Protein AF-0000000087712217 (afdb_homodimer)

Radius of gyration: 20.84 Å; Cα contacts (8 Å, |Δi|>4): 933; chains: 2; bounding box: 45×58×46 Å

Sequence (398 aa):
MKKLLETPDIPISQNVLLEPSKTAVIVVDMQNDFVRKEGKLYVPQAESTLAPIKRILKRARDAGAHVIYTQDWHMKDDPEFKIWGEHAVAGSWGAEIVEELIPEKDDYIVKKLRYDAFFGTSLDYYLNVKEIKNLVVVGTVANICVLHTTGSAALRWYNVIMPLDGISAITEFDFYSTLRQVDFLYKGKITASDGITFKMKKLLETPDIPISQNVLLEPSKTAVIVVDMQNDFVRKEGKLYVPQAESTLAPIKRILKRARDAGAHVIYTQDWHMKDDPEFKIWGEHAVAGSWGAEIVEELIPEKDDYIVKKLRYDAFFGTSLDYYLNVKEIKNLVVVGTVANICVLHTTGSAALRWYNVIMPLDGISAITEFDFYSTLRQVDFLYKGKITASDGITFK

Foldseek 3Di:
DDDDDDFPDFDAFQADEAAQLQEEEEAEAQFCLDDPPPHVNHFVLQVQLLVLVLLLVVQSVVLNHAYEYEWAEEDPPQPCCVVRNDALHHPDRRRDRDPSCHDDPPHHYQHDHALESVPPTCVVVVSVVSNHQEYEYAYDDQLTNRQNNLVVCLVVNHAYEYALSRHGHNDPVSSSVSSCCCCPPSVHHYYHSVNYHHD/DDDDDDFPDFDAFQADEAAQLQEEEEAEAQFCLDDPPPHVNHFVLQVQLLVLVLLLVVQSVVLNHAYEYEWAEEDPPQPCCVVRNDALHHPDRRRARDPSCHDDPPHHYQHDHALASVPPTCVVVVSVVSNHQEYEYAYDDQLTNRQNNLVVCLVVNHAYEYALSRHGHNDVVSSSVSSCCCCPPSVHHYYHSVNYHHD

Structure (mmCIF, N/CA/C/O backbone):
data_AF-0000000087712217-model_v1
#
loop_
_entity.id
_entity.type
_entity.pdbx_description
1 polymer Isochorismatase
#
loop_
_atom_site.group_PDB
_atom_site.id
_atom_site.type_symbol
_atom_site.label_atom_id
_atom_site.label_alt_id
_atom_site.label_comp_id
_atom_site.label_asym_id
_atom_site.label_entity_id
_atom_site.label_seq_id
_atom_site.pdbx_PDB_ins_code
_atom_site.Cartn_x
_atom_site.Cartn_y
_atom_site.Cartn_z
_atom_site.occupancy
_atom_site.B_iso_or_equiv
_atom_site.auth_seq_id
_atom_site.auth_comp_id
_atom_site.auth_asym_id
_atom_site.auth_atom_id
_atom_site.pdbx_PDB_model_num
ATOM 1 N N . MET A 1 1 ? -11.469 14.508 -12.047 1 90.06 1 MET A N 1
ATOM 2 C CA . MET A 1 1 ? -10.352 15.016 -12.836 1 90.06 1 MET A CA 1
ATOM 3 C C . MET A 1 1 ? -9.641 13.875 -13.562 1 90.06 1 MET A C 1
ATOM 5 O O . MET A 1 1 ? -9.555 12.758 -13.047 1 90.06 1 MET A O 1
ATOM 9 N N . LYS A 1 2 ? -9.203 14.094 -14.766 1 89.62 2 LYS A N 1
ATOM 10 C CA . LYS A 1 2 ? -8.398 13.172 -15.562 1 89.62 2 LYS A CA 1
ATOM 11 C C . LYS A 1 2 ? -7.113 13.836 -16.047 1 89.62 2 LYS A C 1
ATOM 13 O O . LYS A 1 2 ? -7.105 15.023 -16.375 1 89.62 2 LYS A O 1
ATOM 18 N N . LYS A 1 3 ? -6.051 13.055 -16.047 1 93.12 3 LYS A N 1
ATOM 19 C CA . LYS A 1 3 ? -4.758 13.594 -16.453 1 93.12 3 LYS A CA 1
ATOM 20 C C . LYS A 1 3 ? -4.008 12.602 -17.344 1 93.12 3 LYS A C 1
ATOM 22 O O . LYS A 1 3 ? -3.996 11.398 -17.062 1 93.12 3 LYS A O 1
ATOM 27 N N . LEU A 1 4 ? -3.465 13.117 -18.453 1 95.75 4 LEU A N 1
ATOM 28 C CA . LEU A 1 4 ? -2.523 12.344 -19.266 1 95.75 4 LEU A CA 1
ATOM 29 C C . LEU A 1 4 ? -1.12 12.414 -18.672 1 95.75 4 LEU A C 1
ATOM 31 O O . LEU A 1 4 ? -0.59 13.5 -18.438 1 95.75 4 LEU A O 1
ATOM 35 N N . LEU A 1 5 ? -0.564 11.188 -18.359 1 96.31 5 LEU A N 1
ATOM 36 C CA . LEU A 1 5 ? 0.716 11.133 -17.672 1 96.31 5 LEU A CA 1
ATOM 37 C C . LEU A 1 5 ? 1.648 10.117 -18.328 1 96.31 5 LEU A C 1
ATOM 39 O O . LEU A 1 5 ? 1.189 9.141 -18.922 1 96.31 5 LEU A O 1
ATOM 43 N N . GLU A 1 6 ? 2.877 10.422 -18.25 1 96.12 6 GLU A N 1
ATOM 44 C CA . GLU A 1 6 ? 3.877 9.414 -18.594 1 96.12 6 GLU A CA 1
ATOM 45 C C . GLU A 1 6 ? 4.418 8.719 -17.359 1 96.12 6 GLU A C 1
ATOM 47 O O . GLU A 1 6 ? 4.715 9.359 -16.344 1 96.12 6 GLU A O 1
ATOM 52 N N . THR A 1 7 ? 4.453 7.375 -17.422 1 95.75 7 THR A N 1
ATOM 53 C CA . THR A 1 7 ? 5.043 6.648 -16.297 1 95.75 7 THR A CA 1
ATOM 54 C C . THR A 1 7 ? 6.547 6.91 -16.219 1 95.75 7 THR A C 1
ATOM 56 O O . THR A 1 7 ? 7.195 7.164 -17.234 1 95.75 7 THR A O 1
ATOM 59 N N . PRO A 1 8 ? 7.137 6.906 -14.969 1 95.56 8 PRO A N 1
ATOM 60 C CA . PRO A 1 8 ? 8.594 6.773 -14.93 1 95.56 8 PRO A CA 1
ATOM 61 C C . PRO A 1 8 ? 9.094 5.484 -15.578 1 95.56 8 PRO A C 1
ATOM 63 O O . PRO A 1 8 ? 8.297 4.582 -15.852 1 95.56 8 PRO A O 1
ATOM 66 N N . ASP A 1 9 ? 10.375 5.445 -15.859 1 96.5 9 ASP A N 1
ATOM 67 C CA . ASP A 1 9 ? 10.961 4.246 -16.438 1 96.5 9 ASP A CA 1
ATOM 68 C C . ASP A 1 9 ? 10.883 3.068 -15.469 1 96.5 9 ASP A C 1
ATOM 70 O O . ASP A 1 9 ? 11.18 3.215 -14.281 1 96.5 9 ASP A O 1
ATOM 74 N N . ILE A 1 10 ? 10.43 1.941 -15.914 1 97.44 10 ILE A N 1
ATOM 75 C CA . ILE A 1 10 ? 10.344 0.704 -15.141 1 97.44 10 ILE A CA 1
ATOM 76 C C . ILE A 1 10 ? 11.211 -0.369 -15.789 1 97.44 10 ILE A C 1
ATOM 78 O O . ILE A 1 10 ? 10.852 -0.929 -16.828 1 97.44 10 ILE A O 1
ATOM 82 N N . PRO A 1 11 ? 12.305 -0.632 -15.234 1 97.62 11 PRO A N 1
ATOM 83 C CA . PRO A 1 11 ? 13.195 -1.629 -15.836 1 97.62 11 PRO A CA 1
ATOM 84 C C . PRO A 1 11 ? 12.633 -3.047 -15.75 1 97.62 11 PRO A C 1
ATOM 86 O O . PRO A 1 11 ? 11.992 -3.404 -14.758 1 97.62 11 PRO A O 1
ATOM 89 N N . ILE A 1 12 ? 12.922 -3.871 -16.766 1 97.81 12 ILE A N 1
ATOM 90 C CA . ILE A 1 12 ? 12.508 -5.27 -16.812 1 97.81 12 ILE A CA 1
ATOM 91 C C . ILE A 1 12 ? 13.734 -6.172 -16.766 1 97.81 12 ILE A C 1
ATOM 93 O O . ILE A 1 12 ? 14.617 -6.074 -17.641 1 97.81 12 ILE A O 1
ATOM 97 N N . SER A 1 13 ? 13.766 -7.023 -15.773 1 97.69 13 SER A N 1
ATOM 98 C CA . SER A 1 13 ? 14.859 -7.984 -15.664 1 97.69 13 SER A CA 1
ATOM 99 C C . SER A 1 13 ? 14.633 -9.18 -16.578 1 97.69 13 SER A C 1
ATOM 101 O O . SER A 1 13 ? 13.531 -9.734 -16.625 1 97.69 13 SER A O 1
ATOM 103 N N . GLN A 1 14 ? 15.648 -9.617 -17.25 1 96 14 GLN A N 1
ATOM 104 C CA . GLN A 1 14 ? 15.5 -10.719 -18.203 1 96 14 GLN A CA 1
ATOM 105 C C . GLN A 1 14 ? 15.727 -12.062 -17.516 1 96 14 GLN A C 1
ATOM 107 O O . GLN A 1 14 ? 15.164 -13.078 -17.953 1 96 14 GLN A O 1
ATOM 112 N N . ASN A 1 15 ? 16.547 -12.094 -16.531 1 96.06 15 ASN A N 1
ATOM 113 C CA . ASN A 1 15 ? 16.859 -13.336 -15.828 1 96.06 15 ASN A CA 1
ATOM 114 C C . ASN A 1 15 ? 16.906 -13.125 -14.32 1 96.06 15 ASN A C 1
ATOM 116 O O . ASN A 1 15 ? 17.625 -12.258 -13.828 1 96.06 15 ASN A O 1
ATOM 120 N N . VAL A 1 16 ? 16.062 -13.891 -13.688 1 98.5 16 VAL A N 1
ATOM 121 C CA . VAL A 1 16 ? 16.031 -13.867 -12.227 1 98.5 16 VAL A CA 1
ATOM 122 C C . VAL A 1 16 ? 16.234 -15.281 -11.68 1 98.5 16 VAL A C 1
ATOM 124 O O . VAL A 1 16 ? 15.414 -16.172 -11.906 1 98.5 16 VAL A O 1
ATOM 127 N N . LEU A 1 17 ? 17.328 -15.5 -11.055 1 98.75 17 LEU A N 1
ATOM 128 C CA . LEU A 1 17 ? 17.656 -16.797 -10.453 1 98.75 17 LEU A CA 1
ATOM 129 C C . LEU A 1 17 ? 17.266 -16.812 -8.977 1 98.75 17 LEU A C 1
ATOM 131 O O . LEU A 1 17 ? 17.641 -15.922 -8.219 1 98.75 17 LEU A O 1
ATOM 135 N N . LEU A 1 18 ? 16.516 -17.859 -8.609 1 98.81 18 LEU A N 1
ATOM 136 C CA . LEU A 1 18 ? 16 -17.938 -7.246 1 98.81 18 LEU A CA 1
ATOM 137 C C . LEU A 1 18 ? 16.312 -19.297 -6.629 1 98.81 18 LEU A C 1
ATOM 139 O O . LEU A 1 18 ? 16.078 -20.328 -7.25 1 98.81 18 LEU A O 1
ATOM 143 N N . GLU A 1 19 ? 16.797 -19.266 -5.418 1 98.81 19 GLU A N 1
ATOM 144 C CA . GLU A 1 19 ? 16.984 -20.5 -4.664 1 98.81 19 GLU A CA 1
ATOM 145 C C . GLU A 1 19 ? 15.633 -21.094 -4.242 1 98.81 19 GLU A C 1
ATOM 147 O O . GLU A 1 19 ? 14.898 -20.484 -3.461 1 98.81 19 GLU A O 1
ATOM 152 N N . PRO A 1 20 ? 15.328 -22.281 -4.68 1 98.69 20 PRO A N 1
ATOM 153 C CA . PRO A 1 20 ? 13.984 -22.828 -4.473 1 98.69 20 PRO A CA 1
ATOM 154 C C . PRO A 1 20 ? 13.625 -22.953 -2.994 1 98.69 20 PRO A C 1
ATOM 156 O O . PRO A 1 20 ? 12.508 -22.594 -2.594 1 98.69 20 PRO A O 1
ATOM 159 N N . SER A 1 21 ? 14.523 -23.391 -2.143 1 98.5 21 SER A N 1
ATOM 160 C CA . SER A 1 21 ? 14.211 -23.656 -0.742 1 98.5 21 SER A CA 1
ATOM 161 C C . SER A 1 21 ? 13.914 -22.359 0.011 1 98.5 21 SER A C 1
ATOM 163 O O . SER A 1 21 ? 13.32 -22.391 1.093 1 98.5 21 SER A O 1
ATOM 165 N N . LYS A 1 22 ? 14.289 -21.203 -0.529 1 98.88 22 LYS A N 1
ATOM 166 C CA . LYS A 1 22 ? 14.078 -19.906 0.102 1 98.88 22 LYS A CA 1
ATOM 167 C C . LYS A 1 22 ? 13.07 -19.078 -0.678 1 98.88 22 LYS A C 1
ATOM 169 O O . LYS A 1 22 ? 13.031 -17.844 -0.536 1 98.88 22 LYS A O 1
ATOM 174 N N . THR A 1 23 ? 12.336 -19.734 -1.598 1 98.94 23 THR A N 1
ATOM 175 C CA . THR A 1 23 ? 11.438 -19 -2.484 1 98.94 23 THR A CA 1
ATOM 176 C C . THR A 1 23 ? 10.023 -19.562 -2.393 1 98.94 23 THR A C 1
ATOM 178 O O . THR A 1 23 ? 9.828 -20.781 -2.342 1 98.94 23 THR A O 1
ATOM 181 N N . ALA A 1 24 ? 9.055 -18.703 -2.334 1 98.94 24 ALA A N 1
ATOM 182 C CA . ALA A 1 24 ? 7.645 -19.062 -2.463 1 98.94 24 ALA A CA 1
ATOM 183 C C . ALA A 1 24 ? 6.98 -18.297 -3.604 1 98.94 24 ALA A C 1
ATOM 185 O O . ALA A 1 24 ? 7.254 -17.109 -3.799 1 98.94 24 ALA A O 1
ATOM 186 N N . VAL A 1 25 ? 6.18 -18.953 -4.375 1 98.94 25 VAL A N 1
ATOM 187 C CA . VAL A 1 25 ? 5.258 -18.297 -5.297 1 98.94 25 VAL A CA 1
ATOM 188 C C . VAL A 1 25 ? 3.926 -18.047 -4.602 1 98.94 25 VAL A C 1
ATOM 190 O O . VAL A 1 25 ? 3.299 -18.969 -4.078 1 98.94 25 VAL A O 1
ATOM 193 N N . ILE A 1 26 ? 3.527 -16.812 -4.523 1 98.94 26 ILE A N 1
ATOM 194 C CA . ILE A 1 26 ? 2.225 -16.453 -3.971 1 98.94 26 ILE A CA 1
ATOM 195 C C . ILE A 1 26 ? 1.242 -16.172 -5.105 1 98.94 26 ILE A C 1
ATOM 197 O O . ILE A 1 26 ? 1.441 -15.234 -5.883 1 98.94 26 ILE A O 1
ATOM 201 N N . VAL A 1 27 ? 0.241 -16.969 -5.223 1 99 27 VAL A N 1
ATOM 202 C CA . VAL A 1 27 ? -0.843 -16.781 -6.18 1 99 27 VAL A CA 1
ATOM 203 C C . VAL A 1 27 ? -1.995 -16.031 -5.516 1 99 27 VAL A C 1
ATOM 205 O O . VAL A 1 27 ? -2.773 -16.609 -4.762 1 99 27 VAL A O 1
ATOM 208 N N . VAL A 1 28 ? -2.152 -14.797 -5.879 1 98.94 28 VAL A N 1
ATOM 209 C CA . VAL A 1 28 ? -3.076 -13.914 -5.18 1 98.94 28 VAL A CA 1
ATOM 210 C C . VAL A 1 28 ? -4.445 -13.961 -5.848 1 98.94 28 VAL A C 1
ATOM 212 O O . VAL A 1 28 ? -4.629 -13.43 -6.941 1 98.94 28 VAL A O 1
ATOM 215 N N . ASP A 1 29 ? -5.375 -14.609 -5.262 1 98.88 29 ASP A N 1
ATOM 216 C CA . ASP A 1 29 ? -6.82 -14.492 -5.441 1 98.88 29 ASP A CA 1
ATOM 217 C C . ASP A 1 29 ? -7.227 -14.844 -6.871 1 98.88 29 ASP A C 1
ATOM 219 O O . ASP A 1 29 ? -8.039 -14.148 -7.477 1 98.88 29 ASP A O 1
ATOM 223 N N . MET A 1 30 ? -6.57 -15.852 -7.43 1 98.94 30 MET A N 1
ATOM 224 C CA . MET A 1 30 ? -7.062 -16.375 -8.703 1 98.94 30 MET A CA 1
ATOM 225 C C . MET A 1 30 ? -8.328 -17.203 -8.5 1 98.94 30 MET A C 1
ATOM 227 O O . MET A 1 30 ? -8.297 -18.422 -8.641 1 98.94 30 MET A O 1
ATOM 231 N N . GLN A 1 31 ? -9.383 -16.5 -8.25 1 98.94 31 GLN A N 1
ATOM 232 C CA . GLN A 1 31 ? -10.672 -17.078 -7.867 1 98.94 31 GLN A CA 1
ATOM 233 C C . GLN A 1 31 ? -11.727 -16.844 -8.945 1 98.94 31 GLN A C 1
ATOM 235 O O . GLN A 1 31 ? -11.609 -15.898 -9.734 1 98.94 31 GLN A O 1
ATOM 240 N N . ASN A 1 32 ? -12.773 -17.609 -8.945 1 98.88 32 ASN A N 1
ATOM 241 C CA . ASN A 1 32 ? -13.789 -17.562 -9.992 1 98.88 32 ASN A CA 1
ATOM 242 C C . ASN A 1 32 ? -14.422 -16.188 -10.102 1 98.88 32 ASN A C 1
ATOM 244 O O . ASN A 1 32 ? -14.617 -15.672 -11.211 1 98.88 32 ASN A O 1
ATOM 248 N N . ASP A 1 33 ? -14.727 -15.508 -9.055 1 98.88 33 ASP A N 1
ATOM 249 C CA . ASP A 1 33 ? -15.414 -14.219 -9.07 1 98.88 33 ASP A CA 1
ATOM 250 C C . ASP A 1 33 ? -14.555 -13.148 -9.734 1 98.88 33 ASP A C 1
ATOM 252 O O . ASP A 1 33 ? -15.078 -12.148 -10.234 1 98.88 33 ASP A O 1
ATOM 256 N N . PHE A 1 34 ? -13.25 -13.352 -9.742 1 98.81 34 PHE A N 1
ATOM 257 C CA . PHE A 1 34 ? -12.352 -12.359 -10.312 1 98.81 34 PHE A CA 1
ATOM 258 C C . PHE A 1 34 ? -11.906 -12.766 -11.711 1 98.81 34 PHE A C 1
ATOM 260 O O . PHE A 1 34 ? -11.648 -11.906 -12.562 1 98.81 34 PHE A O 1
ATOM 267 N N . VAL A 1 35 ? -11.789 -14.07 -11.984 1 98.81 35 VAL A N 1
ATOM 268 C CA . VAL A 1 35 ? -11.109 -14.555 -13.188 1 98.81 35 VAL A CA 1
ATOM 269 C C . VAL A 1 35 ? -12.133 -14.844 -14.281 1 98.81 35 VAL A C 1
ATOM 271 O O . VAL A 1 35 ? -11.883 -14.57 -15.453 1 98.81 35 VAL A O 1
ATOM 274 N N . ARG A 1 36 ? -13.258 -15.383 -13.859 1 98.5 36 ARG A N 1
ATOM 275 C CA . ARG A 1 36 ? -14.234 -15.828 -14.844 1 98.5 36 ARG A CA 1
ATOM 276 C C . ARG A 1 36 ? -15.188 -14.703 -15.227 1 98.5 36 ARG A C 1
ATOM 278 O O . ARG A 1 36 ? -15.609 -13.922 -14.375 1 98.5 36 ARG A O 1
ATOM 285 N N . LYS A 1 37 ? -15.602 -14.727 -16.422 1 97.25 37 LYS A N 1
ATOM 286 C CA . LYS A 1 37 ? -16.5 -13.703 -16.938 1 97.25 37 LYS A CA 1
ATOM 287 C C . LYS A 1 37 ? -17.828 -13.695 -16.172 1 97.25 37 LYS A C 1
ATOM 289 O O . LYS A 1 37 ? -18.438 -12.641 -16 1 97.25 37 LYS A O 1
ATOM 294 N N . GLU A 1 38 ? -18.25 -14.844 -15.719 1 96.81 38 GLU A N 1
ATOM 295 C CA . GLU A 1 38 ? -19.5 -14.977 -14.969 1 96.81 38 GLU A CA 1
ATOM 296 C C . GLU A 1 38 ? -19.312 -14.539 -13.523 1 96.81 38 GLU A C 1
ATOM 298 O O . GLU A 1 38 ? -20.281 -14.438 -12.773 1 96.81 38 GLU A O 1
ATOM 303 N N . GLY A 1 39 ? -18.094 -14.281 -13.117 1 97.94 39 GLY A N 1
ATOM 304 C CA . GLY A 1 39 ? -17.812 -13.891 -11.742 1 97.94 39 GLY A CA 1
ATOM 305 C C . GLY A 1 39 ? -18.375 -12.523 -11.383 1 97.94 39 GLY A C 1
ATOM 306 O O . GLY A 1 39 ? -18.516 -11.664 -12.25 1 97.94 39 GLY A O 1
ATOM 307 N N . LYS A 1 40 ? -18.578 -12.258 -10.195 1 97.56 40 LYS A N 1
ATOM 308 C CA . LYS A 1 40 ? -19.266 -11.07 -9.703 1 97.56 40 LYS A CA 1
ATOM 309 C C . LYS A 1 40 ? -18.375 -9.836 -9.812 1 97.56 40 LYS A C 1
ATOM 311 O O . LYS A 1 40 ? -18.859 -8.703 -9.859 1 97.56 40 LYS A O 1
ATOM 316 N N . LEU A 1 41 ? -17.062 -10 -9.797 1 97.44 41 LEU A N 1
ATOM 317 C CA . LEU A 1 41 ? -16.094 -8.906 -9.906 1 97.44 41 LEU A CA 1
ATOM 318 C C . LEU A 1 41 ? -15.031 -9.227 -10.953 1 97.44 41 LEU A C 1
ATOM 320 O O . LEU A 1 41 ? -13.836 -9.164 -10.664 1 97.44 41 LEU A O 1
ATOM 324 N N . TYR A 1 42 ? -15.477 -9.461 -12.117 1 97.75 42 TYR A N 1
ATOM 325 C CA . TYR A 1 42 ? -14.625 -9.906 -13.219 1 97.75 42 TYR A CA 1
ATOM 326 C C . TYR A 1 42 ? -13.531 -8.891 -13.508 1 97.75 42 TYR A C 1
ATOM 328 O O . TYR A 1 42 ? -13.812 -7.691 -13.625 1 97.75 42 TYR A O 1
ATOM 336 N N . VAL A 1 43 ? -12.297 -9.375 -13.609 1 97.44 43 VAL A N 1
ATOM 337 C CA . VAL A 1 43 ? -11.133 -8.578 -13.984 1 97.44 43 VAL A CA 1
ATOM 338 C C . VAL A 1 43 ? -10.734 -8.898 -15.422 1 97.44 43 VAL A C 1
ATOM 340 O O . VAL A 1 43 ? -10.297 -10.016 -15.719 1 97.44 43 VAL A O 1
ATOM 343 N N . PRO A 1 44 ? -10.859 -8.078 -16.344 1 91.75 44 PRO A N 1
ATOM 344 C CA . PRO A 1 44 ? -10.719 -8.32 -17.781 1 91.75 44 PRO A CA 1
ATOM 345 C C . PRO A 1 44 ? -9.438 -9.078 -18.125 1 91.75 44 PRO A C 1
ATOM 347 O O . PRO A 1 44 ? -9.445 -9.922 -19.016 1 91.75 44 PRO A O 1
ATOM 350 N N . GLN A 1 45 ? -8.32 -8.938 -17.594 1 91.56 45 GLN A N 1
ATOM 351 C CA . GLN A 1 45 ? -7.078 -9.562 -18.031 1 91.56 45 GLN A CA 1
ATOM 352 C C . GLN A 1 45 ? -6.668 -10.695 -17.094 1 91.56 45 GLN A C 1
ATOM 354 O O . GLN A 1 45 ? -5.605 -11.289 -17.266 1 91.56 45 GLN A O 1
ATOM 359 N N . ALA A 1 46 ? -7.566 -11.109 -16.328 1 97.94 46 ALA A N 1
ATOM 360 C CA . ALA A 1 46 ? -7.191 -12.125 -15.352 1 97.94 46 ALA A CA 1
ATOM 361 C C . ALA A 1 46 ? -7.031 -13.492 -16.016 1 97.94 46 ALA A C 1
ATOM 363 O O . ALA A 1 46 ? -6.105 -14.242 -15.688 1 97.94 46 ALA A O 1
ATOM 364 N N . GLU A 1 47 ? -7.871 -13.875 -16.969 1 97.94 47 GLU A N 1
ATOM 365 C CA . GLU A 1 47 ? -7.809 -15.172 -17.641 1 97.94 47 GLU A CA 1
ATOM 366 C C . GLU A 1 47 ? -6.512 -15.328 -18.438 1 97.94 47 GLU A C 1
ATOM 368 O O . GLU A 1 47 ? -5.969 -16.422 -18.531 1 97.94 47 GLU A O 1
ATOM 373 N N . SER A 1 48 ? -6.051 -14.227 -18.953 1 97.56 48 SER A N 1
ATOM 374 C CA . SER A 1 48 ? -4.836 -14.266 -19.75 1 97.56 48 SER A CA 1
ATOM 375 C C . SER A 1 48 ? -3.611 -14.586 -18.906 1 97.56 48 SER A C 1
ATOM 377 O O . SER A 1 48 ? -2.549 -14.922 -19.422 1 97.56 48 SER A O 1
ATOM 379 N N . THR A 1 49 ? -3.68 -14.461 -17.594 1 98.69 49 THR A N 1
ATOM 380 C CA . THR A 1 49 ? -2.541 -14.695 -16.703 1 98.69 49 THR A CA 1
ATOM 381 C C . THR A 1 49 ? -2.449 -16.156 -16.312 1 98.69 49 THR A C 1
ATOM 383 O O . THR A 1 49 ? -1.449 -16.594 -15.734 1 98.69 49 THR A O 1
ATOM 386 N N . LEU A 1 50 ? -3.506 -16.938 -16.641 1 98.75 50 LEU A N 1
ATOM 387 C CA . LEU A 1 50 ? -3.586 -18.328 -16.203 1 98.75 50 LEU A CA 1
ATOM 388 C C . LEU A 1 50 ? -2.404 -19.141 -16.734 1 98.75 50 LEU A C 1
ATOM 390 O O . LEU A 1 50 ? -1.735 -19.828 -15.969 1 98.75 50 LEU A O 1
ATOM 394 N N . ALA A 1 51 ? -2.111 -18.984 -17.969 1 98.44 51 ALA A N 1
ATOM 395 C CA . ALA A 1 51 ? -1.067 -19.797 -18.594 1 98.44 51 ALA A CA 1
ATOM 396 C C . ALA A 1 51 ? 0.307 -19.453 -18.016 1 98.44 51 ALA A C 1
ATOM 398 O O . ALA A 1 51 ? 1.054 -20.344 -17.594 1 98.44 51 ALA A O 1
ATOM 399 N N . PRO A 1 52 ? 0.679 -18.156 -17.984 1 98.69 52 PRO A N 1
ATOM 400 C CA . PRO A 1 52 ? 1.97 -17.812 -17.391 1 98.69 52 PRO A CA 1
ATOM 401 C C . PRO A 1 52 ? 2.086 -18.281 -15.938 1 98.69 52 PRO A C 1
ATOM 403 O O . PRO A 1 52 ? 3.143 -18.781 -15.531 1 98.69 52 PRO A O 1
ATOM 406 N N . ILE A 1 53 ? 1.006 -18.156 -15.141 1 98.88 53 ILE A N 1
ATOM 407 C CA . ILE A 1 53 ? 1.037 -18.562 -13.742 1 98.88 53 ILE A CA 1
ATOM 408 C C . ILE A 1 53 ? 1.243 -20.078 -13.648 1 98.88 53 ILE A C 1
ATOM 410 O O . ILE A 1 53 ? 2.062 -20.547 -12.859 1 98.88 53 ILE A O 1
ATOM 414 N N . LYS A 1 54 ? 0.541 -20.781 -14.461 1 98.56 54 LYS A N 1
ATOM 415 C CA . LYS A 1 54 ? 0.667 -22.234 -14.477 1 98.56 54 LYS A CA 1
ATOM 416 C C . LYS A 1 54 ? 2.102 -22.672 -14.773 1 98.56 54 LYS A C 1
ATOM 418 O O . LYS A 1 54 ? 2.623 -23.594 -14.148 1 98.56 54 LYS A O 1
ATOM 423 N N . ARG A 1 55 ? 2.738 -21.984 -15.711 1 98.19 55 ARG A N 1
ATOM 424 C CA . ARG A 1 55 ? 4.113 -22.297 -16.078 1 98.19 55 ARG A CA 1
ATOM 425 C C . ARG A 1 55 ? 5.066 -22.031 -14.914 1 98.19 55 ARG A C 1
ATOM 427 O O . ARG A 1 55 ? 5.969 -22.828 -14.648 1 98.19 55 ARG A O 1
ATOM 434 N N . ILE A 1 56 ? 4.91 -20.922 -14.234 1 98.75 56 ILE A N 1
ATOM 435 C CA . ILE A 1 56 ? 5.75 -20.578 -13.094 1 98.75 56 ILE A CA 1
ATOM 436 C C . ILE A 1 56 ? 5.57 -21.625 -11.992 1 98.75 56 ILE A C 1
ATOM 438 O O . ILE A 1 56 ? 6.551 -22.094 -11.406 1 98.75 56 ILE A O 1
ATOM 442 N N . LEU A 1 57 ? 4.301 -22 -11.742 1 98.75 57 LEU A N 1
ATOM 443 C CA . LEU A 1 57 ? 3.996 -22.953 -10.688 1 98.75 57 LEU A CA 1
ATOM 444 C C . LEU A 1 57 ? 4.637 -24.312 -10.969 1 98.75 57 LEU A C 1
ATOM 446 O O . LEU A 1 57 ? 5.203 -24.938 -10.07 1 98.75 57 LEU A O 1
ATOM 450 N N . LYS A 1 58 ? 4.52 -24.719 -12.211 1 98.19 58 LYS A N 1
ATOM 451 C CA . LYS A 1 58 ? 5.125 -26 -12.586 1 98.19 58 LYS A CA 1
ATOM 452 C C . LYS A 1 58 ? 6.625 -26 -12.32 1 98.19 58 LYS A C 1
ATOM 454 O O . LYS A 1 58 ? 7.156 -26.922 -11.711 1 98.19 58 LYS A O 1
ATOM 459 N N . ARG A 1 59 ? 7.324 -24.969 -12.75 1 98.44 59 ARG A N 1
ATOM 460 C CA . ARG A 1 59 ? 8.766 -24.859 -12.562 1 98.44 59 ARG A CA 1
ATOM 461 C C . ARG A 1 59 ? 9.117 -24.75 -11.078 1 98.44 59 ARG A C 1
ATOM 463 O O . ARG A 1 59 ? 10.109 -25.328 -10.633 1 98.44 59 ARG A O 1
ATOM 470 N N . ALA A 1 60 ? 8.359 -24.016 -10.328 1 98.69 60 ALA A N 1
ATOM 471 C CA . ALA A 1 60 ? 8.586 -23.859 -8.898 1 98.69 60 ALA A CA 1
ATOM 472 C C . ALA A 1 60 ? 8.461 -25.188 -8.164 1 98.69 60 ALA A C 1
ATOM 474 O O . ALA A 1 60 ? 9.344 -25.562 -7.391 1 98.69 60 ALA A O 1
ATOM 475 N N . ARG A 1 61 ? 7.398 -25.906 -8.461 1 98.12 61 ARG A N 1
ATOM 476 C CA . ARG A 1 61 ? 7.172 -27.203 -7.828 1 98.12 61 ARG A CA 1
ATOM 477 C C . ARG A 1 61 ? 8.266 -28.203 -8.211 1 98.12 61 ARG A C 1
ATOM 479 O O . ARG A 1 61 ? 8.781 -28.922 -7.352 1 98.12 61 ARG A O 1
ATOM 486 N N . ASP A 1 62 ? 8.578 -28.219 -9.5 1 98.06 62 ASP A N 1
ATOM 487 C CA . ASP A 1 62 ? 9.625 -29.125 -9.977 1 98.06 62 ASP A CA 1
ATOM 488 C C . ASP A 1 62 ? 10.938 -28.859 -9.25 1 98.06 62 ASP A C 1
ATOM 490 O O . ASP A 1 62 ? 11.719 -29.797 -9.016 1 98.06 62 ASP A O 1
ATOM 494 N N . ALA A 1 63 ? 11.219 -27.641 -8.898 1 98.5 63 ALA A N 1
ATOM 495 C CA . ALA A 1 63 ? 12.484 -27.25 -8.289 1 98.5 63 ALA A CA 1
ATOM 496 C C . ALA A 1 63 ? 12.414 -27.359 -6.766 1 98.5 63 ALA A C 1
ATOM 498 O O . ALA A 1 63 ? 13.438 -27.25 -6.082 1 98.5 63 ALA A O 1
ATOM 499 N N . GLY A 1 64 ? 11.227 -27.531 -6.211 1 98 64 GLY A N 1
ATOM 500 C CA . GLY A 1 64 ? 11.062 -27.688 -4.773 1 98 64 GLY A CA 1
ATOM 501 C C . GLY A 1 64 ? 10.789 -26.375 -4.059 1 98 64 GLY A C 1
ATOM 502 O O . GLY A 1 64 ? 10.969 -26.281 -2.846 1 98 64 GLY A O 1
ATOM 503 N N . ALA A 1 65 ? 10.414 -25.312 -4.797 1 98.62 65 ALA A N 1
ATOM 504 C CA . ALA A 1 65 ? 10 -24.062 -4.184 1 98.62 65 ALA A CA 1
ATOM 505 C C . ALA A 1 65 ? 8.617 -24.188 -3.557 1 98.62 65 ALA A C 1
ATOM 507 O O . ALA A 1 65 ? 7.875 -25.125 -3.85 1 98.62 65 ALA A O 1
ATOM 508 N N . HIS A 1 66 ? 8.297 -23.281 -2.695 1 98.69 66 HIS A N 1
ATOM 509 C CA . HIS A 1 66 ? 7.016 -23.281 -2 1 98.69 66 HIS A CA 1
ATOM 510 C C . HIS A 1 66 ? 5.941 -22.594 -2.832 1 98.69 66 HIS A C 1
ATOM 512 O O . HIS A 1 66 ? 6.246 -21.734 -3.658 1 98.69 66 HIS A O 1
ATOM 518 N N . VAL A 1 67 ? 4.742 -23.062 -2.652 1 98.88 67 VAL A N 1
ATOM 519 C CA . VAL A 1 67 ? 3.6 -22.453 -3.328 1 98.88 67 VAL A CA 1
ATOM 520 C C . VAL A 1 67 ? 2.531 -22.078 -2.301 1 98.88 67 VAL A C 1
ATOM 522 O O . VAL A 1 67 ? 2.154 -22.906 -1.466 1 98.88 67 VAL A O 1
ATOM 525 N N . ILE A 1 68 ? 2.076 -20.859 -2.344 1 98.94 68 ILE A N 1
ATOM 526 C CA . ILE A 1 68 ? 1.076 -20.312 -1.436 1 98.94 68 ILE A CA 1
ATOM 527 C C . ILE A 1 68 ? -0.062 -19.688 -2.24 1 98.94 68 ILE A C 1
ATOM 529 O O . ILE A 1 68 ? 0.176 -19 -3.238 1 98.94 68 ILE A O 1
ATOM 533 N N . TYR A 1 69 ? -1.238 -19.938 -1.837 1 98.94 69 TYR A N 1
ATOM 534 C CA . TYR A 1 69 ? -2.414 -19.297 -2.418 1 98.94 69 TYR A CA 1
ATOM 535 C C . TYR A 1 69 ? -3.088 -18.375 -1.41 1 98.94 69 TYR A C 1
ATOM 537 O O . TYR A 1 69 ? -3.127 -18.672 -0.214 1 98.94 69 TYR A O 1
ATOM 545 N N . THR A 1 70 ? -3.596 -17.281 -1.924 1 98.94 70 THR A N 1
ATOM 546 C CA . THR A 1 70 ? -4.531 -16.5 -1.109 1 98.94 70 THR A CA 1
ATOM 547 C C . THR A 1 70 ? -5.938 -16.562 -1.697 1 98.94 70 THR A C 1
ATOM 549 O O . THR A 1 70 ? -6.102 -16.75 -2.906 1 98.94 70 THR A O 1
ATOM 552 N N . GLN A 1 71 ? -6.891 -16.484 -0.889 1 98.81 71 GLN A N 1
ATOM 553 C CA . GLN A 1 71 ? -8.305 -16.391 -1.248 1 98.81 71 GLN A CA 1
ATOM 554 C C . GLN A 1 71 ? -8.992 -15.273 -0.481 1 98.81 71 GLN A C 1
ATOM 556 O O . GLN A 1 71 ? -8.891 -15.195 0.744 1 98.81 71 GLN A O 1
ATOM 561 N N . ASP A 1 72 ? -9.562 -14.352 -1.234 1 98.44 72 ASP A N 1
ATOM 562 C CA . ASP A 1 72 ? -10.578 -13.523 -0.597 1 98.44 72 ASP A CA 1
ATOM 563 C C . ASP A 1 72 ? -11.734 -14.367 -0.064 1 98.44 72 ASP A C 1
ATOM 565 O O . ASP A 1 72 ? -12.312 -15.164 -0.8 1 98.44 72 ASP A O 1
ATOM 569 N N . TRP A 1 73 ? -12.055 -14.242 1.16 1 98.31 73 TRP A N 1
ATOM 570 C CA . TRP A 1 73 ? -12.938 -15.18 1.851 1 98.31 73 TRP A CA 1
ATOM 571 C C . TRP A 1 73 ? -13.891 -14.438 2.785 1 98.31 73 TRP A C 1
ATOM 573 O O . TRP A 1 73 ? -13.68 -14.406 4 1 98.31 73 TRP A O 1
ATOM 583 N N . HIS A 1 74 ? -14.977 -13.93 2.258 1 98.25 74 HIS A N 1
ATOM 584 C CA . HIS A 1 74 ? -15.82 -12.984 2.977 1 98.25 74 HIS A CA 1
ATOM 585 C C . HIS A 1 74 ? -16.984 -13.695 3.67 1 98.25 74 HIS A C 1
ATOM 587 O O . HIS A 1 74 ? -17.547 -14.641 3.123 1 98.25 74 HIS A O 1
ATOM 593 N N . MET A 1 75 ? -17.344 -13.172 4.758 1 96.69 75 MET A N 1
ATOM 594 C CA . MET A 1 75 ? -18.594 -13.547 5.395 1 96.69 75 MET A CA 1
ATOM 595 C C . MET A 1 75 ? -19.781 -12.891 4.691 1 96.69 75 MET A C 1
ATOM 597 O O . MET A 1 75 ? -19.609 -11.914 3.969 1 96.69 75 MET A O 1
ATOM 601 N N . LYS A 1 76 ? -20.969 -13.359 4.84 1 94.5 76 LYS A N 1
ATOM 602 C CA . LYS A 1 76 ? -22.156 -12.898 4.145 1 94.5 76 LYS A CA 1
ATOM 603 C C . LYS A 1 76 ? -22.438 -11.43 4.434 1 94.5 76 LYS A C 1
ATOM 605 O O . LYS A 1 76 ? -22.938 -10.703 3.574 1 94.5 76 LYS A O 1
ATOM 610 N N . ASP A 1 77 ? -22.094 -10.945 5.578 1 94.5 77 ASP A N 1
ATOM 611 C CA . ASP A 1 77 ? -22.391 -9.562 5.941 1 94.5 77 ASP A CA 1
ATOM 612 C C . ASP A 1 77 ? -21.109 -8.727 6.027 1 94.5 77 ASP A C 1
ATOM 614 O O . ASP A 1 77 ? -21.016 -7.801 6.836 1 94.5 77 ASP A O 1
ATOM 618 N N . ASP A 1 78 ? -20.25 -9.055 5.125 1 96.5 78 ASP A N 1
ATOM 619 C CA . ASP A 1 78 ? -18.984 -8.344 5.156 1 96.5 78 ASP A CA 1
ATOM 620 C C . ASP A 1 78 ? -19.156 -6.879 4.762 1 96.5 78 ASP A C 1
ATOM 622 O O . ASP A 1 78 ? -19.734 -6.578 3.713 1 96.5 78 ASP A O 1
ATOM 626 N N . PRO A 1 79 ? -18.641 -5.906 5.52 1 96.38 79 PRO A N 1
ATOM 627 C CA . PRO A 1 79 ? -18.766 -4.484 5.207 1 96.38 79 PRO A CA 1
ATOM 628 C C . PRO A 1 79 ? -18.109 -4.102 3.881 1 96.38 79 PRO A C 1
ATOM 630 O O . PRO A 1 79 ? -18.484 -3.102 3.266 1 96.38 79 PRO A O 1
ATOM 633 N N . GLU A 1 80 ? -17.203 -4.871 3.424 1 97 80 GLU A N 1
ATOM 634 C CA . GLU A 1 80 ? -16.516 -4.582 2.166 1 97 80 GLU A CA 1
ATOM 635 C C . GLU A 1 80 ? -17.484 -4.656 0.985 1 97 80 GLU A C 1
ATOM 637 O O . GLU A 1 80 ? -17.203 -4.09 -0.077 1 97 80 GLU A O 1
ATOM 642 N N . PHE A 1 81 ? -18.609 -5.352 1.137 1 97.38 81 PHE A N 1
ATOM 643 C CA . PHE A 1 81 ? -19.609 -5.461 0.073 1 97.38 81 PHE A CA 1
ATOM 644 C C . PHE A 1 81 ? -20.203 -4.098 -0.256 1 97.38 81 PHE A C 1
ATOM 646 O O . PHE A 1 81 ? -20.734 -3.898 -1.347 1 97.38 81 PHE A O 1
ATOM 653 N N . LYS A 1 82 ? -20.125 -3.164 0.693 1 95.19 82 LYS A N 1
ATOM 654 C CA . LYS A 1 82 ? -20.578 -1.804 0.421 1 95.19 82 LYS A CA 1
ATOM 655 C C . LYS A 1 82 ? -19.672 -1.114 -0.596 1 95.19 82 LYS A C 1
ATOM 657 O O . LYS A 1 82 ? -20.094 -0.156 -1.253 1 95.19 82 LYS A O 1
ATOM 662 N N . ILE A 1 83 ? -18.422 -1.653 -0.727 1 95.12 83 ILE A N 1
ATOM 663 C CA . ILE A 1 83 ? -17.453 -1.048 -1.628 1 95.12 83 ILE A CA 1
ATOM 664 C C . ILE A 1 83 ? -17.531 -1.722 -2.996 1 95.12 83 ILE A C 1
ATOM 666 O O . ILE A 1 83 ? -17.609 -1.047 -4.023 1 95.12 83 ILE A O 1
ATOM 670 N N . TRP A 1 84 ? -17.578 -3.062 -3.033 1 97.06 84 TRP A N 1
ATOM 671 C CA . TRP A 1 84 ? -17.344 -3.789 -4.277 1 97.06 84 TRP A CA 1
ATOM 672 C C . TRP A 1 84 ? -18.578 -4.602 -4.664 1 97.06 84 TRP A C 1
ATOM 674 O O . TRP A 1 84 ? -18.594 -5.262 -5.707 1 97.06 84 TRP A O 1
ATOM 684 N N . GLY A 1 85 ? -19.641 -4.582 -3.879 1 96.88 85 GLY A N 1
ATOM 685 C CA . GLY A 1 85 ? -20.703 -5.555 -4.035 1 96.88 85 GLY A CA 1
ATOM 686 C C . GLY A 1 85 ? -20.328 -6.934 -3.52 1 96.88 85 GLY A C 1
ATOM 687 O O . GLY A 1 85 ? -19.156 -7.211 -3.252 1 96.88 85 GLY A O 1
ATOM 688 N N . GLU A 1 86 ? -21.328 -7.762 -3.391 1 97.5 86 GLU A N 1
ATOM 689 C CA . GLU A 1 86 ? -21.094 -9.117 -2.902 1 97.5 86 GLU A CA 1
ATOM 690 C C . GLU A 1 86 ? -20.156 -9.891 -3.84 1 97.5 86 GLU A C 1
ATOM 692 O O . GLU A 1 86 ? -20.359 -9.891 -5.055 1 97.5 86 GLU A O 1
ATOM 697 N N . HIS A 1 87 ? -19.172 -10.484 -3.297 1 98.38 87 HIS A N 1
ATOM 698 C CA . HIS A 1 87 ? -18.203 -11.281 -4.043 1 98.38 87 HIS A CA 1
ATOM 699 C C . HIS A 1 87 ? -17.422 -12.211 -3.113 1 98.38 87 HIS A C 1
ATOM 701 O O . HIS A 1 87 ? -17.391 -11.992 -1.901 1 98.38 87 HIS A O 1
ATOM 707 N N . ALA A 1 88 ? -16.844 -13.289 -3.684 1 98.56 88 ALA A N 1
ATOM 708 C CA . ALA A 1 88 ? -15.953 -14.219 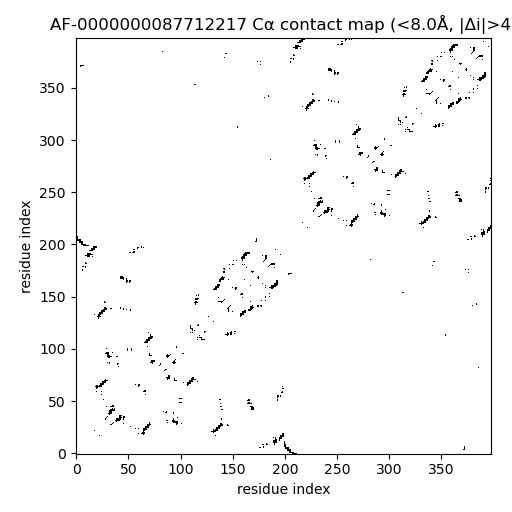-2.986 1 98.56 88 ALA A CA 1
ATOM 709 C C . ALA A 1 88 ? -16.516 -14.586 -1.615 1 98.56 88 ALA A C 1
ATOM 711 O O . ALA A 1 88 ? -15.797 -14.523 -0.611 1 98.56 88 ALA A O 1
ATOM 712 N N . VAL A 1 89 ? -17.812 -14.805 -1.59 1 98.44 89 VAL A N 1
ATOM 713 C CA . VAL A 1 89 ? -18.438 -15.242 -0.346 1 98.44 89 VAL A CA 1
ATOM 714 C C . VAL A 1 89 ? -17.922 -16.625 0.03 1 98.44 89 VAL A C 1
ATOM 716 O O . VAL A 1 89 ? -17.906 -17.547 -0.802 1 98.44 89 VAL A O 1
ATOM 719 N N . ALA A 1 90 ? -17.516 -16.797 1.267 1 98.31 90 ALA A N 1
ATOM 720 C CA . ALA A 1 90 ? -16.938 -18.062 1.747 1 98.31 90 ALA A CA 1
ATOM 721 C C . ALA A 1 90 ? -17.828 -19.234 1.4 1 98.31 90 ALA A C 1
ATOM 723 O O . ALA A 1 90 ? -19.047 -19.203 1.654 1 98.31 90 ALA A O 1
ATOM 724 N N . GLY A 1 91 ? -17.156 -20.266 0.736 1 97.56 91 GLY A N 1
ATOM 725 C CA . GLY A 1 91 ? -17.859 -21.5 0.431 1 97.56 91 GLY A CA 1
ATOM 726 C C . GLY A 1 91 ? -18.609 -21.453 -0.881 1 97.56 91 GLY A C 1
ATOM 727 O O . GLY A 1 91 ? -19.141 -22.469 -1.335 1 97.56 91 GLY A O 1
ATOM 728 N N . SER A 1 92 ? -18.734 -20.328 -1.503 1 98.31 92 SER A N 1
ATOM 729 C CA . SER A 1 92 ? -19.422 -20.188 -2.791 1 98.31 92 SER A CA 1
ATOM 730 C C . SER A 1 92 ? -18.484 -20.531 -3.943 1 98.31 92 SER A C 1
ATOM 732 O O . SER A 1 92 ? -17.266 -20.609 -3.76 1 98.31 92 SER A O 1
ATOM 734 N N . TRP A 1 93 ? -19.047 -20.75 -5.082 1 98.56 93 TRP A N 1
ATOM 735 C CA . TRP A 1 93 ? -18.281 -20.969 -6.305 1 98.56 93 TRP A CA 1
ATOM 736 C C . TRP A 1 93 ? -17.344 -19.797 -6.574 1 98.56 93 TRP A C 1
ATOM 738 O O . TRP A 1 93 ? -16.188 -20 -6.965 1 98.56 93 TRP A O 1
ATOM 748 N N . GLY A 1 94 ? -17.812 -18.609 -6.32 1 98.75 94 GLY A N 1
ATOM 749 C CA . GLY A 1 94 ? -17.047 -17.406 -6.598 1 98.75 94 GLY A CA 1
ATOM 750 C C . GLY A 1 94 ? -15.766 -17.297 -5.797 1 98.75 94 GLY A C 1
ATOM 751 O O . GLY A 1 94 ? -14.781 -16.719 -6.262 1 98.75 94 GLY A O 1
ATOM 752 N N . ALA A 1 95 ? -15.766 -17.891 -4.602 1 98.69 95 ALA A N 1
ATOM 753 C CA . ALA A 1 95 ? -14.633 -17.797 -3.689 1 98.69 95 ALA A CA 1
ATOM 754 C C . ALA A 1 95 ? -13.594 -18.875 -3.975 1 98.69 95 ALA A C 1
ATOM 756 O O . ALA A 1 95 ? -12.469 -18.812 -3.477 1 98.69 95 ALA A O 1
ATOM 757 N N . GLU A 1 96 ? -13.891 -19.844 -4.781 1 98.75 96 GLU A N 1
ATOM 758 C CA . GLU A 1 96 ? -12.984 -20.953 -5.047 1 98.75 96 GLU A CA 1
ATOM 759 C C . GLU A 1 96 ? -11.914 -20.562 -6.066 1 98.75 96 GLU A C 1
ATOM 761 O O . GLU A 1 96 ? -12.172 -19.766 -6.965 1 98.75 96 GLU A O 1
ATOM 766 N N . ILE A 1 97 ? -10.742 -21.109 -5.883 1 98.88 97 ILE A N 1
ATOM 767 C CA . ILE A 1 97 ? -9.656 -20.953 -6.848 1 98.88 97 ILE A CA 1
ATOM 768 C C . ILE A 1 97 ? -10.047 -21.609 -8.172 1 98.88 97 ILE A C 1
ATOM 770 O O . ILE A 1 97 ? -10.617 -22.703 -8.188 1 98.88 97 ILE A O 1
ATOM 774 N N . VAL A 1 98 ? -9.766 -21.031 -9.258 1 98.88 98 VAL A N 1
ATOM 775 C CA . VAL A 1 98 ? -10.156 -21.531 -10.578 1 98.88 98 VAL A CA 1
ATOM 776 C C . VAL A 1 98 ? -9.578 -22.922 -10.812 1 98.88 98 VAL A C 1
ATOM 778 O O . VAL A 1 98 ? -8.492 -23.234 -10.312 1 98.88 98 VAL A O 1
ATOM 781 N N . GLU A 1 99 ? -10.195 -23.609 -11.602 1 98.38 99 GLU A N 1
ATOM 782 C CA . GLU A 1 99 ? -9.898 -25.031 -11.789 1 98.38 99 GLU A CA 1
ATOM 783 C C . GLU A 1 99 ? -8.5 -25.219 -12.359 1 98.38 99 GLU A C 1
ATOM 785 O O . GLU A 1 99 ? -7.816 -26.203 -12.031 1 98.38 99 GLU A O 1
ATOM 790 N N . GLU A 1 100 ? -8.023 -24.281 -13.227 1 98.25 100 GLU A N 1
ATOM 791 C CA . GLU A 1 100 ? -6.73 -24.406 -13.891 1 98.25 100 GLU A CA 1
ATOM 792 C C . GLU A 1 100 ? -5.578 -24.266 -12.898 1 98.25 100 GLU A C 1
ATOM 794 O O . GLU A 1 100 ? -4.449 -24.672 -13.195 1 98.25 100 GLU A O 1
ATOM 799 N N . LEU A 1 101 ? -5.871 -23.703 -11.703 1 98.75 101 LEU A N 1
ATOM 800 C CA . LEU A 1 101 ? -4.816 -23.406 -10.734 1 98.75 101 LEU A CA 1
ATOM 801 C C . LEU A 1 101 ? -5.121 -24.047 -9.391 1 98.75 101 LEU A C 1
ATOM 803 O O . LEU A 1 101 ? -4.754 -23.516 -8.336 1 98.75 101 LEU A O 1
ATOM 807 N N . ILE A 1 102 ? -5.797 -25.109 -9.406 1 98.06 102 ILE A N 1
ATOM 808 C CA . ILE A 1 102 ? -6.211 -25.781 -8.172 1 98.06 102 ILE A CA 1
ATOM 809 C C . ILE A 1 102 ? -4.984 -26.094 -7.32 1 98.06 102 ILE A C 1
ATOM 811 O O . ILE A 1 102 ? -3.982 -26.594 -7.828 1 98.06 102 ILE A O 1
ATOM 815 N N . PRO A 1 103 ? -5.027 -25.781 -6.078 1 98.5 103 PRO A N 1
ATOM 816 C CA . PRO A 1 103 ? -3.895 -26.062 -5.199 1 98.5 103 PRO A CA 1
ATOM 817 C C . PRO A 1 103 ? -3.625 -27.562 -5.055 1 98.5 103 PRO A C 1
ATOM 819 O O . PRO A 1 103 ? -4.555 -28.359 -5.105 1 98.5 103 PRO A O 1
ATOM 822 N N . GLU A 1 104 ? -2.443 -27.875 -4.863 1 97.81 104 GLU A N 1
ATOM 823 C CA . GLU A 1 104 ? -2.062 -29.234 -4.504 1 97.81 104 GLU A CA 1
ATOM 824 C C . GLU A 1 104 ? -2.152 -29.453 -2.996 1 97.81 104 GLU A C 1
ATOM 826 O O . GLU A 1 104 ? -2.289 -28.484 -2.232 1 97.81 104 GLU A O 1
ATOM 831 N N . LYS A 1 105 ? -2.113 -30.719 -2.545 1 95.06 105 LYS A N 1
ATOM 832 C CA . LYS A 1 105 ? -2.365 -31.141 -1.17 1 95.06 105 LYS A CA 1
ATOM 833 C C . LYS A 1 105 ? -1.442 -30.406 -0.196 1 95.06 105 LYS A C 1
ATOM 835 O O . LYS A 1 105 ? -1.864 -30.016 0.896 1 95.06 105 LYS A O 1
ATOM 840 N N . ASP A 1 106 ? -0.236 -30.094 -0.535 1 93.75 106 ASP A N 1
ATOM 841 C CA . ASP A 1 106 ? 0.742 -29.547 0.404 1 93.75 106 ASP A CA 1
ATOM 842 C C . ASP A 1 106 ? 0.861 -28.031 0.257 1 93.75 106 ASP A C 1
ATOM 844 O O . ASP A 1 106 ? 1.642 -27.406 0.966 1 93.75 106 ASP A O 1
ATOM 848 N N . ASP A 1 107 ? 0.082 -27.469 -0.605 1 97.94 107 ASP A N 1
ATOM 849 C CA . ASP A 1 107 ? 0.137 -26.016 -0.776 1 97.94 107 ASP A CA 1
ATOM 850 C C . ASP A 1 107 ? -0.495 -25.297 0.414 1 97.94 107 ASP A C 1
ATOM 852 O O . ASP A 1 107 ? -1.509 -25.75 0.95 1 97.94 107 ASP A O 1
ATOM 856 N N . TYR A 1 108 ? 0.101 -24.25 0.85 1 98.44 108 TYR A N 1
ATOM 857 C CA . TYR A 1 108 ? -0.443 -23.422 1.925 1 98.44 108 TYR A CA 1
ATOM 858 C C . TYR A 1 108 ? -1.478 -22.438 1.39 1 98.44 108 TYR A C 1
ATOM 860 O O . TYR A 1 108 ? -1.241 -21.766 0.383 1 98.44 108 TYR A O 1
ATOM 868 N N . ILE A 1 109 ? -2.623 -22.391 1.975 1 98.75 109 ILE A N 1
ATOM 869 C CA . ILE A 1 109 ? -3.711 -21.516 1.535 1 98.75 109 ILE A CA 1
ATOM 870 C C . ILE A 1 109 ? -4.039 -20.516 2.633 1 98.75 109 ILE A C 1
ATOM 872 O O . ILE A 1 109 ? -4.297 -20.891 3.777 1 98.75 109 ILE A O 1
ATOM 876 N N . VAL A 1 110 ? -4.016 -19.266 2.312 1 98.81 110 VAL A N 1
ATOM 877 C CA . VAL A 1 110 ? -4.352 -18.172 3.225 1 98.81 110 VAL A CA 1
ATOM 878 C C . VAL A 1 110 ? -5.719 -17.609 2.859 1 98.81 110 VAL A C 1
ATOM 880 O O . VAL A 1 110 ? -5.859 -16.906 1.847 1 98.81 110 VAL A O 1
ATOM 883 N N . LYS A 1 111 ? -6.68 -17.844 3.623 1 98.69 111 LYS A N 1
ATOM 884 C CA . LYS A 1 111 ? -7.973 -17.172 3.49 1 98.69 111 LYS A CA 1
ATOM 885 C C . LYS A 1 111 ? -7.977 -15.836 4.219 1 98.69 111 LYS A C 1
ATOM 887 O O . LYS A 1 111 ? -7.734 -15.773 5.426 1 98.69 111 LYS A O 1
ATOM 892 N N . LYS A 1 112 ? -8.203 -14.789 3.494 1 98.44 112 LYS A N 1
ATOM 893 C CA . LYS A 1 112 ? -8.078 -13.445 4.051 1 98.44 112 LYS A CA 1
ATOM 894 C C . LYS A 1 112 ? -9.383 -12.672 3.936 1 98.44 112 LYS A C 1
ATOM 896 O O . LYS A 1 112 ? -10.203 -12.953 3.057 1 98.44 112 LYS A O 1
ATOM 901 N N . LEU A 1 113 ? -9.5 -11.609 4.75 1 95.56 113 LEU A N 1
ATOM 902 C CA . LEU A 1 113 ? -10.75 -10.867 4.805 1 95.56 113 LEU A CA 1
ATOM 903 C C . LEU A 1 113 ? -10.578 -9.469 4.219 1 95.56 113 LEU A C 1
ATOM 905 O O . LEU A 1 113 ? -11.562 -8.758 3.998 1 95.56 113 LEU A O 1
ATOM 909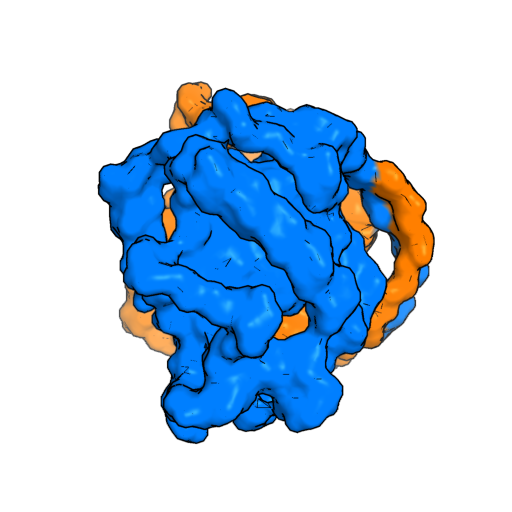 N N . ARG A 1 114 ? -9.336 -9.062 4.027 1 97.25 114 ARG A N 1
ATOM 910 C CA . ARG A 1 114 ? -9.039 -7.754 3.453 1 97.25 114 ARG A CA 1
ATOM 911 C C . ARG A 1 114 ? -8.039 -7.867 2.307 1 97.25 114 ARG A C 1
ATOM 913 O O . ARG A 1 114 ? -7.648 -8.977 1.926 1 97.25 114 ARG A O 1
ATOM 920 N N . TYR A 1 115 ? -7.59 -6.77 1.785 1 98.44 115 TYR A N 1
ATOM 921 C CA . TYR A 1 115 ? -6.809 -6.703 0.556 1 98.44 115 TYR A CA 1
ATOM 922 C C . TYR A 1 115 ? -5.441 -7.355 0.742 1 98.44 115 TYR A C 1
ATOM 924 O O . TYR A 1 115 ? -4.93 -8.008 -0.171 1 98.44 115 TYR A O 1
ATOM 932 N N . ASP A 1 116 ? -4.84 -7.266 1.916 1 98.81 116 ASP A N 1
ATOM 933 C CA . ASP A 1 116 ? -3.465 -7.633 2.24 1 98.81 116 ASP A CA 1
ATOM 934 C C . ASP A 1 116 ? -3.398 -9.031 2.85 1 98.81 116 ASP A C 1
ATOM 936 O O . ASP A 1 116 ? -3.934 -9.266 3.936 1 98.81 116 ASP A O 1
ATOM 940 N N . ALA A 1 117 ? -2.664 -9.883 2.289 1 98.88 117 ALA A N 1
ATOM 941 C CA . ALA A 1 117 ? -2.613 -11.273 2.727 1 98.88 117 ALA A CA 1
ATOM 942 C C . ALA A 1 117 ? -1.884 -11.406 4.059 1 98.88 117 ALA A C 1
ATOM 944 O O . ALA A 1 117 ? -1.974 -12.438 4.723 1 98.88 117 ALA A O 1
ATOM 945 N N . PHE A 1 118 ? -1.146 -10.398 4.453 1 98.75 118 PHE A N 1
ATOM 946 C CA . PHE A 1 118 ? -0.446 -10.43 5.734 1 98.75 118 PHE A CA 1
ATOM 947 C C . PHE A 1 118 ? -1.348 -9.93 6.855 1 98.75 118 PHE A C 1
ATOM 949 O O . PHE A 1 118 ? -1.064 -10.156 8.031 1 98.75 118 PHE A O 1
ATOM 956 N N . PHE A 1 119 ? -2.377 -9.141 6.504 1 98.31 119 PHE A N 1
ATOM 957 C CA . PHE A 1 119 ? -3.211 -8.453 7.488 1 98.31 119 PHE A CA 1
ATOM 958 C C . PHE A 1 119 ? -4.145 -9.438 8.18 1 98.31 119 PHE A C 1
ATOM 960 O O . PHE A 1 119 ? -5.109 -9.922 7.574 1 98.31 119 PHE A O 1
ATOM 967 N N . GLY A 1 120 ? -3.846 -9.781 9.375 1 96.69 120 GLY A N 1
ATOM 968 C CA . GLY A 1 120 ? -4.719 -10.625 10.172 1 96.69 120 GLY A CA 1
ATOM 969 C C . GLY A 1 120 ? -4.645 -12.094 9.789 1 96.69 120 GLY A C 1
ATOM 970 O O . GLY A 1 120 ? -5.617 -12.836 9.945 1 96.69 120 GLY A O 1
ATOM 971 N N . THR A 1 121 ? -3.568 -12.586 9.219 1 98.31 121 THR A N 1
ATOM 972 C CA . THR A 1 121 ? -3.439 -13.969 8.781 1 98.31 121 THR A CA 1
ATOM 973 C C . THR A 1 121 ? -2.15 -14.586 9.312 1 98.31 121 THR A C 1
ATOM 975 O O . THR A 1 121 ? -1.385 -13.93 10.016 1 98.31 121 THR A O 1
ATOM 978 N N . SER A 1 122 ? -1.931 -15.805 8.961 1 97.81 122 SER A N 1
ATOM 979 C CA . SER A 1 122 ? -0.763 -16.547 9.43 1 97.81 122 SER A CA 1
ATOM 980 C C . SER A 1 122 ? 0.365 -16.5 8.398 1 97.81 122 SER A C 1
ATOM 982 O O . SER A 1 122 ? 1.384 -17.172 8.562 1 97.81 122 SER A O 1
ATOM 984 N N . LEU A 1 123 ? 0.251 -15.711 7.422 1 98.75 123 LEU A N 1
ATOM 985 C CA . LEU A 1 123 ? 1.189 -15.758 6.305 1 98.75 123 LEU A CA 1
ATOM 986 C C . LEU A 1 123 ? 2.607 -15.445 6.777 1 98.75 123 LEU A C 1
ATOM 988 O O . LEU A 1 123 ? 3.551 -16.156 6.426 1 98.75 123 LEU A O 1
ATOM 992 N N . ASP A 1 124 ? 2.742 -14.375 7.551 1 98.06 124 ASP A N 1
ATOM 993 C CA . ASP A 1 124 ? 4.066 -13.984 8.023 1 98.06 124 ASP A CA 1
ATOM 994 C C . ASP A 1 124 ? 4.719 -15.109 8.82 1 98.06 124 ASP A C 1
ATOM 996 O O . ASP A 1 124 ? 5.902 -15.398 8.648 1 98.06 124 ASP A O 1
ATOM 1000 N N . TYR A 1 125 ? 3.99 -15.734 9.695 1 98.12 125 TYR A N 1
ATOM 1001 C CA . TYR A 1 125 ? 4.492 -16.844 10.508 1 98.12 125 TYR A CA 1
ATOM 1002 C C . TYR A 1 125 ? 4.961 -18 9.633 1 98.12 125 TYR A C 1
ATOM 1004 O O . TYR A 1 125 ? 6.066 -18.516 9.812 1 98.12 125 TYR A O 1
ATOM 1012 N N . TYR A 1 126 ? 4.121 -18.359 8.703 1 98.5 126 TYR A N 1
ATOM 1013 C CA . TYR A 1 126 ? 4.457 -19.438 7.785 1 98.5 126 TYR A CA 1
ATOM 1014 C C . TYR A 1 126 ? 5.766 -19.156 7.059 1 98.5 126 TYR A C 1
ATOM 1016 O O . TYR A 1 126 ? 6.648 -20.016 7.008 1 98.5 126 TYR A O 1
ATOM 1024 N N . LEU A 1 127 ? 5.898 -17.953 6.473 1 98.81 127 LEU A N 1
ATOM 1025 C CA . LEU A 1 127 ? 7.078 -17.594 5.691 1 98.81 127 LEU A CA 1
ATOM 1026 C C . LEU A 1 127 ? 8.336 -17.625 6.559 1 98.81 127 LEU A C 1
ATOM 1028 O O . LEU A 1 127 ? 9.398 -18.062 6.109 1 98.81 127 LEU A O 1
ATOM 1032 N N . ASN A 1 128 ? 8.203 -17.203 7.809 1 98.5 128 ASN A N 1
ATOM 1033 C CA . ASN A 1 128 ? 9.336 -17.203 8.734 1 98.5 128 ASN A CA 1
ATOM 1034 C C . ASN A 1 128 ? 9.758 -18.625 9.094 1 98.5 128 ASN A C 1
ATOM 1036 O O . ASN A 1 128 ? 10.945 -18.953 9.086 1 98.5 128 ASN A O 1
ATOM 1040 N N . VAL A 1 129 ? 8.773 -19.453 9.383 1 98.38 129 VAL A N 1
ATOM 1041 C CA . VAL A 1 129 ? 9.047 -20.844 9.766 1 98.38 129 VAL A CA 1
ATOM 1042 C C . VAL A 1 129 ? 9.75 -21.562 8.625 1 98.38 129 VAL A C 1
ATOM 1044 O O . VAL A 1 129 ? 10.664 -22.359 8.852 1 98.38 129 VAL A O 1
ATOM 1047 N N . LYS A 1 130 ? 9.336 -21.25 7.418 1 98.44 130 LYS A N 1
ATOM 1048 C CA . LYS A 1 130 ? 9.891 -21.922 6.242 1 98.44 130 LYS A CA 1
ATOM 1049 C C . LYS A 1 130 ? 11.164 -21.234 5.766 1 98.44 130 LYS A C 1
ATOM 1051 O O . LYS A 1 130 ? 11.789 -21.672 4.793 1 98.44 130 LYS A O 1
ATOM 1056 N N . GLU A 1 131 ? 11.539 -20.094 6.406 1 98.62 131 GLU A N 1
ATOM 1057 C CA . GLU A 1 131 ? 12.758 -19.344 6.133 1 98.62 131 GLU A CA 1
ATOM 1058 C C . GLU A 1 131 ? 12.773 -18.828 4.699 1 98.62 131 GLU A C 1
ATOM 1060 O O . GLU A 1 131 ? 13.805 -18.891 4.023 1 98.62 131 GLU A O 1
ATOM 1065 N N . ILE A 1 132 ? 11.625 -18.438 4.262 1 98.88 132 ILE A N 1
ATOM 1066 C CA . ILE A 1 132 ? 11.484 -17.875 2.922 1 98.88 132 ILE A CA 1
ATOM 1067 C C . ILE A 1 132 ? 12.102 -16.484 2.873 1 98.88 132 ILE A C 1
ATOM 1069 O O . ILE A 1 132 ? 11.93 -15.688 3.799 1 98.88 132 ILE A O 1
ATOM 1073 N N . LYS A 1 133 ? 12.766 -16.172 1.748 1 98.81 133 LYS A N 1
ATOM 1074 C CA . LYS A 1 133 ? 13.375 -14.859 1.552 1 98.81 133 LYS A CA 1
ATOM 1075 C C . LYS A 1 133 ? 12.844 -14.188 0.289 1 98.81 133 LYS A C 1
ATOM 1077 O O . LYS A 1 133 ? 12.828 -12.953 0.191 1 98.81 133 LYS A O 1
ATOM 1082 N N . ASN A 1 134 ? 12.469 -14.977 -0.729 1 98.94 134 ASN A N 1
ATOM 1083 C CA . ASN A 1 134 ? 12.016 -14.5 -2.031 1 98.94 134 ASN A CA 1
ATOM 1084 C C . ASN A 1 134 ? 10.547 -14.828 -2.27 1 98.94 134 ASN A C 1
ATOM 1086 O O . ASN A 1 134 ? 10.102 -15.945 -2.008 1 98.94 134 ASN A O 1
ATOM 1090 N N . LEU A 1 135 ? 9.828 -13.844 -2.701 1 98.94 135 LEU A N 1
ATOM 1091 C CA . LEU A 1 135 ? 8.43 -14.047 -3.049 1 98.94 135 LEU A CA 1
ATOM 1092 C C . LEU A 1 135 ? 8.172 -13.68 -4.508 1 98.94 135 LEU A C 1
ATOM 1094 O O . LEU A 1 135 ? 8.367 -12.531 -4.906 1 98.94 135 LEU A O 1
ATOM 1098 N N . VAL A 1 136 ? 7.824 -14.633 -5.316 1 99 136 VAL A N 1
ATOM 1099 C CA . VAL A 1 136 ? 7.258 -14.383 -6.641 1 99 136 VAL A CA 1
ATOM 1100 C C . VAL A 1 136 ? 5.754 -14.148 -6.523 1 99 136 VAL A C 1
ATOM 1102 O O . VAL A 1 136 ? 5.012 -15.055 -6.125 1 99 136 VAL A O 1
ATOM 1105 N N . VAL A 1 137 ? 5.305 -12.977 -6.863 1 98.94 137 VAL A N 1
ATOM 1106 C CA . VAL A 1 137 ? 3.908 -12.625 -6.617 1 98.94 137 VAL A CA 1
ATOM 1107 C C . VAL A 1 137 ? 3.162 -12.523 -7.945 1 98.94 137 VAL A C 1
ATOM 1109 O O . VAL A 1 137 ? 3.543 -11.742 -8.82 1 98.94 137 VAL A O 1
ATOM 1112 N N . VAL A 1 138 ? 2.156 -13.32 -8.133 1 98.94 138 VAL A N 1
ATOM 1113 C CA . VAL A 1 138 ? 1.295 -13.336 -9.312 1 98.94 138 VAL A CA 1
ATOM 1114 C C . VAL A 1 138 ? -0.17 -13.281 -8.883 1 98.94 138 VAL A C 1
ATOM 1116 O O . VAL A 1 138 ? -0.486 -13.477 -7.707 1 98.94 138 VAL A O 1
ATOM 1119 N N . GLY A 1 139 ? -1.014 -12.992 -9.836 1 98.88 139 GLY A N 1
ATOM 1120 C CA . GLY A 1 139 ? -2.436 -13.031 -9.531 1 98.88 139 GLY A CA 1
ATOM 1121 C C . GLY A 1 139 ? -3.145 -11.719 -9.812 1 98.88 139 GLY A C 1
ATOM 1122 O O . GLY A 1 139 ? -2.775 -10.992 -10.734 1 98.88 139 GLY A O 1
ATOM 1123 N N . THR A 1 140 ? -4.219 -11.508 -9.102 1 98.75 140 THR A N 1
ATOM 1124 C CA . THR A 1 140 ? -5.117 -10.375 -9.312 1 98.75 140 THR A CA 1
ATOM 1125 C C . THR A 1 140 ? -5.715 -9.906 -7.992 1 98.75 140 THR A C 1
ATOM 1127 O O . THR A 1 140 ? -5.758 -10.656 -7.02 1 98.75 140 THR A O 1
ATOM 1130 N N . VAL A 1 141 ? -6.082 -8.648 -7.926 1 98.25 141 VAL A N 1
ATOM 1131 C CA . VAL A 1 141 ? -6.016 -7.492 -8.82 1 98.25 141 VAL A CA 1
ATOM 1132 C C . VAL A 1 141 ? -4.75 -6.688 -8.531 1 98.25 141 VAL A C 1
ATOM 1134 O O . VAL A 1 141 ? -4.469 -6.355 -7.379 1 98.25 141 VAL A O 1
ATOM 1137 N N . ALA A 1 142 ? -4.027 -6.234 -9.477 1 98.62 142 ALA A N 1
ATOM 1138 C CA . ALA A 1 142 ? -2.654 -5.742 -9.414 1 98.62 142 ALA A CA 1
ATOM 1139 C C . 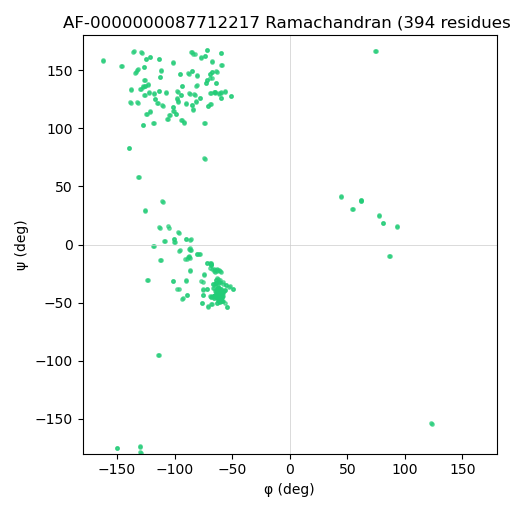ALA A 1 142 ? -2.518 -4.637 -8.367 1 98.62 142 ALA A C 1
ATOM 1141 O O . ALA A 1 142 ? -1.729 -4.758 -7.426 1 98.62 142 ALA A O 1
ATOM 1142 N N . ASN A 1 143 ? -3.346 -3.564 -8.43 1 98.44 143 ASN A N 1
ATOM 1143 C CA . ASN A 1 143 ? -3.178 -2.41 -7.551 1 98.44 143 ASN A CA 1
ATOM 1144 C C . ASN A 1 143 ? -3.965 -2.572 -6.254 1 98.44 143 ASN A C 1
ATOM 1146 O O . ASN A 1 143 ? -4.062 -1.635 -5.461 1 98.44 143 ASN A O 1
ATOM 1150 N N . ILE A 1 144 ? -4.625 -3.744 -5.992 1 98.5 144 ILE A N 1
ATOM 1151 C CA . ILE A 1 144 ? -5.43 -3.988 -4.801 1 98.5 144 ILE A CA 1
ATOM 1152 C C . ILE A 1 144 ? -4.777 -5.074 -3.949 1 98.5 144 ILE A C 1
ATOM 1154 O O . ILE A 1 144 ? -3.805 -4.812 -3.234 1 98.5 144 ILE A O 1
ATOM 1158 N N . CYS A 1 145 ? -5.199 -6.309 -4.113 1 98.81 145 CYS A N 1
ATOM 1159 C CA . CYS A 1 145 ? -4.703 -7.363 -3.238 1 98.81 145 CYS A CA 1
ATOM 1160 C C . CYS A 1 145 ? -3.25 -7.695 -3.553 1 98.81 145 CYS A C 1
ATOM 1162 O O . CYS A 1 145 ? -2.469 -8 -2.65 1 98.81 145 CYS A O 1
ATOM 1164 N N . VAL A 1 146 ? -2.863 -7.688 -4.844 1 98.88 146 VAL A N 1
ATOM 1165 C CA . VAL A 1 146 ? -1.486 -7.977 -5.227 1 98.88 146 VAL A CA 1
ATOM 1166 C C . VAL A 1 146 ? -0.552 -6.922 -4.641 1 98.88 146 VAL A C 1
ATOM 1168 O O . VAL A 1 146 ? 0.431 -7.258 -3.973 1 98.88 146 VAL A O 1
ATOM 1171 N N . LEU A 1 147 ? -0.865 -5.695 -4.832 1 98.88 147 LEU A N 1
ATOM 1172 C CA . LEU A 1 147 ? 0.007 -4.613 -4.391 1 98.88 147 LEU A CA 1
ATOM 1173 C C . LEU A 1 147 ? 0.055 -4.543 -2.867 1 98.88 147 LEU A C 1
ATOM 1175 O O . LEU A 1 147 ? 1.126 -4.363 -2.283 1 98.88 147 LEU A O 1
ATOM 1179 N N . HIS A 1 148 ? -1.126 -4.645 -2.172 1 98.88 148 HIS A N 1
ATOM 1180 C CA . HIS A 1 148 ? -1.134 -4.598 -0.715 1 98.88 148 HIS A CA 1
ATOM 1181 C C . HIS A 1 148 ? -0.307 -5.734 -0.123 1 98.88 148 HIS A C 1
ATOM 1183 O O . HIS A 1 148 ? 0.453 -5.527 0.825 1 98.88 148 HIS A O 1
ATOM 1189 N N . THR A 1 149 ? -0.443 -6.922 -0.686 1 98.94 149 THR A N 1
ATOM 1190 C CA . THR A 1 149 ? 0.328 -8.07 -0.221 1 98.94 149 THR A CA 1
ATOM 1191 C C . THR A 1 149 ? 1.817 -7.859 -0.477 1 98.94 149 THR A C 1
ATOM 1193 O O . THR A 1 149 ? 2.645 -8.102 0.405 1 98.94 149 THR A O 1
ATOM 1196 N N . THR A 1 150 ? 2.121 -7.348 -1.662 1 98.88 150 THR A N 1
ATOM 1197 C CA . THR A 1 150 ? 3.502 -7.074 -2.049 1 98.88 150 THR A CA 1
ATOM 1198 C C . THR A 1 150 ? 4.113 -6 -1.155 1 98.88 150 THR A C 1
ATOM 1200 O O . THR A 1 150 ? 5.266 -6.117 -0.731 1 98.88 150 THR A O 1
ATOM 1203 N N . GLY A 1 151 ? 3.373 -4.973 -0.918 1 98.75 151 GLY A N 1
ATOM 1204 C CA . GLY A 1 151 ? 3.848 -3.916 -0.037 1 98.75 151 GLY A CA 1
ATOM 1205 C C . GLY A 1 151 ? 4.168 -4.406 1.363 1 98.75 151 GLY A C 1
ATOM 1206 O O . GLY A 1 151 ? 5.215 -4.066 1.921 1 98.75 151 GLY A O 1
ATOM 1207 N N . SER A 1 152 ? 3.291 -5.207 1.932 1 98.75 152 SER A N 1
ATOM 1208 C CA . SER A 1 152 ? 3.514 -5.773 3.258 1 98.75 152 SER A CA 1
ATOM 1209 C C . SER A 1 152 ? 4.73 -6.691 3.27 1 98.75 152 SER A C 1
ATOM 1211 O O . SER A 1 152 ? 5.484 -6.719 4.242 1 98.75 152 SER A O 1
ATOM 1213 N N . ALA A 1 153 ? 4.898 -7.434 2.213 1 98.88 153 ALA A N 1
ATOM 1214 C CA . ALA A 1 153 ? 6.09 -8.273 2.092 1 98.88 153 ALA A CA 1
ATOM 1215 C C . ALA A 1 153 ? 7.359 -7.43 2.113 1 98.88 153 ALA A C 1
ATOM 1217 O O . ALA A 1 153 ? 8.32 -7.758 2.82 1 98.88 153 ALA A O 1
ATOM 1218 N N . ALA A 1 154 ? 7.344 -6.355 1.349 1 98.44 154 ALA A N 1
ATOM 1219 C CA . ALA A 1 154 ? 8.516 -5.488 1.246 1 98.44 154 ALA A CA 1
ATOM 1220 C C . ALA A 1 154 ? 8.844 -4.848 2.592 1 98.44 154 ALA A C 1
ATOM 1222 O O . ALA A 1 154 ? 10.016 -4.711 2.953 1 98.44 154 ALA A O 1
ATOM 1223 N N . LEU A 1 155 ? 7.797 -4.434 3.324 1 98.12 155 LEU A N 1
ATOM 1224 C CA . LEU A 1 155 ? 8.008 -3.848 4.645 1 98.12 155 LEU A CA 1
ATOM 1225 C C . LEU A 1 155 ? 8.695 -4.836 5.578 1 98.12 155 LEU A C 1
ATOM 1227 O O . LEU A 1 155 ? 9.359 -4.434 6.535 1 98.12 155 LEU A O 1
ATOM 1231 N N . ARG A 1 156 ? 8.578 -6.09 5.281 1 98.19 156 ARG A N 1
ATOM 1232 C CA . ARG A 1 156 ? 9.148 -7.148 6.105 1 98.19 156 ARG A CA 1
ATOM 1233 C C . ARG A 1 156 ? 10.453 -7.668 5.504 1 98.19 156 ARG A C 1
ATOM 1235 O O . ARG A 1 156 ? 10.961 -8.711 5.922 1 98.19 156 ARG A O 1
ATOM 1242 N N . TRP A 1 157 ? 10.945 -7.07 4.414 1 98.06 157 TRP A N 1
ATOM 1243 C CA . TRP A 1 157 ? 12.273 -7.23 3.824 1 98.06 157 TRP A CA 1
ATOM 1244 C C . TRP A 1 157 ? 12.336 -8.492 2.963 1 98.06 157 TRP A C 1
ATOM 1246 O O . TRP A 1 157 ? 13.414 -9.031 2.717 1 98.06 157 TRP A O 1
ATOM 1256 N N . TYR A 1 158 ? 11.188 -9.023 2.562 1 98.81 158 TYR A N 1
ATOM 1257 C CA . TYR A 1 158 ? 11.211 -10.055 1.529 1 98.81 158 TYR A CA 1
ATOM 1258 C C . TYR A 1 158 ? 11.625 -9.469 0.185 1 98.81 158 TYR A C 1
ATOM 1260 O O . TYR A 1 158 ? 11.258 -8.344 -0.153 1 98.81 158 TYR A O 1
ATOM 1268 N N . ASN A 1 159 ? 12.367 -10.258 -0.535 1 98.75 159 ASN A N 1
ATOM 1269 C CA . ASN A 1 159 ? 12.641 -9.906 -1.926 1 98.75 159 ASN A CA 1
ATOM 1270 C C . ASN A 1 159 ? 11.445 -10.227 -2.826 1 98.75 159 ASN A C 1
ATOM 1272 O O . ASN A 1 159 ? 10.969 -11.359 -2.857 1 98.75 159 ASN A O 1
ATOM 1276 N N . VAL A 1 160 ? 11.016 -9.242 -3.553 1 98.88 160 VAL A N 1
ATOM 1277 C CA . VAL A 1 160 ? 9.805 -9.422 -4.348 1 98.88 160 VAL A CA 1
ATOM 1278 C C . VAL A 1 160 ? 10.172 -9.523 -5.828 1 98.88 160 VAL A C 1
ATOM 1280 O O . VAL A 1 160 ? 10.953 -8.719 -6.34 1 98.88 160 VAL A O 1
ATOM 1283 N N . ILE A 1 161 ? 9.664 -10.5 -6.488 1 98.94 161 ILE A N 1
ATOM 1284 C CA . ILE A 1 161 ? 9.719 -10.672 -7.934 1 98.94 161 ILE A CA 1
ATOM 1285 C C . ILE A 1 161 ? 8.305 -10.656 -8.516 1 98.94 161 ILE A C 1
ATOM 1287 O O . ILE A 1 161 ? 7.426 -11.367 -8.031 1 98.94 161 ILE A O 1
ATOM 1291 N N . MET A 1 162 ? 8.117 -9.852 -9.523 1 98.88 162 MET A N 1
ATOM 1292 C CA . MET A 1 162 ? 6.777 -9.719 -10.102 1 98.88 162 MET A CA 1
ATOM 1293 C C . MET A 1 162 ? 6.809 -9.953 -11.609 1 98.88 162 MET A C 1
ATOM 1295 O O . MET A 1 162 ? 7.223 -9.07 -12.367 1 98.88 162 MET A O 1
ATOM 1299 N N . PRO A 1 163 ? 6.402 -11.086 -12.062 1 98.81 163 PRO A N 1
ATOM 1300 C CA . PRO A 1 163 ? 6.234 -11.281 -13.5 1 98.81 163 PRO A CA 1
ATOM 1301 C C . PRO A 1 163 ? 5.074 -10.477 -14.078 1 98.81 163 PRO A C 1
ATOM 1303 O O . PRO A 1 163 ? 3.922 -10.68 -13.688 1 98.81 163 PRO A O 1
ATOM 1306 N N . LEU A 1 164 ? 5.355 -9.641 -14.992 1 97.62 164 LEU A N 1
ATOM 1307 C CA . LEU A 1 164 ? 4.352 -8.711 -15.5 1 97.62 164 LEU A CA 1
ATOM 1308 C C . LEU A 1 164 ? 3.219 -9.469 -16.188 1 97.62 164 LEU A C 1
ATOM 1310 O O . LEU A 1 164 ? 2.064 -9.031 -16.156 1 97.62 164 LEU A O 1
ATOM 1314 N N . ASP A 1 165 ? 3.473 -10.641 -16.797 1 98.44 165 ASP A N 1
ATOM 1315 C CA . ASP A 1 165 ? 2.447 -11.414 -17.484 1 98.44 165 ASP A CA 1
ATOM 1316 C C . ASP A 1 165 ? 1.705 -12.328 -16.516 1 98.44 165 ASP A C 1
ATOM 1318 O O . ASP A 1 165 ? 0.866 -13.133 -16.938 1 98.44 165 ASP A O 1
ATOM 1322 N N . GLY A 1 166 ? 2.002 -12.25 -15.203 1 98.69 166 GLY A N 1
ATOM 1323 C CA . GLY A 1 166 ? 1.354 -13.055 -14.188 1 98.69 166 GLY A CA 1
ATOM 1324 C C . GLY A 1 166 ? 0.416 -12.258 -13.297 1 98.69 166 GLY A C 1
ATOM 1325 O O . GLY A 1 166 ? -0.131 -12.789 -12.328 1 98.69 166 GLY A O 1
ATOM 1326 N N . ILE A 1 167 ? 0.253 -10.922 -13.594 1 98.69 167 ILE A N 1
ATOM 1327 C CA . ILE A 1 167 ? -0.667 -10.102 -12.812 1 98.69 167 ILE A CA 1
ATOM 1328 C C . ILE A 1 167 ? -1.655 -9.406 -13.75 1 98.69 167 ILE A C 1
ATOM 1330 O O . ILE A 1 167 ? -1.357 -9.188 -14.922 1 98.69 167 ILE A O 1
ATOM 1334 N N . SER A 1 168 ? -2.781 -9.125 -13.227 1 98.69 168 SER A N 1
ATOM 1335 C CA . SER A 1 168 ? -3.811 -8.445 -14.008 1 98.69 168 SER A CA 1
ATOM 1336 C C . SER A 1 168 ? -4.418 -7.285 -13.227 1 98.69 168 SER A C 1
ATOM 1338 O O . SER A 1 168 ? -4.406 -7.289 -11.992 1 98.69 168 SER A O 1
ATOM 1340 N N . ALA A 1 169 ? -4.867 -6.277 -13.938 1 97.75 169 ALA A N 1
ATOM 1341 C CA . ALA A 1 169 ? -5.477 -5.078 -13.367 1 97.75 169 ALA A CA 1
ATOM 1342 C C . ALA A 1 169 ? -6.73 -4.68 -14.133 1 97.75 169 ALA A C 1
ATOM 1344 O O . ALA A 1 169 ? -6.973 -5.18 -15.234 1 97.75 169 ALA A O 1
ATOM 1345 N N . ILE A 1 170 ? -7.496 -3.814 -13.562 1 96 170 ILE A N 1
ATOM 1346 C CA . ILE A 1 170 ? -8.727 -3.332 -14.18 1 96 170 ILE A CA 1
ATOM 1347 C C . ILE A 1 170 ? -8.383 -2.344 -15.297 1 96 170 ILE A C 1
ATOM 1349 O O . ILE A 1 170 ? -8.961 -2.406 -16.391 1 96 170 ILE A O 1
ATOM 1353 N N . THR A 1 171 ? -7.441 -1.438 -15.039 1 96.38 171 THR A N 1
ATOM 1354 C CA . THR A 1 171 ? -7.023 -0.468 -16.047 1 96.38 171 THR A CA 1
ATOM 1355 C C . THR A 1 171 ? -5.516 -0.537 -16.266 1 96.38 171 THR A C 1
ATOM 1357 O O . THR A 1 171 ? -4.777 -1.009 -15.398 1 96.38 171 THR A O 1
ATOM 1360 N N . GLU A 1 172 ? -5.102 -0.042 -17.391 1 96.31 172 GLU A N 1
ATOM 1361 C CA . GLU A 1 172 ? -3.67 0.034 -17.672 1 96.31 172 GLU A CA 1
ATOM 1362 C C . GLU A 1 172 ? -2.957 0.938 -16.656 1 96.31 172 GLU A C 1
ATOM 1364 O O . GLU A 1 172 ? -1.818 0.668 -16.281 1 96.31 172 GLU A O 1
ATOM 1369 N N . PHE A 1 173 ? -3.627 2.02 -16.25 1 97.31 173 PHE A N 1
ATOM 1370 C CA . PHE A 1 173 ? -3.053 2.941 -15.281 1 97.31 173 PHE A CA 1
ATOM 1371 C C . PHE A 1 173 ? -2.738 2.223 -13.977 1 97.31 173 PHE A C 1
ATOM 1373 O O . PHE A 1 173 ? -1.651 2.389 -13.422 1 97.31 173 PHE A O 1
ATOM 1380 N N . ASP A 1 174 ? -3.68 1.416 -13.539 1 97.5 174 ASP A N 1
ATOM 1381 C CA . ASP A 1 174 ? -3.5 0.668 -12.297 1 97.5 174 ASP A CA 1
ATOM 1382 C C . ASP A 1 174 ? -2.381 -0.361 -12.438 1 97.5 174 ASP A C 1
ATOM 1384 O O . ASP A 1 174 ? -1.623 -0.592 -11.492 1 97.5 174 ASP A O 1
ATOM 1388 N N . PHE A 1 175 ? -2.334 -0.938 -13.633 1 98 175 PHE A N 1
ATOM 1389 C CA . PHE A 1 175 ? -1.295 -1.918 -13.93 1 98 175 PHE A CA 1
ATOM 1390 C C . PHE A 1 175 ? 0.089 -1.292 -13.812 1 98 175 PHE A C 1
ATOM 1392 O O . PHE A 1 175 ? 0.935 -1.779 -13.062 1 98 175 PHE A O 1
ATOM 1399 N N . TYR A 1 176 ? 0.337 -0.191 -14.391 1 98.25 176 TYR A N 1
ATOM 1400 C CA . TYR A 1 176 ? 1.648 0.446 -14.414 1 98.25 176 TYR A CA 1
ATOM 1401 C C . TYR A 1 176 ? 1.962 1.101 -13.07 1 98.25 176 TYR A C 1
ATOM 1403 O O . TYR A 1 176 ? 3.121 1.147 -12.656 1 98.25 176 TYR A O 1
ATOM 1411 N N . SER A 1 177 ? 0.924 1.599 -12.391 1 98.19 177 SER A N 1
ATOM 1412 C CA . SER A 1 177 ? 1.135 2.113 -11.039 1 98.19 177 SER A CA 1
ATOM 1413 C C . SER A 1 177 ? 1.681 1.033 -10.117 1 98.19 177 SER A C 1
ATOM 1415 O O . SER A 1 177 ? 2.539 1.305 -9.273 1 98.19 177 SER A O 1
ATOM 1417 N N . THR A 1 178 ? 1.171 -0.195 -10.297 1 98.69 178 THR A N 1
ATOM 1418 C CA . THR A 1 178 ? 1.642 -1.325 -9.508 1 98.69 178 THR A CA 1
ATOM 1419 C C . THR A 1 178 ? 3.1 -1.642 -9.828 1 98.69 178 THR A C 1
ATOM 1421 O O . THR A 1 178 ? 3.922 -1.788 -8.922 1 98.69 178 THR A O 1
ATOM 1424 N N . LEU A 1 179 ? 3.424 -1.681 -11.094 1 98.69 179 LEU A N 1
ATOM 1425 C CA . LEU A 1 179 ? 4.797 -1.964 -11.508 1 98.69 179 LEU A CA 1
ATOM 1426 C C . LEU A 1 179 ? 5.75 -0.896 -10.977 1 98.69 179 LEU A C 1
ATOM 1428 O O . LEU A 1 179 ? 6.844 -1.213 -10.508 1 98.69 179 LEU A O 1
ATOM 1432 N N . ARG A 1 180 ? 5.332 0.322 -11.016 1 98.25 180 ARG A N 1
ATOM 1433 C CA . ARG A 1 180 ? 6.133 1.449 -10.547 1 98.25 180 ARG A CA 1
ATOM 1434 C C . ARG A 1 180 ? 6.426 1.328 -9.055 1 98.25 180 ARG A C 1
ATOM 1436 O O . ARG A 1 180 ? 7.559 1.529 -8.617 1 98.25 180 ARG A O 1
ATOM 1443 N N . GLN A 1 181 ? 5.422 1.004 -8.297 1 98.5 181 GLN A N 1
ATOM 1444 C CA . GLN A 1 181 ? 5.605 0.855 -6.852 1 98.5 181 GLN A CA 1
ATOM 1445 C C . GLN A 1 181 ? 6.574 -0.279 -6.535 1 98.5 181 GLN A C 1
ATOM 1447 O O . GLN A 1 181 ? 7.484 -0.115 -5.719 1 98.5 181 GLN A O 1
ATOM 1452 N N . VAL A 1 182 ? 6.387 -1.387 -7.223 1 98.75 182 VAL A N 1
ATOM 1453 C CA . VAL A 1 182 ? 7.195 -2.568 -6.945 1 98.75 182 VAL A CA 1
ATOM 1454 C C . VAL A 1 182 ? 8.656 -2.293 -7.312 1 98.75 182 VAL A C 1
ATOM 1456 O O . VAL A 1 182 ? 9.562 -2.607 -6.543 1 98.75 182 VAL A O 1
ATOM 1459 N N . ASP A 1 183 ? 8.844 -1.678 -8.461 1 98.38 183 ASP A N 1
ATOM 1460 C CA . ASP A 1 183 ? 10.203 -1.406 -8.922 1 98.38 183 ASP A CA 1
ATOM 1461 C C . ASP A 1 183 ? 10.859 -0.308 -8.086 1 98.38 183 ASP A C 1
ATOM 1463 O O . ASP A 1 183 ? 11.914 -0.525 -7.48 1 98.38 183 ASP A O 1
ATOM 1467 N N . PHE A 1 184 ? 10.219 0.783 -7.98 1 97.88 184 PHE A N 1
ATOM 1468 C CA . PHE A 1 184 ? 10.805 1.99 -7.41 1 97.88 184 PHE A CA 1
ATOM 1469 C C . PHE A 1 184 ? 10.875 1.89 -5.891 1 97.88 184 PHE A C 1
ATOM 1471 O O . PHE A 1 184 ? 11.93 2.113 -5.297 1 97.88 184 PHE A O 1
ATOM 1478 N N . LEU A 1 185 ? 9.805 1.551 -5.258 1 98 185 LEU A N 1
ATOM 1479 C CA . LEU A 1 185 ? 9.688 1.663 -3.809 1 98 185 LEU A CA 1
ATOM 1480 C C . LEU A 1 185 ? 10.164 0.386 -3.125 1 98 185 LEU A C 1
ATOM 1482 O O . LEU A 1 185 ? 10.898 0.442 -2.141 1 98 185 LEU A O 1
ATOM 1486 N N . TYR A 1 186 ? 9.758 -0.729 -3.67 1 98.31 186 TYR A N 1
ATOM 1487 C CA . TYR A 1 186 ? 10.023 -1.988 -2.982 1 98.31 186 TYR A CA 1
ATOM 1488 C C . TYR A 1 186 ? 11.297 -2.637 -3.514 1 98.31 186 TYR A C 1
ATOM 1490 O O . TYR A 1 186 ? 11.727 -3.68 -3.014 1 98.31 186 TYR A O 1
ATOM 1498 N N . LYS A 1 187 ? 11.883 -2.039 -4.547 1 98 187 LYS A N 1
ATOM 1499 C CA . LYS A 1 187 ? 13.094 -2.535 -5.191 1 98 187 LYS A CA 1
ATOM 1500 C C . LYS A 1 187 ? 12.93 -3.986 -5.633 1 98 187 LYS A C 1
ATOM 1502 O O . LYS A 1 187 ? 13.875 -4.777 -5.559 1 98 187 LYS A O 1
ATOM 1507 N N . GLY A 1 188 ? 11.688 -4.309 -5.949 1 98.44 188 GLY A N 1
ATOM 1508 C CA . GLY A 1 188 ? 11.414 -5.605 -6.539 1 98.44 188 GLY A CA 1
ATOM 1509 C C . GLY A 1 188 ? 11.906 -5.727 -7.969 1 98.44 188 GLY A C 1
ATOM 1510 O O . GLY A 1 188 ? 12.25 -4.727 -8.602 1 98.44 188 GLY A O 1
ATOM 1511 N N . LYS A 1 189 ? 11.922 -6.945 -8.445 1 98.69 189 LYS A N 1
ATOM 1512 C CA . LYS A 1 189 ? 12.305 -7.207 -9.836 1 98.69 189 LYS A CA 1
ATOM 1513 C C . LYS A 1 189 ? 11.078 -7.449 -10.711 1 98.69 189 LYS A C 1
ATOM 1515 O O . LYS A 1 189 ? 10.297 -8.367 -10.445 1 98.69 189 LYS A O 1
ATOM 1520 N N . ILE A 1 190 ? 10.938 -6.574 -11.672 1 98.75 190 ILE A N 1
ATOM 1521 C CA . ILE A 1 190 ? 9.938 -6.797 -12.711 1 98.75 190 ILE A CA 1
ATOM 1522 C C . ILE A 1 190 ? 10.523 -7.652 -13.828 1 98.75 190 ILE A C 1
ATOM 1524 O O . ILE A 1 190 ? 11.617 -7.359 -14.328 1 98.75 190 ILE A O 1
ATOM 1528 N N . THR A 1 191 ? 9.812 -8.703 -14.203 1 98.56 191 THR A N 1
ATOM 1529 C CA . THR A 1 191 ? 10.305 -9.633 -15.219 1 98.56 191 THR A CA 1
ATOM 1530 C C . THR A 1 191 ? 9.148 -10.266 -15.984 1 98.56 191 THR A C 1
ATOM 1532 O O . THR A 1 191 ? 8.008 -9.797 -15.898 1 98.56 191 THR A O 1
ATOM 1535 N N . ALA A 1 192 ? 9.438 -11.188 -16.844 1 97.56 192 ALA A N 1
ATOM 1536 C CA . ALA A 1 192 ? 8.453 -12.078 -17.453 1 97.56 192 ALA A CA 1
ATOM 1537 C C . ALA A 1 192 ? 8.469 -13.453 -16.797 1 97.56 192 ALA A C 1
ATOM 1539 O O . ALA A 1 192 ? 9.461 -13.836 -16.172 1 97.56 192 ALA A O 1
ATOM 1540 N N . SER A 1 193 ? 7.34 -14.141 -16.922 1 97.88 193 SER A N 1
ATOM 1541 C CA . SER A 1 193 ? 7.25 -15.477 -16.344 1 97.88 193 SER A CA 1
ATOM 1542 C C . SER A 1 193 ? 8.414 -16.359 -16.797 1 97.88 193 SER A C 1
ATOM 1544 O O . SER A 1 193 ? 8.961 -17.125 -16 1 97.88 193 SER A O 1
ATOM 1546 N N . ASP A 1 194 ? 8.82 -16.172 -18.031 1 97.25 194 ASP A N 1
ATOM 1547 C CA . ASP A 1 194 ? 9.867 -17.031 -1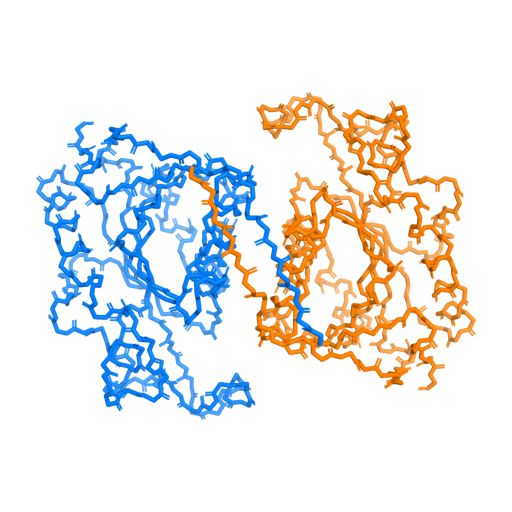8.578 1 97.25 194 ASP A CA 1
ATOM 1548 C C . ASP A 1 194 ? 11.25 -16.578 -18.141 1 97.25 194 ASP A C 1
ATOM 1550 O O . ASP A 1 194 ? 12.25 -17.234 -18.422 1 97.25 194 ASP A O 1
ATOM 1554 N N . GLY A 1 195 ? 11.359 -15.438 -17.5 1 97.88 195 GLY A N 1
ATOM 1555 C CA . GLY A 1 195 ? 12.633 -14.914 -17.016 1 97.88 195 GLY A CA 1
ATOM 1556 C C . GLY A 1 195 ? 13.023 -15.438 -15.656 1 97.88 195 GLY A C 1
ATOM 1557 O O . GLY A 1 195 ? 14.117 -15.164 -15.164 1 97.88 195 GLY A O 1
ATOM 1558 N N . ILE A 1 196 ? 12.172 -16.234 -14.984 1 98.62 196 ILE A N 1
ATOM 1559 C CA . ILE A 1 196 ? 12.414 -16.734 -13.641 1 98.62 196 ILE A CA 1
ATOM 1560 C C . ILE A 1 196 ? 12.977 -18.156 -13.703 1 98.62 196 ILE A C 1
ATOM 1562 O O . ILE A 1 196 ? 12.406 -19.016 -14.367 1 98.62 196 ILE A O 1
ATOM 1566 N N . THR A 1 197 ? 14.055 -18.344 -13.086 1 98.5 197 THR A N 1
ATOM 1567 C CA . THR A 1 197 ? 14.664 -19.672 -12.969 1 98.5 197 THR A CA 1
ATOM 1568 C C . THR A 1 197 ? 14.844 -20.047 -11.5 1 98.5 197 THR A C 1
ATOM 1570 O O . THR A 1 197 ? 15.375 -19.266 -10.711 1 98.5 197 THR A O 1
ATOM 1573 N N . PHE A 1 198 ? 14.43 -21.203 -11.18 1 98.44 198 PHE A N 1
ATOM 1574 C CA . PHE A 1 198 ? 14.633 -21.766 -9.844 1 98.44 198 PHE A CA 1
ATOM 1575 C C . PHE A 1 198 ? 15.828 -22.703 -9.828 1 98.44 198 PHE A C 1
ATOM 1577 O O . PHE A 1 198 ? 15.781 -23.781 -10.438 1 98.44 198 PHE A O 1
ATOM 1584 N N . LYS A 1 199 ? 16.938 -22.344 -9.125 1 95.25 199 LYS A N 1
ATOM 1585 C CA . LYS A 1 199 ? 18.125 -23.172 -9.039 1 95.25 199 LYS A CA 1
ATOM 1586 C C . LYS A 1 199 ? 18.984 -22.766 -7.832 1 95.25 199 LYS A C 1
ATOM 1588 O O . LYS A 1 199 ? 18.984 -21.609 -7.43 1 95.25 199 LYS A O 1
ATOM 1593 N N . MET B 1 1 ? 10.867 0.598 -19.375 1 90.06 1 MET B N 1
ATOM 1594 C CA . MET B 1 1 ? 9.703 0.881 -20.203 1 90.06 1 MET B CA 1
ATOM 1595 C C . MET B 1 1 ? 8.984 2.135 -19.719 1 90.06 1 MET B C 1
ATOM 1597 O O . MET B 1 1 ? 8.945 2.412 -18.516 1 90.06 1 MET B O 1
ATOM 1601 N N . LYS B 1 2 ? 8.5 2.922 -20.609 1 89.31 2 LYS B N 1
ATOM 1602 C CA . LYS B 1 2 ? 7.688 4.102 -20.344 1 89.31 2 LYS B CA 1
ATOM 1603 C C . LYS B 1 2 ? 6.375 4.051 -21.125 1 89.31 2 LYS B C 1
ATOM 1605 O O . LYS B 1 2 ? 6.336 3.572 -22.25 1 89.31 2 LYS B O 1
ATOM 1610 N N . LYS B 1 3 ? 5.332 4.508 -20.469 1 93.06 3 LYS B N 1
ATOM 1611 C CA . LYS B 1 3 ? 4.02 4.488 -21.109 1 93.06 3 LYS B CA 1
ATOM 1612 C C . LYS B 1 3 ? 3.256 5.781 -20.844 1 93.06 3 LYS B C 1
ATOM 1614 O O . LYS B 1 3 ? 3.273 6.293 -19.719 1 93.06 3 LYS B O 1
ATOM 1619 N N . LEU B 1 4 ? 2.654 6.344 -21.922 1 95.69 4 LEU B N 1
ATOM 1620 C CA . LEU B 1 4 ? 1.698 7.438 -21.766 1 95.69 4 LEU B CA 1
ATOM 1621 C C . LEU B 1 4 ? 0.316 6.902 -21.406 1 95.69 4 LEU B C 1
ATOM 1623 O O . LEU B 1 4 ? -0.226 6.047 -22.109 1 95.69 4 LEU B O 1
ATOM 1627 N N . LEU B 1 5 ? -0.204 7.414 -20.234 1 96.31 5 LEU B N 1
ATOM 1628 C CA . LEU B 1 5 ? -1.457 6.875 -19.719 1 96.31 5 LEU B CA 1
ATOM 1629 C C . LEU B 1 5 ? -2.396 7.996 -19.281 1 96.31 5 LEU B C 1
ATOM 1631 O O . LEU B 1 5 ? -1.943 9.078 -18.906 1 96.31 5 LEU B O 1
ATOM 1635 N N . GLU B 1 6 ? -3.627 7.727 -19.438 1 96.19 6 GLU B N 1
ATOM 1636 C CA . GLU B 1 6 ? -4.625 8.602 -18.828 1 96.19 6 GLU B CA 1
ATOM 1637 C C . GLU B 1 6 ? -5.109 8.047 -17.5 1 96.19 6 GLU B C 1
ATOM 1639 O O . GLU B 1 6 ? -5.387 6.852 -17.375 1 96.19 6 GLU B O 1
ATOM 1644 N N . THR B 1 7 ? -5.129 8.914 -16.469 1 95.75 7 THR B N 1
ATOM 1645 C CA . THR B 1 7 ? -5.668 8.469 -15.195 1 95.75 7 THR B CA 1
ATOM 1646 C C . THR B 1 7 ? -7.168 8.211 -15.305 1 95.75 7 THR B C 1
ATOM 1648 O O . THR B 1 7 ? -7.855 8.852 -16.094 1 95.75 7 THR B O 1
ATOM 1651 N N . PRO B 1 8 ? -7.711 7.219 -14.508 1 95.5 8 PRO B N 1
ATOM 1652 C CA . PRO B 1 8 ? -9.164 7.242 -14.328 1 95.5 8 PRO B CA 1
ATOM 1653 C C . PRO B 1 8 ? -9.656 8.539 -13.688 1 95.5 8 PRO B C 1
ATOM 1655 O O . PRO B 1 8 ? -8.859 9.32 -13.172 1 95.5 8 PRO B O 1
ATOM 1658 N N . ASP B 1 9 ? -10.953 8.758 -13.789 1 96.44 9 ASP B N 1
ATOM 1659 C CA . ASP B 1 9 ? -11.539 9.945 -13.172 1 96.44 9 ASP B CA 1
ATOM 1660 C C . ASP B 1 9 ? -11.406 9.906 -11.656 1 96.44 9 ASP B C 1
ATOM 1662 O O . ASP B 1 9 ? -11.664 8.875 -11.031 1 96.44 9 ASP B O 1
ATOM 1666 N N . ILE B 1 10 ? -10.938 10.953 -11.047 1 97.44 10 ILE B N 1
ATOM 1667 C CA . ILE B 1 10 ? -10.805 11.109 -9.602 1 97.44 10 ILE B CA 1
ATOM 1668 C C . ILE B 1 10 ? -11.68 12.266 -9.117 1 97.44 10 ILE B C 1
ATOM 1670 O O . ILE B 1 10 ? -11.344 13.43 -9.328 1 97.44 10 ILE B O 1
ATOM 1674 N N . PRO B 1 11 ? -12.742 11.969 -8.531 1 97.62 11 PRO B N 1
ATOM 1675 C CA . PRO B 1 11 ? -13.633 13.039 -8.078 1 97.62 11 PRO B CA 1
ATOM 1676 C C . PRO B 1 11 ? -13.047 13.844 -6.926 1 97.62 11 PRO B C 1
ATOM 1678 O O . PRO B 1 11 ? -12.367 13.289 -6.062 1 97.62 11 PRO B O 1
ATOM 1681 N N . ILE B 1 12 ? -13.359 15.141 -6.879 1 97.81 12 ILE B N 1
ATOM 1682 C CA . ILE B 1 12 ? -12.922 16.047 -5.812 1 97.81 12 ILE B CA 1
ATOM 1683 C C . ILE B 1 12 ? -14.133 16.547 -5.035 1 97.81 12 ILE B C 1
ATOM 1685 O O . ILE B 1 12 ? -15.047 17.141 -5.609 1 97.81 12 ILE B O 1
ATOM 1689 N N . SER B 1 13 ? -14.109 16.281 -3.754 1 97.69 13 SER B N 1
ATOM 1690 C CA . SER B 1 13 ? -15.18 16.766 -2.887 1 97.69 13 SER B CA 1
ATOM 1691 C C . SER B 1 13 ? -14.961 18.219 -2.504 1 97.69 13 SER B C 1
ATOM 1693 O O . SER B 1 13 ? -13.852 18.609 -2.135 1 97.69 13 SER B O 1
ATOM 1695 N N . GLN B 1 14 ? -15.984 19.016 -2.531 1 96 14 GLN B N 1
ATOM 1696 C CA . GLN B 1 14 ? -15.852 20.438 -2.244 1 96 14 GLN B CA 1
ATOM 1697 C C . GLN B 1 14 ? -16.031 20.719 -0.755 1 96 14 GLN B C 1
ATOM 1699 O O . GLN B 1 14 ? -15.461 21.672 -0.229 1 96 14 GLN B O 1
ATOM 1704 N N . ASN B 1 15 ? -16.828 19.922 -0.099 1 96.06 15 ASN B N 1
ATOM 1705 C CA . ASN B 1 15 ? -17.078 20.125 1.324 1 96.06 15 ASN B CA 1
ATOM 1706 C C . ASN B 1 15 ? -17.094 18.797 2.08 1 96.06 15 ASN B C 1
ATOM 1708 O O . ASN B 1 15 ? -17.797 17.859 1.699 1 96.06 15 ASN B O 1
ATOM 1712 N N . VAL B 1 16 ? -16.203 18.781 3.047 1 98.5 16 VAL B N 1
ATOM 1713 C CA . VAL B 1 16 ? -16.125 17.609 3.914 1 98.5 16 VAL B CA 1
ATOM 1714 C C . VAL B 1 16 ? -16.297 18.031 5.371 1 98.5 16 VAL B C 1
ATOM 1716 O O . VAL B 1 16 ? -15.461 18.766 5.914 1 98.5 16 VAL B O 1
ATOM 1719 N N . LEU B 1 17 ? -17.359 17.656 5.965 1 98.75 17 LEU B N 1
ATOM 1720 C CA . LEU B 1 17 ? -17.641 17.969 7.363 1 98.75 17 LEU B CA 1
ATOM 1721 C C . LEU B 1 17 ? -17.203 16.828 8.273 1 98.75 17 LEU B C 1
ATOM 1723 O O . LEU B 1 17 ? -17.578 15.672 8.047 1 98.75 17 LEU B O 1
ATOM 1727 N N . LEU B 1 18 ? -16.438 17.172 9.297 1 98.81 18 LEU B N 1
ATOM 1728 C CA . LEU B 1 18 ? -15.875 16.156 10.172 1 98.81 18 LEU B CA 1
ATOM 1729 C C . LEU B 1 18 ? -16.141 16.484 11.633 1 98.81 18 LEU B C 1
ATOM 1731 O O . LEU B 1 18 ? -15.906 17.609 12.07 1 98.81 18 LEU B O 1
ATOM 1735 N N . GLU B 1 19 ? -16.578 15.508 12.367 1 98.81 19 GLU B N 1
ATOM 1736 C CA . GLU B 1 19 ? -16.719 15.664 13.812 1 98.81 19 GLU B CA 1
ATOM 1737 C C . GLU B 1 19 ? -15.352 15.719 14.49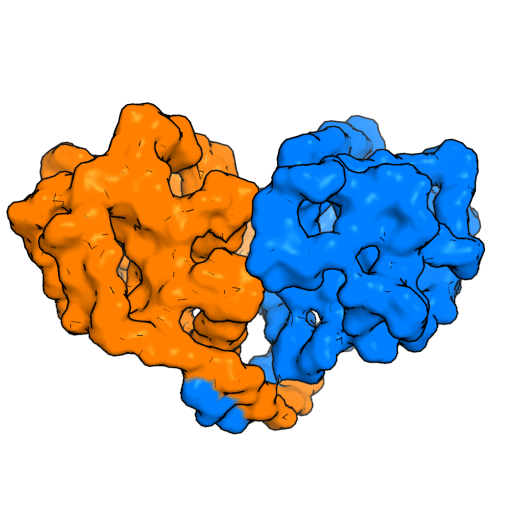2 1 98.81 19 GLU B C 1
ATOM 1739 O O . GLU B 1 19 ? -14.602 14.742 14.461 1 98.81 19 GLU B O 1
ATOM 1744 N N . PRO B 1 20 ? -15.047 16.797 15.156 1 98.69 20 PRO B N 1
ATOM 1745 C CA . PRO B 1 20 ? -13.68 16.984 15.664 1 98.69 20 PRO B CA 1
ATOM 1746 C C . PRO B 1 20 ? -13.273 15.891 16.656 1 98.69 20 PRO B C 1
ATOM 1748 O O . PRO B 1 20 ? -12.156 15.375 16.578 1 98.69 20 PRO B O 1
ATOM 1751 N N . SER B 1 21 ? -14.133 15.469 17.547 1 98.5 21 SER B N 1
ATOM 1752 C CA . SER B 1 21 ? -13.773 14.523 18.594 1 98.5 21 SER B CA 1
ATOM 1753 C C . SER B 1 21 ? -13.477 13.148 18.031 1 98.5 21 SER B C 1
ATOM 1755 O O . SER B 1 21 ? -12.852 12.312 18.688 1 98.5 21 SER B O 1
ATOM 1757 N N . LYS B 1 22 ? -13.875 12.867 16.797 1 98.88 22 LYS B N 1
ATOM 1758 C CA . LYS B 1 22 ? -13.672 11.578 16.156 1 98.88 22 LYS B CA 1
ATOM 1759 C C . LYS B 1 22 ? -12.711 11.695 14.977 1 98.88 22 LYS B C 1
ATOM 1761 O O . LYS B 1 22 ? -12.68 10.836 14.094 1 98.88 22 LYS B O 1
ATOM 1766 N N . THR B 1 23 ? -11.992 12.844 14.922 1 98.94 23 THR B N 1
ATOM 1767 C CA . THR B 1 23 ? -11.141 13.109 13.766 1 98.94 23 THR B CA 1
ATOM 1768 C C . THR B 1 23 ? -9.703 13.398 14.211 1 98.94 23 THR B C 1
ATOM 1770 O O . THR B 1 23 ? -9.484 14.102 15.195 1 98.94 23 THR B O 1
ATOM 1773 N N . ALA B 1 24 ? -8.75 12.836 13.539 1 98.94 24 ALA B N 1
ATOM 1774 C CA . ALA B 1 24 ? -7.344 13.188 13.695 1 98.94 24 ALA B CA 1
ATOM 1775 C C . ALA B 1 24 ? -6.734 13.625 12.367 1 98.94 24 ALA B C 1
ATOM 1777 O O . ALA B 1 24 ? -7.035 13.055 11.32 1 98.94 24 ALA B O 1
ATOM 1778 N N . VAL B 1 25 ? -5.941 14.648 12.398 1 98.94 25 VAL B N 1
ATOM 1779 C CA . VAL B 1 25 ? -5.062 14.992 11.281 1 98.94 25 VAL B CA 1
ATOM 1780 C C . VAL B 1 25 ? -3.713 14.297 11.461 1 98.94 25 VAL B C 1
ATOM 1782 O O . VAL B 1 25 ? -3.057 14.453 12.492 1 98.94 25 VAL B O 1
ATOM 1785 N N . ILE B 1 26 ? -3.334 13.5 10.516 1 98.94 26 ILE B N 1
ATOM 1786 C CA . ILE B 1 26 ? -2.021 12.859 10.523 1 98.94 26 ILE B CA 1
ATOM 1787 C C . ILE B 1 26 ? -1.082 13.602 9.578 1 98.94 26 ILE B C 1
ATOM 1789 O O . ILE B 1 26 ? -1.322 13.648 8.367 1 98.94 26 ILE B O 1
ATOM 1793 N N . VAL B 1 27 ? -0.064 14.195 10.109 1 99 27 VAL B N 1
ATOM 1794 C CA . VAL B 1 27 ? 0.983 14.859 9.336 1 99 27 VAL B CA 1
ATOM 1795 C C . VAL B 1 27 ? 2.145 13.891 9.109 1 99 27 VAL B C 1
ATOM 1797 O O . VAL B 1 27 ? 2.959 13.664 10.008 1 99 27 VAL B O 1
ATOM 1800 N N . VAL B 1 28 ? 2.27 13.43 7.91 1 98.94 28 VAL B N 1
ATOM 1801 C CA . VAL B 1 28 ? 3.201 12.352 7.605 1 98.94 28 VAL B CA 1
ATOM 1802 C C . VAL B 1 28 ? 4.547 12.93 7.184 1 98.94 28 VAL B C 1
ATOM 1804 O O . VAL B 1 28 ? 4.684 13.461 6.082 1 98.94 28 VAL B O 1
ATOM 1807 N N . ASP B 1 29 ? 5.504 12.883 8.016 1 98.88 29 ASP B N 1
ATOM 1808 C CA . ASP B 1 29 ? 6.938 12.977 7.77 1 98.88 29 ASP B CA 1
ATOM 1809 C C . ASP B 1 29 ? 7.305 14.328 7.16 1 98.88 29 ASP B C 1
ATOM 1811 O O . ASP B 1 29 ? 8.086 14.398 6.211 1 98.88 29 ASP B O 1
ATOM 1815 N N . MET B 1 30 ? 6.645 15.375 7.633 1 98.94 30 MET B N 1
ATOM 1816 C CA . MET B 1 30 ? 7.102 16.703 7.258 1 98.94 30 MET B CA 1
ATOM 1817 C C . MET B 1 30 ? 8.391 17.078 7.992 1 98.94 30 MET B C 1
ATOM 1819 O O . MET B 1 30 ? 8.375 17.922 8.883 1 98.94 30 MET B O 1
ATOM 1823 N N . GLN B 1 31 ? 9.445 16.469 7.562 1 98.94 31 GLN B N 1
ATOM 1824 C CA . GLN B 1 31 ? 10.758 16.531 8.203 1 98.94 31 GLN B CA 1
ATOM 1825 C C . GLN B 1 31 ? 11.766 17.25 7.32 1 98.94 31 GLN B C 1
ATOM 1827 O O . GLN B 1 31 ? 11.609 17.312 6.102 1 98.94 31 GLN B O 1
ATOM 1832 N N . ASN B 1 32 ? 12.828 17.734 7.898 1 98.88 32 ASN B N 1
ATOM 1833 C CA . ASN B 1 32 ? 13.812 18.547 7.191 1 98.88 32 ASN B CA 1
ATOM 1834 C C . ASN B 1 32 ? 14.414 17.812 6.008 1 98.88 32 ASN B C 1
ATOM 1836 O O . ASN B 1 32 ? 14.562 18.375 4.922 1 98.88 32 ASN B O 1
ATOM 1840 N N . ASP B 1 33 ? 14.742 16.562 6.105 1 98.88 33 ASP B N 1
ATOM 1841 C CA . ASP B 1 33 ? 15.398 15.805 5.051 1 98.88 33 ASP B CA 1
ATOM 1842 C C . ASP B 1 33 ? 14.492 15.656 3.83 1 98.88 33 ASP B C 1
ATOM 1844 O O . ASP B 1 33 ? 14.977 15.453 2.713 1 98.88 33 ASP B O 1
ATOM 1848 N N . PHE B 1 34 ? 13.195 15.773 4.035 1 98.81 34 PHE B N 1
ATOM 1849 C CA . PHE B 1 34 ? 12.258 15.602 2.93 1 98.81 34 PHE B CA 1
ATOM 1850 C C . PHE B 1 34 ? 11.773 16.953 2.408 1 98.81 34 PHE B C 1
ATOM 1852 O O . PHE B 1 34 ? 11.461 17.078 1.224 1 98.81 34 PHE B O 1
ATOM 1859 N N . VAL B 1 35 ? 11.68 17.969 3.275 1 98.81 35 VAL B N 1
ATOM 1860 C CA . VAL B 1 35 ? 10.961 19.188 2.943 1 98.81 35 VAL B CA 1
ATOM 1861 C C . VAL B 1 35 ? 11.953 20.25 2.475 1 98.81 35 VAL B C 1
ATOM 1863 O O . VAL B 1 35 ? 11.664 21.016 1.547 1 98.81 35 VAL B O 1
ATOM 1866 N N . ARG B 1 36 ? 13.109 20.281 3.121 1 98.5 36 ARG B N 1
ATOM 1867 C CA . ARG B 1 36 ? 14.062 21.344 2.842 1 98.5 36 ARG B CA 1
ATOM 1868 C C . ARG B 1 36 ? 14.977 20.969 1.68 1 98.5 36 ARG B C 1
ATOM 1870 O O . ARG B 1 36 ? 15.414 19.828 1.571 1 98.5 36 ARG B O 1
ATOM 1877 N N . LYS B 1 37 ? 15.352 21.938 0.949 1 97.25 37 LYS B N 1
ATOM 1878 C CA . LYS B 1 37 ? 16.219 21.734 -0.208 1 97.25 37 LYS B CA 1
ATOM 1879 C C . LYS B 1 37 ? 17.562 21.141 0.207 1 97.25 37 LYS B C 1
ATOM 1881 O O . LYS B 1 37 ? 18.156 20.375 -0.539 1 97.25 37 LYS B O 1
ATOM 1886 N N . GLU B 1 38 ? 18.031 21.5 1.383 1 96.88 38 GLU B N 1
ATOM 1887 C CA . GLU B 1 38 ? 19.297 21 1.898 1 96.88 38 GLU B CA 1
ATOM 1888 C C . GLU B 1 38 ? 19.156 19.578 2.445 1 96.88 38 GLU B C 1
ATOM 1890 O O . GLU B 1 38 ? 20.156 18.938 2.787 1 96.88 38 GLU B O 1
ATOM 1895 N N . GLY B 1 39 ? 17.938 19.094 2.533 1 98 39 GLY B N 1
ATOM 1896 C CA . GLY B 1 39 ? 17.703 17.766 3.076 1 98 39 GLY B CA 1
ATOM 1897 C C . GLY B 1 39 ? 18.234 16.641 2.197 1 98 39 GLY B C 1
ATOM 1898 O O . GLY B 1 39 ? 18.344 16.812 0.98 1 98 39 GLY B O 1
ATOM 1899 N N . LYS B 1 40 ? 18.484 15.555 2.705 1 97.56 40 LYS B N 1
ATOM 1900 C CA . LYS B 1 40 ? 19.172 14.453 2.039 1 97.56 40 LYS B CA 1
ATOM 1901 C C . LYS B 1 40 ? 18.25 13.766 1.026 1 97.56 40 LYS B C 1
ATOM 1903 O O . LYS B 1 40 ? 18.734 13.133 0.084 1 97.56 40 LYS B O 1
ATOM 1908 N N . LEU B 1 41 ? 16.938 13.836 1.217 1 97.44 41 LEU B N 1
ATOM 1909 C CA . LEU B 1 41 ? 15.961 13.242 0.318 1 97.44 41 LEU B CA 1
ATOM 1910 C C . LEU B 1 41 ? 14.867 14.242 -0.029 1 97.44 41 LEU B C 1
ATOM 1912 O O . LEU B 1 41 ? 13.68 13.953 0.142 1 97.44 41 LEU B O 1
ATOM 1916 N N . TYR B 1 42 ? 15.266 15.32 -0.565 1 97.75 42 TYR B N 1
ATOM 1917 C CA . TYR B 1 42 ? 14.391 16.453 -0.855 1 97.75 42 TYR B CA 1
ATOM 1918 C C . TYR B 1 42 ? 13.273 16.047 -1.81 1 97.75 42 TYR B C 1
ATOM 1920 O O . TYR B 1 42 ? 13.531 15.406 -2.838 1 97.75 42 TYR B O 1
ATOM 1928 N N . VAL B 1 43 ? 12.047 16.391 -1.442 1 97.38 43 VAL B N 1
ATOM 1929 C CA . VAL B 1 43 ? 10.859 16.188 -2.264 1 97.38 43 VAL B CA 1
ATOM 1930 C C . VAL B 1 43 ? 10.422 17.516 -2.877 1 97.38 43 VAL B C 1
ATOM 1932 O O . VAL B 1 43 ? 9.992 18.422 -2.162 1 97.38 43 VAL B O 1
ATOM 1935 N N . PRO B 1 44 ? 10.508 17.734 -4.09 1 92.19 44 PRO B N 1
ATOM 1936 C CA . PRO B 1 44 ? 10.32 19.016 -4.77 1 92.19 44 PRO B CA 1
ATOM 1937 C C . PRO B 1 44 ? 9.039 19.734 -4.348 1 92.19 44 PRO B C 1
ATOM 1939 O O . PRO B 1 44 ? 9.023 20.953 -4.219 1 92.19 44 PRO B O 1
ATOM 1942 N N . GLN B 1 45 ? 7.949 19.203 -4.105 1 91.56 45 GLN B N 1
ATOM 1943 C CA . GLN B 1 45 ? 6.691 19.891 -3.844 1 91.56 45 GLN B CA 1
ATOM 1944 C C . GLN B 1 45 ? 6.34 19.859 -2.359 1 91.56 45 GLN B C 1
ATOM 1946 O O . GLN B 1 45 ? 5.285 20.344 -1.952 1 91.56 45 GLN B O 1
ATOM 1951 N N . ALA B 1 46 ? 7.27 19.516 -1.575 1 97.94 46 ALA B N 1
ATOM 1952 C CA . ALA B 1 46 ? 6.941 19.359 -0.159 1 97.94 46 ALA B CA 1
ATOM 1953 C C . ALA B 1 46 ? 6.785 20.719 0.52 1 97.94 46 ALA B C 1
ATOM 1955 O O . ALA B 1 46 ? 5.887 20.906 1.342 1 97.94 46 ALA B O 1
ATOM 1956 N N . GLU B 1 47 ? 7.605 21.719 0.193 1 97.94 47 GLU B N 1
ATOM 1957 C CA . GLU B 1 47 ? 7.543 23.047 0.812 1 97.94 47 GLU B CA 1
ATOM 1958 C C . GLU B 1 47 ? 6.223 23.75 0.495 1 97.94 47 GLU B C 1
ATOM 1960 O O . GLU B 1 47 ? 5.695 24.484 1.322 1 97.94 47 GLU B O 1
ATOM 1965 N N . SER B 1 48 ? 5.719 23.484 -0.667 1 97.56 48 SER B N 1
ATOM 1966 C CA . SER B 1 48 ? 4.48 24.125 -1.09 1 97.56 48 SER B CA 1
ATOM 1967 C C . SER B 1 48 ? 3.291 23.609 -0.277 1 97.56 48 SER B C 1
ATOM 1969 O O . SER B 1 48 ? 2.217 24.219 -0.299 1 97.56 48 SER B O 1
ATOM 1971 N N . THR B 1 49 ? 3.406 22.5 0.432 1 98.69 49 THR B N 1
ATOM 1972 C CA . THR B 1 49 ? 2.303 21.922 1.193 1 98.69 49 THR B CA 1
ATOM 1973 C C . THR B 1 49 ? 2.252 22.516 2.6 1 98.69 49 THR B C 1
ATOM 1975 O O . THR B 1 49 ? 1.28 22.312 3.33 1 98.69 49 THR B O 1
ATOM 1978 N N . LEU B 1 50 ? 3.309 23.266 2.977 1 98.75 50 LEU B N 1
ATOM 1979 C CA . LEU B 1 50 ? 3.43 23.781 4.34 1 98.75 50 LEU B CA 1
ATOM 1980 C C . LEU B 1 50 ? 2.246 24.672 4.695 1 98.75 50 LEU B C 1
ATOM 1982 O O . LEU B 1 50 ? 1.615 24.484 5.738 1 98.75 50 LEU B O 1
ATOM 1986 N N . ALA B 1 51 ? 1.902 25.547 3.836 1 98.44 51 ALA B N 1
ATOM 1987 C CA . ALA B 1 51 ? 0.853 26.531 4.137 1 98.44 51 ALA B CA 1
ATOM 1988 C C . ALA B 1 51 ? -0.507 25.844 4.254 1 98.44 51 ALA B C 1
ATOM 1990 O O . ALA B 1 51 ? -1.224 26.047 5.238 1 98.44 51 ALA B O 1
ATOM 1991 N N . PRO B 1 52 ? -0.904 25.016 3.256 1 98.69 52 PRO B N 1
ATOM 1992 C CA . PRO B 1 52 ? -2.18 24.312 3.402 1 98.69 52 PRO B CA 1
ATOM 1993 C C . PRO B 1 52 ? -2.238 23.453 4.664 1 98.69 52 PRO B C 1
ATOM 1995 O O . PRO B 1 52 ? -3.27 23.406 5.34 1 98.69 52 PRO B O 1
ATOM 1998 N N . ILE B 1 53 ? -1.139 22.766 5.016 1 98.88 53 ILE B N 1
ATOM 1999 C CA . ILE B 1 53 ? -1.115 21.906 6.195 1 98.88 53 ILE B CA 1
ATOM 2000 C C . ILE B 1 53 ? -1.289 22.75 7.453 1 98.88 53 ILE B C 1
ATOM 2002 O O . ILE B 1 53 ? -2.07 22.406 8.344 1 98.88 53 ILE B O 1
ATOM 2006 N N . LYS B 1 54 ? -0.597 23.844 7.496 1 98.56 54 LYS B N 1
ATOM 2007 C CA . LYS B 1 54 ? -0.698 24.75 8.641 1 98.56 54 LYS B CA 1
ATOM 2008 C C . LYS B 1 54 ? -2.135 25.219 8.844 1 98.56 54 LYS B C 1
ATOM 2010 O O . LYS B 1 54 ? -2.617 25.281 9.977 1 98.56 54 LYS B O 1
ATOM 2015 N N . ARG B 1 55 ? -2.822 25.531 7.762 1 98.19 55 ARG B N 1
ATOM 2016 C CA . ARG B 1 55 ? -4.207 26 7.836 1 98.19 55 ARG B CA 1
ATOM 2017 C C . ARG B 1 55 ? -5.121 24.891 8.367 1 98.19 55 ARG B C 1
ATOM 2019 O O . ARG B 1 55 ? -6.004 25.156 9.188 1 98.19 55 ARG B O 1
ATOM 2026 N N . ILE B 1 56 ? -4.957 23.672 7.887 1 98.75 56 ILE B N 1
ATOM 2027 C CA . ILE B 1 56 ? -5.766 22.547 8.344 1 98.75 56 ILE B CA 1
ATOM 2028 C C . ILE B 1 56 ? -5.531 22.312 9.836 1 98.75 56 ILE B C 1
ATOM 2030 O O . ILE B 1 56 ? -6.48 22.125 10.602 1 98.75 56 ILE B O 1
ATOM 2034 N N . LEU B 1 57 ? -4.238 22.375 10.242 1 98.75 57 LEU B N 1
ATOM 2035 C CA . LEU B 1 57 ? -3.885 22.125 11.633 1 98.75 57 LEU B CA 1
ATOM 2036 C C . LEU B 1 57 ? -4.512 23.172 12.555 1 98.75 57 LEU B C 1
ATOM 2038 O O . LEU B 1 57 ? -5.031 22.828 13.617 1 98.75 57 LEU B O 1
ATOM 2042 N N . LYS B 1 58 ? -4.434 24.406 12.133 1 98.19 58 LYS B N 1
ATOM 2043 C CA . LYS B 1 58 ? -5.027 25.469 12.93 1 98.19 58 LYS B CA 1
ATOM 2044 C C . LYS B 1 58 ? -6.52 25.234 13.141 1 98.19 58 LYS B C 1
ATOM 2046 O O . LYS B 1 58 ? -7.016 25.312 14.266 1 98.19 58 LYS B O 1
ATOM 2051 N N . ARG B 1 59 ? -7.25 24.938 12.086 1 98.44 59 ARG B N 1
ATOM 2052 C CA . ARG B 1 59 ? -8.688 24.703 12.164 1 98.44 59 ARG B CA 1
ATOM 2053 C C . ARG B 1 59 ? -8.992 23.469 13 1 98.44 59 ARG B C 1
ATOM 2055 O O . ARG B 1 59 ? -9.961 23.438 13.766 1 98.44 59 ARG B O 1
ATOM 2062 N N . ALA B 1 60 ? -8.219 22.422 12.852 1 98.69 60 ALA B N 1
ATOM 2063 C CA . ALA B 1 60 ? -8.398 21.188 13.602 1 98.69 60 ALA B CA 1
ATOM 2064 C C . ALA B 1 60 ? -8.234 21.438 15.102 1 98.69 60 ALA B C 1
ATOM 2066 O O . ALA B 1 60 ? -9.078 21.031 15.898 1 98.69 60 ALA B O 1
ATOM 2067 N N . ARG B 1 61 ? -7.164 22.109 15.461 1 98.12 61 ARG B N 1
ATOM 2068 C CA . ARG B 1 61 ? -6.895 22.406 16.859 1 98.12 61 ARG B CA 1
ATOM 2069 C C . ARG B 1 61 ? -7.984 23.297 17.453 1 98.12 61 ARG B C 1
ATOM 2071 O O . ARG B 1 61 ? -8.461 23.047 18.562 1 98.12 61 ARG B O 1
ATOM 2078 N N . ASP B 1 62 ? -8.344 24.328 16.688 1 98.06 62 ASP B N 1
ATOM 2079 C CA . ASP B 1 62 ? -9.383 25.25 17.141 1 98.06 62 ASP B CA 1
ATOM 2080 C C . ASP B 1 62 ? -10.688 24.5 17.422 1 98.06 62 ASP B C 1
ATOM 2082 O O . ASP B 1 62 ? -11.438 24.859 18.328 1 98.06 62 ASP B O 1
ATOM 2086 N N . ALA B 1 63 ? -10.961 23.453 16.688 1 98.5 63 ALA B N 1
ATOM 2087 C CA . ALA B 1 63 ? -12.219 22.719 16.781 1 98.5 63 ALA B CA 1
ATOM 2088 C C . ALA B 1 63 ? -12.102 21.594 17.797 1 98.5 63 ALA B C 1
ATOM 2090 O O . ALA B 1 63 ? -13.109 20.969 18.172 1 98.5 63 ALA B O 1
ATOM 2091 N N . GLY B 1 64 ? -10.898 21.281 18.234 1 98 64 GLY B N 1
ATOM 2092 C CA . GLY B 1 64 ? -10.688 20.234 19.234 1 98 64 GLY B CA 1
ATOM 2093 C C . GLY B 1 64 ? -10.406 18.875 18.625 1 98 64 GLY B C 1
ATOM 2094 O O . GLY B 1 64 ? -10.555 17.844 19.281 1 98 64 GLY B O 1
ATOM 2095 N N . ALA B 1 65 ? -10.07 18.812 17.312 1 98.62 65 ALA B N 1
ATOM 2096 C CA . ALA B 1 65 ? -9.656 17.562 16.688 1 98.62 65 ALA B CA 1
ATOM 2097 C C . ALA B 1 65 ? -8.25 17.156 17.109 1 98.62 65 ALA B C 1
ATOM 2099 O O . ALA B 1 65 ? -7.508 17.984 17.656 1 98.62 65 ALA B O 1
ATOM 2100 N N . HIS B 1 66 ? -7.926 15.945 16.922 1 98.69 66 HIS B N 1
ATOM 2101 C CA . HIS B 1 66 ? -6.621 15.414 17.297 1 98.69 66 HIS B CA 1
ATOM 2102 C C . HIS B 1 66 ? -5.586 15.664 16.203 1 98.69 66 HIS B C 1
ATOM 2104 O O . HIS B 1 66 ? -5.934 15.789 15.031 1 98.69 66 HIS B O 1
ATOM 2110 N N . VAL B 1 67 ? -4.379 15.82 16.641 1 98.88 67 VAL B N 1
ATOM 2111 C CA . VAL B 1 67 ? -3.268 16 15.711 1 98.88 67 VAL B CA 1
ATOM 2112 C C . VAL B 1 67 ? -2.172 14.977 16.016 1 98.88 67 VAL B C 1
ATOM 2114 O O . VAL B 1 67 ? -1.754 14.82 17.156 1 98.88 67 VAL B O 1
ATOM 2117 N N . ILE B 1 68 ? -1.741 14.266 15.008 1 98.94 68 ILE B N 1
ATOM 2118 C CA . ILE B 1 68 ? -0.725 13.227 15.094 1 98.94 68 ILE B CA 1
ATOM 2119 C C . ILE B 1 68 ? 0.377 13.492 14.07 1 98.94 68 ILE B C 1
ATOM 2121 O O . ILE B 1 68 ? 0.096 13.867 12.93 1 98.94 68 ILE B O 1
ATOM 2125 N N . TYR B 1 69 ? 1.564 13.352 14.477 1 98.94 69 TYR B N 1
ATOM 2126 C CA . TYR B 1 69 ? 2.709 13.445 13.578 1 98.94 69 TYR B CA 1
ATOM 2127 C C . TYR B 1 69 ? 3.4 12.094 13.438 1 98.94 69 TYR B C 1
ATOM 2129 O O . TYR B 1 69 ? 3.482 11.328 14.406 1 98.94 69 TYR B O 1
ATOM 2137 N N . THR B 1 70 ? 3.879 11.828 12.242 1 98.94 70 THR B N 1
ATOM 2138 C CA . THR B 1 70 ? 4.824 10.734 12.094 1 98.94 70 THR B CA 1
ATOM 2139 C C . THR B 1 70 ? 6.211 11.258 11.734 1 98.94 70 THR B C 1
ATOM 2141 O O . THR B 1 70 ? 6.344 12.328 11.141 1 98.94 70 THR B O 1
ATOM 2144 N N . GLN B 1 71 ? 7.195 10.578 12.133 1 98.81 71 GLN B N 1
ATOM 2145 C CA . GLN B 1 71 ? 8.594 10.836 11.797 1 98.81 71 GLN B CA 1
ATOM 2146 C C . GLN B 1 71 ? 9.289 9.547 11.359 1 98.81 71 GLN B C 1
ATOM 2148 O O . GLN B 1 71 ? 9.227 8.531 12.047 1 98.81 71 GLN B O 1
ATOM 2153 N N . ASP B 1 72 ? 9.828 9.586 10.148 1 98.44 72 ASP B N 1
ATOM 2154 C CA . ASP B 1 72 ? 10.852 8.594 9.852 1 98.44 72 ASP B CA 1
ATOM 2155 C C . ASP B 1 72 ? 12.031 8.711 10.812 1 98.44 72 ASP B C 1
ATOM 2157 O O . ASP B 1 72 ? 12.594 9.789 10.984 1 98.44 72 ASP B O 1
ATOM 2161 N N . TRP B 1 73 ? 12.391 7.668 11.453 1 98.31 73 TRP B N 1
ATOM 2162 C CA . TRP B 1 73 ? 13.305 7.707 12.578 1 98.31 73 TRP B CA 1
ATOM 2163 C C . TRP B 1 73 ? 14.281 6.535 12.531 1 98.31 73 TRP B C 1
ATOM 2165 O O . TRP B 1 73 ? 14.117 5.559 13.273 1 98.31 73 TRP B O 1
ATOM 2175 N N . HIS B 1 74 ? 15.336 6.66 11.773 1 98.25 74 HIS B N 1
ATOM 2176 C CA . HIS B 1 74 ? 16.188 5.523 11.43 1 98.25 74 HIS B CA 1
ATOM 2177 C C . HIS B 1 74 ? 17.375 5.426 12.375 1 98.25 74 HIS B C 1
ATOM 2179 O O . HIS B 1 74 ? 17.953 6.445 12.766 1 98.25 74 HIS B O 1
ATOM 2185 N N . MET B 1 75 ? 17.766 4.258 12.617 1 96.75 75 MET B N 1
ATOM 2186 C CA . MET B 1 75 ? 19.047 4.004 13.266 1 96.75 75 MET B CA 1
ATOM 2187 C C . MET B 1 75 ? 20.203 4.18 12.281 1 96.75 75 MET B C 1
ATOM 2189 O O . MET B 1 75 ? 20 4.152 11.07 1 96.75 75 MET B O 1
ATOM 2193 N N . LYS B 1 76 ? 21.391 4.352 12.695 1 94.62 76 LYS B N 1
ATOM 2194 C CA . LYS B 1 76 ? 22.562 4.641 11.867 1 94.62 76 LYS B CA 1
ATOM 2195 C C . LYS B 1 76 ? 22.812 3.52 10.867 1 94.62 76 LYS B C 1
ATOM 2197 O O . LYS B 1 76 ? 23.281 3.771 9.75 1 94.62 76 LYS B O 1
ATOM 2202 N N . ASP B 1 77 ? 22.516 2.311 11.195 1 94.69 77 ASP B N 1
ATOM 2203 C CA . ASP B 1 77 ? 22.797 1.188 10.312 1 94.69 77 ASP B CA 1
ATOM 2204 C C . ASP B 1 77 ? 21.516 0.595 9.742 1 94.69 77 ASP B C 1
ATOM 2206 O O . ASP B 1 77 ? 21.438 -0.611 9.5 1 94.69 77 ASP B O 1
ATOM 2210 N N . ASP B 1 78 ? 20.625 1.479 9.477 1 96.56 78 ASP B N 1
ATOM 2211 C CA . ASP B 1 78 ? 19.328 1.008 8.969 1 96.56 78 ASP B CA 1
ATOM 2212 C C . ASP B 1 78 ? 19.484 0.427 7.566 1 96.56 78 ASP B C 1
ATOM 2214 O O . ASP B 1 78 ? 20.016 1.078 6.672 1 96.56 78 ASP B O 1
ATOM 2218 N N . PRO B 1 79 ? 18.969 -0.77 7.289 1 96.38 79 PRO B N 1
ATOM 2219 C CA . PRO B 1 79 ? 19.078 -1.389 5.965 1 96.38 79 PRO B CA 1
ATOM 2220 C C . PRO B 1 79 ? 18.359 -0.583 4.879 1 96.38 79 PRO B C 1
ATOM 2222 O O . PRO B 1 79 ? 18.703 -0.704 3.697 1 96.38 79 PRO B O 1
ATOM 2225 N N . GLU B 1 80 ? 17.453 0.238 5.234 1 96.94 80 GLU B N 1
ATOM 2226 C CA . GLU B 1 80 ? 16.719 1.048 4.262 1 96.94 80 GLU B CA 1
ATOM 2227 C C . GLU B 1 80 ? 17.656 2.041 3.566 1 96.94 80 GLU B C 1
ATOM 2229 O O . GLU B 1 80 ? 17.344 2.531 2.479 1 96.94 80 GLU B O 1
ATOM 2234 N N . PHE B 1 81 ? 18.797 2.359 4.18 1 97.38 81 PHE B N 1
ATOM 2235 C CA . PHE B 1 81 ? 19.766 3.285 3.588 1 97.38 81 PHE B CA 1
ATOM 2236 C C . PHE B 1 81 ? 20.328 2.723 2.289 1 97.38 81 PHE B C 1
ATOM 2238 O O . PHE B 1 81 ? 20.828 3.471 1.45 1 97.38 81 PHE B O 1
ATOM 2245 N N . LYS B 1 82 ? 20.25 1.396 2.125 1 95.06 82 LYS B N 1
ATOM 2246 C CA . LYS B 1 82 ? 20.688 0.788 0.868 1 95.06 82 LYS B CA 1
ATOM 2247 C C . LYS B 1 82 ? 19.734 1.156 -0.27 1 95.06 82 LYS B C 1
ATOM 2249 O O . LYS B 1 82 ? 20.109 1.096 -1.442 1 95.06 82 LYS B O 1
ATOM 2254 N N . ILE B 1 83 ? 18.5 1.573 0.11 1 94.94 83 ILE B N 1
ATOM 2255 C CA . ILE B 1 83 ? 17.484 1.9 -0.888 1 94.94 83 ILE B CA 1
ATOM 2256 C C . ILE B 1 83 ? 17.531 3.396 -1.195 1 94.94 83 ILE B C 1
ATOM 2258 O O . ILE B 1 83 ? 17.562 3.795 -2.361 1 94.94 83 ILE B O 1
ATOM 2262 N N . TRP B 1 84 ? 17.578 4.258 -0.16 1 97 84 TRP B N 1
ATOM 2263 C CA . TRP B 1 84 ? 17.328 5.684 -0.341 1 97 84 TRP B CA 1
ATOM 2264 C C . TRP B 1 84 ? 18.562 6.504 0.029 1 97 84 TRP B C 1
ATOM 2266 O O . TRP B 1 84 ? 18.547 7.73 -0.086 1 97 84 TRP B O 1
ATOM 2276 N N . GLY B 1 85 ? 19.641 5.883 0.464 1 96.88 85 GLY B N 1
ATOM 2277 C CA . GLY B 1 85 ? 20.719 6.621 1.106 1 96.88 85 GLY B CA 1
ATOM 2278 C C . GLY B 1 85 ? 20.391 7.047 2.523 1 96.88 85 GLY B C 1
ATOM 2279 O O . GLY B 1 85 ? 19.219 6.996 2.938 1 96.88 85 GLY B O 1
ATOM 2280 N N . GLU B 1 86 ? 21.391 7.461 3.232 1 97.56 86 GLU B N 1
ATOM 2281 C CA . GLU B 1 86 ? 21.203 7.898 4.609 1 97.56 86 GLU B CA 1
ATOM 2282 C C . GLU B 1 86 ? 20.25 9.102 4.676 1 97.56 86 GLU B C 1
ATOM 2284 O O . GLU B 1 86 ? 20.422 10.07 3.934 1 97.56 86 GLU B O 1
ATOM 2289 N N . HIS B 1 87 ? 19.281 9.016 5.504 1 98.38 87 HIS B N 1
ATOM 2290 C CA . HIS B 1 87 ? 18.312 10.078 5.711 1 98.38 87 HIS B CA 1
ATOM 2291 C C . HIS B 1 87 ? 17.562 9.898 7.035 1 98.38 87 HIS B C 1
ATOM 2293 O O . HIS B 1 87 ? 17.562 8.805 7.605 1 98.38 87 HIS B O 1
ATOM 2299 N N . ALA B 1 88 ? 16.984 11 7.559 1 98.56 88 ALA B N 1
ATOM 2300 C CA . ALA B 1 88 ? 16.125 11 8.75 1 98.56 88 ALA B CA 1
ATOM 2301 C C . ALA B 1 88 ? 16.734 10.148 9.859 1 98.56 88 ALA B C 1
ATOM 2303 O O . ALA B 1 88 ? 16.062 9.305 10.445 1 98.56 88 ALA B O 1
ATOM 2304 N N . VAL B 1 89 ? 18.047 10.273 10.008 1 98.5 89 VAL B N 1
ATOM 2305 C CA . VAL B 1 89 ? 18.719 9.57 11.094 1 98.5 89 VAL B CA 1
ATOM 2306 C C . VAL B 1 89 ? 18.25 10.117 12.438 1 98.5 89 VAL B C 1
ATOM 2308 O O . VAL B 1 89 ? 18.219 11.328 12.648 1 98.5 89 VAL B O 1
ATOM 2311 N N . ALA B 1 90 ? 17.891 9.242 13.336 1 98.31 90 ALA B N 1
ATOM 2312 C CA . ALA B 1 90 ? 17.359 9.625 14.641 1 98.31 90 ALA B CA 1
ATOM 2313 C C . ALA B 1 90 ? 18.266 10.633 15.336 1 98.31 90 ALA B C 1
ATOM 2315 O O . ALA B 1 90 ? 19.484 10.43 15.422 1 98.31 90 ALA B O 1
ATOM 2316 N N . GLY B 1 91 ? 17.578 11.789 15.773 1 97.5 91 GLY B N 1
ATOM 2317 C CA . GLY B 1 91 ? 18.297 12.797 16.531 1 97.5 91 GLY B CA 1
ATOM 2318 C C . GLY B 1 91 ? 19.016 13.812 15.664 1 97.5 91 GLY B C 1
ATOM 2319 O O . GLY B 1 91 ? 19.547 14.797 16.172 1 97.5 91 GLY B O 1
ATOM 2320 N N . SER B 1 92 ? 19.109 13.609 14.391 1 98.31 92 SER B N 1
ATOM 2321 C CA . SER B 1 92 ? 19.734 14.555 13.469 1 98.31 92 SER B CA 1
ATOM 2322 C C . SER B 1 92 ? 18.75 15.664 13.07 1 98.31 92 SER B C 1
ATOM 2324 O O . SER B 1 92 ? 17.547 15.539 13.289 1 98.31 92 SER B O 1
ATOM 2326 N N . TRP B 1 93 ? 19.281 16.703 12.531 1 98.56 93 TRP B N 1
ATOM 2327 C CA . TRP B 1 93 ? 18.469 17.797 11.984 1 98.56 93 TRP B CA 1
ATOM 2328 C C . TRP B 1 93 ? 17.5 17.281 10.93 1 98.56 93 TRP B C 1
ATOM 2330 O O . TRP B 1 93 ? 16.344 17.688 10.883 1 98.56 93 TRP B O 1
ATOM 2340 N N . GLY B 1 94 ? 17.969 16.359 10.125 1 98.75 94 GLY B N 1
ATOM 2341 C CA . GLY B 1 94 ? 17.172 15.82 9.023 1 98.75 94 GLY B CA 1
ATOM 2342 C C . GLY B 1 94 ? 15.922 15.102 9.477 1 98.75 94 GLY B C 1
ATOM 2343 O O . GLY B 1 94 ? 14.914 15.094 8.766 1 98.75 94 GLY B O 1
ATOM 2344 N N . ALA B 1 95 ? 15.969 14.516 10.68 1 98.69 95 ALA B N 1
ATOM 2345 C CA . ALA B 1 95 ? 14.867 13.711 11.188 1 98.69 95 ALA B CA 1
ATOM 2346 C C . ALA B 1 95 ? 13.844 14.586 11.914 1 98.69 95 ALA B C 1
ATOM 2348 O O . ALA B 1 95 ? 12.734 14.133 12.211 1 98.69 95 ALA B O 1
ATOM 2349 N N . GLU B 1 96 ? 14.109 15.82 12.18 1 98.75 96 GLU B N 1
ATOM 2350 C CA . GLU B 1 96 ? 13.219 16.703 12.93 1 98.75 96 GLU B CA 1
ATOM 2351 C C . GLU B 1 96 ? 12.109 17.25 12.031 1 98.75 96 GLU B C 1
ATOM 2353 O O . GLU B 1 96 ? 12.32 17.469 10.844 1 98.75 96 GLU B O 1
ATOM 2358 N N . ILE B 1 97 ? 10.945 17.422 12.609 1 98.88 97 ILE B N 1
ATOM 2359 C CA . ILE B 1 97 ? 9.836 18.062 11.93 1 98.88 97 ILE B CA 1
ATOM 2360 C C . ILE B 1 97 ? 10.188 19.516 11.625 1 98.88 97 ILE B C 1
ATOM 2362 O O . ILE B 1 97 ? 10.773 20.203 12.453 1 98.88 97 ILE B O 1
ATOM 2366 N N . VAL B 1 98 ? 9.867 20.031 10.516 1 98.88 98 VAL B N 1
ATOM 2367 C CA . VAL B 1 98 ? 10.227 21.375 10.086 1 98.88 98 VAL B CA 1
ATOM 2368 C C . VAL B 1 98 ? 9.664 22.406 11.062 1 98.88 98 VAL B C 1
ATOM 2370 O O . VAL B 1 98 ? 8.602 22.188 11.656 1 98.88 98 VAL B O 1
ATOM 2373 N N . GLU B 1 99 ? 10.266 23.469 11.109 1 98.38 99 GLU B N 1
ATOM 2374 C CA . GLU B 1 99 ? 9.992 24.469 12.125 1 98.38 99 GLU B CA 1
ATOM 2375 C C . GLU B 1 99 ? 8.578 25.016 11.984 1 98.38 99 GLU B C 1
ATOM 2377 O O . GLU B 1 99 ? 7.926 25.344 12.984 1 98.38 99 GLU B O 1
ATOM 2382 N N . GLU B 1 100 ? 8.055 25.125 10.727 1 98.25 100 GLU B N 1
ATOM 2383 C CA . GLU B 1 100 ? 6.742 25.719 10.461 1 98.25 100 GLU B CA 1
ATOM 2384 C C . GLU B 1 100 ? 5.621 24.828 11.008 1 98.25 100 GLU B C 1
ATOM 2386 O O . GLU B 1 100 ? 4.492 25.281 11.18 1 98.25 100 GLU B O 1
ATOM 2391 N N . LEU B 1 101 ? 5.941 23.531 11.281 1 98.75 101 LEU B N 1
ATOM 2392 C CA . LEU B 1 101 ? 4.918 22.578 11.68 1 98.75 101 LEU B CA 1
ATOM 2393 C C . LEU B 1 101 ? 5.281 21.906 13 1 98.75 101 LEU B C 1
ATOM 2395 O O . LEU B 1 101 ? 4.945 20.734 13.227 1 98.75 101 LEU B O 1
ATOM 2399 N N . ILE B 1 102 ? 5.973 22.594 13.797 1 98.06 102 ILE B N 1
ATOM 2400 C CA . ILE B 1 102 ? 6.438 22.031 15.062 1 98.06 102 ILE B CA 1
ATOM 2401 C C . ILE B 1 102 ? 5.246 21.516 15.875 1 98.06 102 ILE B C 1
ATOM 2403 O O . ILE B 1 102 ? 4.234 22.219 16 1 98.06 102 ILE B O 1
ATOM 2407 N N . PRO B 1 103 ? 5.32 20.344 16.375 1 98.5 103 PRO B N 1
ATOM 2408 C CA . PRO B 1 103 ? 4.219 19.797 17.188 1 98.5 103 PRO B CA 1
ATOM 2409 C C . PRO B 1 103 ? 3.98 20.594 18.469 1 98.5 103 PRO B C 1
ATOM 2411 O O . PRO B 1 103 ? 4.926 21.141 19.031 1 98.5 103 PRO B O 1
ATOM 2414 N N . GLU B 1 104 ? 2.818 20.625 18.859 1 97.75 104 GLU B N 1
ATOM 2415 C CA . GLU B 1 104 ? 2.475 21.156 20.172 1 97.75 104 GLU B CA 1
ATOM 2416 C C . GLU B 1 104 ? 2.613 20.109 21.266 1 97.75 104 GLU B C 1
ATOM 2418 O O . GLU B 1 104 ? 2.754 18.906 20.969 1 97.75 104 GLU B O 1
ATOM 2423 N N . LYS B 1 105 ? 2.611 20.531 22.547 1 95 105 LYS B N 1
ATOM 2424 C CA . LYS B 1 105 ? 2.91 19.703 23.703 1 95 105 LYS B CA 1
ATOM 2425 C C . LYS B 1 105 ? 2.004 18.469 23.75 1 95 105 LYS B C 1
ATOM 2427 O O . LYS B 1 105 ? 2.449 17.375 24.109 1 95 105 LYS B O 1
ATOM 2432 N N . ASP B 1 106 ? 0.78 18.516 23.344 1 93.75 106 ASP B N 1
ATOM 2433 C CA . ASP B 1 106 ? -0.179 17.438 23.516 1 93.75 106 ASP B CA 1
ATOM 2434 C C . ASP B 1 106 ? -0.327 16.625 22.234 1 93.75 106 ASP B C 1
ATOM 2436 O O . ASP B 1 106 ? -1.093 15.664 22.188 1 93.75 106 ASP B O 1
ATOM 2440 N N . ASP B 1 107 ? 0.416 16.953 21.219 1 97.94 107 ASP B N 1
ATOM 2441 C CA . ASP B 1 107 ? 0.333 16.203 19.969 1 97.94 107 ASP B CA 1
ATOM 2442 C C . ASP B 1 107 ? 0.989 14.836 20.109 1 97.94 107 ASP B C 1
ATOM 2444 O O . ASP B 1 107 ? 2.023 14.695 20.766 1 97.94 107 ASP B O 1
ATOM 2448 N N . TYR B 1 108 ? 0.387 13.844 19.562 1 98.44 108 TYR B N 1
ATOM 2449 C CA . TYR B 1 108 ? 0.951 12.5 19.562 1 98.44 108 TYR B CA 1
ATOM 2450 C C . TYR B 1 108 ? 1.951 12.336 18.422 1 98.44 108 TYR B C 1
ATOM 2452 O O . TYR B 1 108 ? 1.67 12.711 17.281 1 98.44 108 TYR B O 1
ATOM 2460 N N . ILE B 1 109 ? 3.117 11.859 18.703 1 98.75 109 ILE B N 1
ATOM 2461 C CA . ILE B 1 109 ? 4.176 11.695 17.719 1 98.75 109 ILE B CA 1
ATOM 2462 C C . ILE B 1 109 ? 4.52 10.211 17.578 1 98.75 109 ILE B C 1
ATOM 2464 O O . ILE B 1 109 ? 4.812 9.539 18.562 1 98.75 109 ILE B O 1
ATOM 2468 N N . VAL B 1 110 ? 4.461 9.711 16.391 1 98.75 110 VAL B N 1
ATOM 2469 C CA . VAL B 1 110 ? 4.805 8.328 16.078 1 98.75 110 VAL B CA 1
ATOM 2470 C C . VAL B 1 110 ? 6.148 8.281 15.352 1 98.75 110 VAL B C 1
ATOM 2472 O O . VAL B 1 110 ? 6.246 8.664 14.18 1 98.75 110 VAL B O 1
ATOM 2475 N N . LYS B 1 111 ? 7.145 7.832 15.969 1 98.62 111 LYS B N 1
ATOM 2476 C CA . LYS B 1 111 ? 8.422 7.547 15.32 1 98.62 111 LYS B CA 1
ATOM 2477 C C . LYS B 1 111 ? 8.422 6.156 14.695 1 98.62 111 LYS B C 1
ATOM 2479 O O . LYS B 1 111 ? 8.211 5.16 15.391 1 98.62 111 LYS B O 1
ATOM 2484 N N . LYS B 1 112 ? 8.617 6.098 13.414 1 98.44 112 LYS B N 1
ATOM 2485 C CA . LYS B 1 112 ? 8.477 4.84 12.688 1 98.44 112 LYS B CA 1
ATOM 2486 C C . LYS B 1 112 ? 9.773 4.477 11.969 1 98.44 112 LYS B C 1
ATOM 2488 O O . LYS B 1 112 ? 10.57 5.352 11.633 1 98.44 112 LYS B O 1
ATOM 2493 N N . LEU B 1 113 ? 9.883 3.189 11.617 1 95.62 113 LEU B N 1
ATOM 2494 C CA . LEU B 1 113 ? 11.125 2.703 11.016 1 95.62 113 LEU B CA 1
ATOM 2495 C C . LEU B 1 113 ? 10.906 2.305 9.562 1 95.62 113 LEU B C 1
ATOM 2497 O O . LEU B 1 113 ? 11.867 2.055 8.836 1 95.62 113 LEU B O 1
ATOM 2501 N N . ARG B 1 114 ? 9.648 2.191 9.172 1 97.31 114 ARG B N 1
ATOM 2502 C CA . ARG B 1 114 ? 9.312 1.841 7.793 1 97.31 114 ARG B CA 1
ATOM 2503 C C . ARG B 1 114 ? 8.281 2.807 7.223 1 97.31 114 ARG B C 1
ATOM 2505 O O . ARG B 1 114 ? 7.898 3.777 7.879 1 97.31 114 ARG B O 1
ATOM 2512 N N . TYR B 1 115 ? 7.801 2.543 6.043 1 98.44 115 TYR B N 1
ATOM 2513 C CA . TYR B 1 115 ? 6.98 3.469 5.27 1 98.44 115 TYR B CA 1
ATOM 2514 C C . TYR B 1 115 ? 5.633 3.695 5.941 1 98.44 115 TYR B C 1
ATOM 2516 O O . TYR B 1 115 ? 5.09 4.801 5.906 1 98.44 115 TYR B O 1
ATOM 2524 N N . ASP B 1 116 ? 5.066 2.689 6.605 1 98.81 116 ASP B N 1
ATOM 2525 C CA . ASP B 1 116 ? 3.709 2.633 7.145 1 98.81 116 ASP B CA 1
ATOM 2526 C C . ASP B 1 116 ? 3.691 3.004 8.625 1 98.81 116 ASP B C 1
ATOM 2528 O O . ASP B 1 116 ? 4.27 2.297 9.453 1 98.81 116 ASP B O 1
ATOM 2532 N N . ALA B 1 117 ? 2.953 3.971 8.984 1 98.88 117 ALA B N 1
ATOM 2533 C CA . ALA B 1 117 ? 2.945 4.473 10.359 1 98.88 117 ALA B CA 1
ATOM 2534 C C . ALA B 1 117 ? 2.264 3.486 11.297 1 98.88 117 ALA B C 1
ATOM 2536 O O . ALA B 1 117 ? 2.396 3.592 12.523 1 98.88 117 ALA B O 1
ATOM 2537 N N . PHE B 1 118 ? 1.522 2.543 10.766 1 98.75 118 PHE B N 1
ATOM 2538 C CA . PHE B 1 118 ? 0.865 1.537 11.594 1 98.75 118 PHE B CA 1
ATOM 2539 C C . PHE B 1 118 ? 1.794 0.357 11.852 1 98.75 118 PHE B C 1
ATOM 2541 O O . PHE B 1 118 ? 1.552 -0.445 12.758 1 98.75 118 PHE B O 1
ATOM 2548 N N . PHE B 1 119 ? 2.795 0.171 10.984 1 98.31 119 PHE B N 1
ATOM 2549 C CA . PHE B 1 119 ? 3.648 -1.01 11.016 1 98.31 119 PHE B CA 1
ATOM 2550 C C . PHE B 1 119 ? 4.621 -0.939 12.188 1 98.31 119 PHE B C 1
ATOM 2552 O O . PHE B 1 119 ? 5.57 -0.152 12.172 1 98.31 119 PHE B O 1
ATOM 2559 N N . GLY B 1 120 ? 4.363 -1.685 13.203 1 96.75 120 GLY B N 1
ATOM 2560 C CA . GLY B 1 120 ? 5.273 -1.784 14.328 1 96.75 120 GLY B CA 1
ATOM 2561 C C . GLY B 1 120 ? 5.203 -0.587 15.258 1 96.75 120 GLY B C 1
ATOM 2562 O O . GLY B 1 120 ? 6.188 -0.251 15.922 1 96.75 120 GLY B O 1
ATOM 2563 N N . THR B 1 121 ? 4.121 0.151 15.328 1 98.31 121 THR B N 1
ATOM 2564 C CA . THR B 1 121 ? 3.998 1.345 16.156 1 98.31 121 THR B CA 1
ATOM 2565 C C . THR B 1 121 ? 2.738 1.281 17.016 1 98.31 121 THR B C 1
ATOM 2567 O O . THR B 1 121 ? 1.982 0.31 16.938 1 98.31 121 THR B O 1
ATOM 2570 N N . SER B 1 122 ? 2.533 2.297 17.766 1 97.81 122 SER B N 1
ATOM 2571 C CA . SER B 1 122 ? 1.395 2.361 18.672 1 97.81 122 SER B CA 1
ATOM 2572 C C . SER B 1 122 ? 0.233 3.129 18.062 1 97.81 122 SER B C 1
ATOM 2574 O O . SER B 1 122 ? -0.768 3.396 18.719 1 97.81 122 SER B O 1
ATOM 2576 N N . LEU B 1 123 ? 0.302 3.424 16.828 1 98.75 123 LEU B N 1
ATOM 2577 C CA . LEU B 1 123 ? -0.672 4.32 16.219 1 98.75 123 LEU B CA 1
ATOM 2578 C C . LEU B 1 123 ? -2.078 3.738 16.312 1 98.75 123 LEU B C 1
ATOM 2580 O O . LEU B 1 123 ? -3.02 4.438 16.688 1 98.75 123 LEU B O 1
ATOM 2584 N N . ASP B 1 124 ? -2.199 2.461 15.938 1 98 124 ASP B N 1
ATOM 2585 C CA . ASP B 1 124 ? -3.516 1.831 15.961 1 98 124 ASP B CA 1
ATOM 2586 C C . ASP B 1 124 ? -4.121 1.874 17.359 1 98 124 ASP B C 1
ATOM 2588 O O . ASP B 1 124 ? -5.305 2.172 17.531 1 98 124 ASP B O 1
ATOM 2592 N N . TYR B 1 125 ? -3.352 1.58 18.359 1 98.12 125 TYR B N 1
ATOM 2593 C CA . TYR B 1 125 ? -3.807 1.604 19.75 1 98.12 125 TYR B CA 1
ATOM 2594 C C . TYR B 1 125 ? -4.285 2.996 20.141 1 98.12 125 TYR B C 1
ATOM 2596 O O . TYR B 1 125 ? -5.375 3.15 20.688 1 98.12 125 TYR B O 1
ATOM 2604 N N . TYR B 1 126 ? -3.479 3.975 19.812 1 98.5 126 TYR B N 1
ATOM 2605 C CA . TYR B 1 126 ? -3.824 5.355 20.141 1 98.5 126 TYR B CA 1
ATOM 2606 C C . TYR B 1 126 ? -5.16 5.738 19.516 1 98.5 126 TYR B C 1
ATOM 2608 O O . TYR B 1 126 ? -6.031 6.293 20.188 1 98.5 126 TYR B O 1
ATOM 2616 N N . LEU B 1 127 ? -5.332 5.457 18.219 1 98.81 127 LEU B N 1
ATOM 2617 C CA . LEU B 1 127 ? -6.539 5.836 17.484 1 98.81 127 LEU B CA 1
ATOM 2618 C C . LEU B 1 127 ? -7.766 5.148 18.078 1 98.81 127 LEU B C 1
ATOM 2620 O O . LEU B 1 127 ? -8.836 5.754 18.188 1 98.81 127 LEU B O 1
ATOM 2624 N N . ASN B 1 128 ? -7.602 3.898 18.516 1 98.5 128 ASN B N 1
ATOM 2625 C CA . ASN B 1 128 ? -8.695 3.154 19.109 1 98.5 128 ASN B CA 1
ATOM 2626 C C . ASN B 1 128 ? -9.086 3.73 20.469 1 98.5 128 ASN B C 1
ATOM 2628 O O . ASN B 1 128 ? -10.266 3.916 20.766 1 98.5 128 ASN B O 1
ATOM 2632 N N . VAL B 1 129 ? -8.078 4.027 21.266 1 98.38 129 VAL B N 1
ATOM 2633 C CA . VAL B 1 129 ? -8.32 4.559 22.609 1 98.38 129 VAL B CA 1
ATOM 2634 C C . VAL B 1 129 ? -9.039 5.902 22.516 1 98.38 129 VAL B C 1
ATOM 2636 O O . VAL B 1 129 ? -9.93 6.191 23.312 1 98.38 129 VAL B O 1
ATOM 2639 N N . LYS B 1 130 ? -8.68 6.668 21.5 1 98.44 130 LYS B N 1
ATOM 2640 C CA . LYS B 1 130 ? -9.258 8 21.344 1 98.44 130 LYS B CA 1
ATOM 2641 C C . LYS B 1 130 ? -10.555 7.938 20.547 1 98.44 130 LYS B C 1
ATOM 2643 O O . LYS B 1 130 ? -11.195 8.969 20.312 1 98.44 130 LYS B O 1
ATOM 2648 N N . GLU B 1 131 ? -10.93 6.734 20.047 1 98.62 131 GLU B N 1
ATOM 2649 C CA . GLU B 1 131 ? -12.172 6.477 19.328 1 98.62 131 GLU B CA 1
ATOM 2650 C C . GLU B 1 131 ? -12.25 7.293 18.047 1 98.62 131 GLU B C 1
ATOM 2652 O O . GLU B 1 131 ? -13.297 7.855 17.719 1 98.62 131 GLU B O 1
ATOM 2657 N N . ILE B 1 132 ? -11.117 7.418 17.438 1 98.88 132 ILE B N 1
ATOM 2658 C CA . ILE B 1 132 ? -11.023 8.141 16.172 1 98.88 132 ILE B CA 1
ATOM 2659 C C . ILE B 1 132 ? -11.672 7.32 15.062 1 98.88 132 ILE B C 1
ATOM 2661 O O . ILE B 1 132 ? -11.484 6.102 14.992 1 98.88 132 ILE B O 1
ATOM 2665 N N . LYS B 1 133 ? -12.367 8 14.141 1 98.81 133 LYS B N 1
ATOM 2666 C CA . LYS B 1 133 ? -13.008 7.348 13.008 1 98.81 133 LYS B CA 1
ATOM 2667 C C . LYS B 1 133 ? -12.523 7.945 11.688 1 98.81 133 LYS B C 1
ATOM 2669 O O . LYS B 1 133 ? -12.531 7.273 10.648 1 98.81 133 LYS B O 1
ATOM 2674 N N . ASN B 1 134 ? -12.172 9.242 11.688 1 98.94 134 ASN B N 1
ATOM 2675 C CA . ASN B 1 134 ? -11.773 9.984 10.492 1 98.94 134 ASN B CA 1
ATOM 2676 C C . ASN B 1 134 ? -10.305 10.398 10.555 1 98.94 134 ASN B C 1
ATOM 2678 O O . ASN B 1 134 ? -9.828 10.875 11.594 1 98.94 134 ASN B O 1
ATOM 2682 N N . LEU B 1 135 ? -9.625 10.148 9.492 1 98.94 135 LEU B N 1
ATOM 2683 C CA . LEU B 1 135 ? -8.227 10.57 9.391 1 98.94 135 LEU B CA 1
ATOM 2684 C C . LEU B 1 135 ? -8.023 11.5 8.203 1 98.94 135 LEU B C 1
ATOM 2686 O O . LEU B 1 135 ? -8.25 11.109 7.055 1 98.94 135 LEU B O 1
ATOM 2690 N N . VAL B 1 136 ? -7.695 12.734 8.453 1 99 136 VAL B N 1
ATOM 2691 C CA . VAL B 1 136 ? -7.176 13.633 7.43 1 99 136 VAL B CA 1
ATOM 2692 C C . VAL B 1 136 ? -5.672 13.422 7.266 1 99 136 VAL B C 1
ATOM 2694 O O . VAL B 1 136 ? -4.902 13.664 8.195 1 99 136 VAL B O 1
ATOM 2697 N N . VAL B 1 137 ? -5.246 12.969 6.109 1 98.94 137 VAL B N 1
ATOM 2698 C CA . VAL B 1 137 ? -3.852 12.586 5.934 1 98.94 137 VAL B CA 1
ATOM 2699 C C . VAL B 1 137 ? -3.15 13.586 5.016 1 98.94 137 VAL B C 1
ATOM 2701 O O . VAL B 1 137 ? -3.57 13.789 3.875 1 98.94 137 VAL B O 1
ATOM 2704 N N . VAL B 1 138 ? -2.143 14.242 5.516 1 98.94 138 VAL B N 1
ATOM 2705 C CA . VAL B 1 138 ? -1.32 15.203 4.781 1 98.94 138 VAL B CA 1
ATOM 2706 C C . VAL B 1 138 ? 0.156 14.844 4.945 1 98.94 138 VAL B C 1
ATOM 2708 O O . VAL B 1 138 ? 0.513 14.031 5.801 1 98.94 138 VAL B O 1
ATOM 2711 N N . GLY B 1 139 ? 0.968 15.43 4.098 1 98.88 139 GLY B N 1
ATOM 2712 C CA . GLY B 1 139 ? 2.4 15.242 4.266 1 98.88 139 GLY B CA 1
ATOM 2713 C C . GLY B 1 139 ? 3.074 14.672 3.033 1 98.88 139 GLY B C 1
ATOM 2714 O O . GLY B 1 139 ? 2.656 14.953 1.906 1 98.88 139 GLY B O 1
ATOM 2715 N N . THR B 1 140 ? 4.168 14.016 3.258 1 98.75 140 THR B N 1
ATOM 2716 C CA . THR B 1 140 ? 5.039 13.508 2.201 1 98.75 140 THR B CA 1
ATOM 2717 C C . THR B 1 140 ? 5.676 12.18 2.613 1 98.75 140 THR B C 1
ATOM 2719 O O . THR B 1 140 ? 5.762 11.875 3.803 1 98.75 140 THR B O 1
ATOM 2722 N N . VAL B 1 141 ? 6.027 11.359 1.647 1 98.19 141 VAL B N 1
ATOM 2723 C CA . VAL B 1 141 ? 5.91 11.359 0.193 1 98.19 141 VAL B CA 1
ATOM 2724 C C . VAL B 1 141 ? 4.645 10.617 -0.224 1 98.19 141 VAL B C 1
ATOM 2726 O O . VAL B 1 141 ? 4.391 9.5 0.23 1 98.19 141 VAL B O 1
ATOM 2729 N N . ALA B 1 142 ? 3.871 11.078 -1.138 1 98.62 142 ALA B N 1
ATOM 2730 C CA . ALA B 1 142 ? 2.492 10.703 -1.437 1 98.62 142 ALA B CA 1
ATOM 2731 C C . ALA B 1 142 ? 2.373 9.195 -1.668 1 98.62 142 ALA B C 1
ATOM 2733 O O . ALA B 1 142 ? 1.621 8.516 -0.969 1 98.62 142 ALA B O 1
ATOM 2734 N N . ASN B 1 143 ? 3.178 8.602 -2.586 1 98.38 143 ASN B N 1
ATOM 2735 C CA . ASN B 1 143 ? 3.018 7.199 -2.957 1 98.38 143 ASN B CA 1
ATOM 2736 C C . ASN B 1 143 ? 3.85 6.285 -2.064 1 98.38 143 ASN B C 1
ATOM 2738 O O . ASN B 1 143 ? 3.951 5.082 -2.322 1 98.38 143 ASN B O 1
ATOM 2742 N N . ILE B 1 144 ? 4.539 6.805 -1.007 1 98.5 144 ILE B N 1
ATOM 2743 C CA . ILE B 1 144 ? 5.387 6.023 -0.116 1 98.5 144 ILE B CA 1
ATOM 2744 C C . ILE B 1 144 ? 4.781 6 1.286 1 98.5 144 ILE B C 1
ATOM 2746 O O . ILE B 1 144 ? 3.836 5.254 1.548 1 98.5 144 ILE B O 1
ATOM 2750 N N . CYS B 1 145 ? 5.215 6.895 2.15 1 98.81 145 CYS B N 1
ATOM 2751 C CA . CYS B 1 145 ? 4.766 6.836 3.539 1 98.81 145 CYS B CA 1
ATOM 2752 C C . CYS B 1 145 ? 3.309 7.266 3.658 1 98.81 145 CYS B C 1
ATOM 2754 O O . CYS B 1 145 ? 2.564 6.727 4.477 1 98.81 145 CYS B O 1
ATOM 2756 N N . VAL B 1 146 ? 2.885 8.273 2.881 1 98.88 146 VAL B N 1
ATOM 2757 C CA . VAL B 1 146 ? 1.501 8.734 2.924 1 98.88 146 VAL B CA 1
ATOM 2758 C C . VAL B 1 146 ? 0.568 7.609 2.48 1 98.88 146 VAL B C 1
ATOM 2760 O O . VAL B 1 146 ? -0.387 7.273 3.186 1 98.88 146 VAL B O 1
ATOM 2763 N N . LEU B 1 147 ? 0.851 7.016 1.38 1 98.88 147 LEU B N 1
ATOM 2764 C CA . LEU B 1 147 ? -0.023 5.988 0.825 1 98.88 147 LEU B CA 1
ATOM 2765 C C . LEU B 1 147 ? -0.023 4.742 1.703 1 98.88 147 LEU B C 1
ATOM 2767 O O . LEU B 1 147 ? -1.077 4.156 1.955 1 98.88 147 LEU B O 1
ATOM 2771 N N . HIS B 1 148 ? 1.1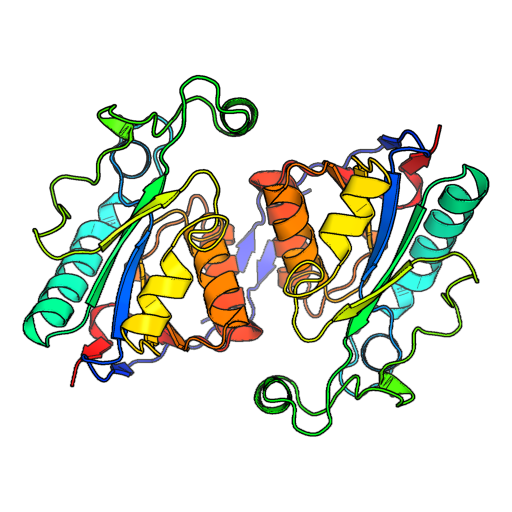84 4.281 2.168 1 98.88 148 HIS B N 1
ATOM 2772 C CA . HIS B 1 148 ? 1.238 3.098 3.021 1 98.88 148 HIS B CA 1
ATOM 2773 C C . HIS B 1 148 ? 0.453 3.314 4.309 1 98.88 148 HIS B C 1
ATOM 2775 O O . HIS B 1 148 ? -0.278 2.424 4.754 1 98.88 148 HIS B O 1
ATOM 2781 N N . THR B 1 149 ? 0.589 4.484 4.902 1 98.94 149 THR B N 1
ATOM 2782 C CA . THR B 1 149 ? -0.147 4.809 6.117 1 98.94 149 THR B CA 1
ATOM 2783 C C . THR B 1 149 ? -1.648 4.855 5.848 1 98.94 149 THR B C 1
ATOM 2785 O O . THR B 1 149 ? -2.439 4.293 6.605 1 98.94 149 THR B O 1
ATOM 2788 N N . THR B 1 150 ? -2.004 5.473 4.73 1 98.88 150 THR B N 1
ATOM 2789 C CA . THR B 1 150 ? -3.4 5.59 4.328 1 98.88 150 THR B CA 1
ATOM 2790 C C . THR B 1 150 ? -3.998 4.215 4.043 1 98.88 150 THR B C 1
ATOM 2792 O O . THR B 1 150 ? -5.133 3.932 4.43 1 98.88 150 THR B O 1
ATOM 2795 N N . GLY B 1 151 ? -3.264 3.414 3.344 1 98.75 151 GLY B N 1
ATOM 2796 C CA . GLY B 1 151 ? -3.727 2.064 3.061 1 98.75 151 GLY B CA 1
ATOM 2797 C C . GLY B 1 151 ? -3.992 1.251 4.312 1 98.75 151 GLY B C 1
ATOM 2798 O O . GLY B 1 151 ? -5.023 0.584 4.418 1 98.75 151 GLY B O 1
ATOM 2799 N N . SER B 1 152 ? -3.086 1.303 5.266 1 98.75 152 SER B N 1
ATOM 2800 C CA . SER B 1 152 ? -3.256 0.594 6.531 1 98.75 152 SER B CA 1
ATOM 2801 C C . SER B 1 152 ? -4.457 1.125 7.305 1 98.75 152 SER B C 1
ATOM 2803 O O . SER B 1 152 ? -5.18 0.357 7.945 1 98.75 152 SER B O 1
ATOM 2805 N N . ALA B 1 153 ? -4.645 2.416 7.25 1 98.88 153 ALA B N 1
ATOM 2806 C CA . ALA B 1 153 ? -5.824 3.004 7.879 1 98.88 153 ALA B CA 1
ATOM 2807 C C . ALA B 1 153 ? -7.109 2.451 7.27 1 98.88 153 ALA B C 1
ATOM 2809 O O . ALA B 1 153 ? -8.031 2.072 7.988 1 98.88 153 ALA B O 1
ATOM 2810 N N . ALA B 1 154 ? -7.137 2.4 5.949 1 98.44 154 ALA B N 1
ATOM 2811 C CA . ALA B 1 154 ? -8.328 1.934 5.242 1 98.44 154 ALA B CA 1
ATOM 2812 C C . ALA B 1 154 ? -8.617 0.47 5.562 1 98.44 154 ALA B C 1
ATOM 2814 O O . ALA B 1 154 ? -9.781 0.082 5.715 1 98.44 154 ALA B O 1
ATOM 2815 N N . LEU B 1 155 ? -7.559 -0.346 5.648 1 98.12 155 LEU B N 1
ATOM 2816 C CA . LEU B 1 155 ? -7.73 -1.752 5.996 1 98.12 155 LEU B CA 1
ATOM 2817 C C . LEU B 1 155 ? -8.383 -1.896 7.367 1 98.12 155 LEU B C 1
ATOM 2819 O O . LEU B 1 155 ? -9.031 -2.908 7.652 1 98.12 155 LEU B O 1
ATOM 2823 N N . ARG B 1 156 ? -8.25 -0.895 8.18 1 98.19 156 ARG B N 1
ATOM 2824 C CA . ARG B 1 156 ? -8.781 -0.907 9.539 1 98.19 156 ARG B CA 1
ATOM 2825 C C . ARG B 1 156 ? -10.094 -0.133 9.625 1 98.19 156 ARG B C 1
ATOM 2827 O O . ARG B 1 156 ? -10.578 0.159 10.719 1 98.19 156 ARG B O 1
ATOM 2834 N N . TRP B 1 157 ? -10.633 0.36 8.5 1 98.06 157 TRP B N 1
ATOM 2835 C CA . TRP B 1 157 ? -11.969 0.907 8.305 1 98.06 157 TRP B CA 1
ATOM 2836 C C . TRP B 1 157 ? -12.039 2.355 8.773 1 98.06 157 TRP B C 1
ATOM 2838 O O . TRP B 1 157 ? -13.117 2.867 9.078 1 98.06 157 TRP B O 1
ATOM 2848 N N . TYR B 1 158 ? -10.898 3.018 8.922 1 98.81 158 TYR B N 1
ATOM 2849 C CA . TYR B 1 158 ? -10.93 4.465 9.109 1 98.81 158 TYR B CA 1
ATOM 2850 C C . TYR B 1 158 ? -11.406 5.168 7.844 1 98.81 158 TYR B C 1
ATOM 2852 O O . TYR B 1 158 ? -11.062 4.758 6.73 1 98.81 158 TYR B O 1
ATOM 2860 N N . ASN B 1 159 ? -12.156 6.211 8.062 1 98.75 159 ASN B N 1
ATOM 2861 C CA . ASN B 1 159 ? -12.477 7.094 6.945 1 98.75 159 ASN B CA 1
ATOM 2862 C C . ASN B 1 159 ? -11.312 8.016 6.605 1 98.75 159 ASN B C 1
ATOM 2864 O O . ASN B 1 159 ? -10.82 8.742 7.469 1 98.75 159 ASN B O 1
ATOM 2868 N N . VAL B 1 160 ? -10.922 7.992 5.367 1 98.88 160 VAL B N 1
ATOM 2869 C CA . VAL B 1 160 ? -9.734 8.75 4.977 1 98.88 160 VAL B CA 1
ATOM 2870 C C . VAL B 1 160 ? -10.148 9.977 4.172 1 98.88 160 VAL B C 1
ATOM 2872 O O . VAL B 1 160 ? -10.961 9.883 3.252 1 98.88 160 VAL B O 1
ATOM 2875 N N . ILE B 1 161 ? -9.641 11.109 4.527 1 98.94 161 ILE B N 1
ATOM 2876 C CA . ILE B 1 161 ? -9.742 12.359 3.779 1 98.94 161 ILE B CA 1
ATOM 2877 C C . ILE B 1 161 ? -8.344 12.828 3.365 1 98.94 161 ILE B C 1
ATOM 2879 O O . ILE B 1 161 ? -7.438 12.891 4.195 1 98.94 161 ILE B O 1
ATOM 2883 N N . MET B 1 162 ? -8.203 13.141 2.104 1 98.88 162 MET B N 1
ATOM 2884 C CA . MET B 1 162 ? -6.887 13.531 1.604 1 98.88 162 MET B CA 1
ATOM 2885 C C . MET B 1 162 ? -6.961 14.867 0.865 1 98.88 162 MET B C 1
ATOM 2887 O O .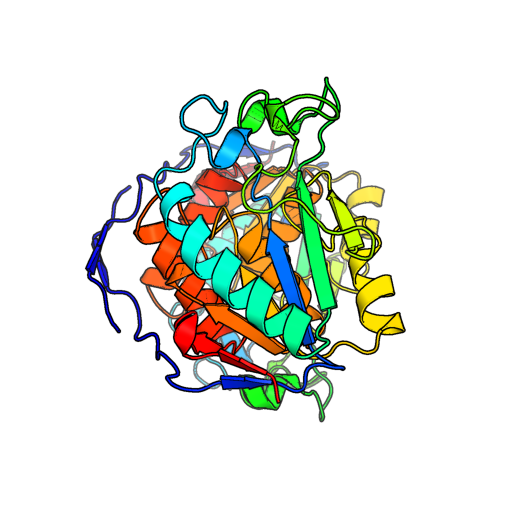 MET B 1 162 ? -7.414 14.922 -0.279 1 98.88 162 MET B O 1
ATOM 2891 N N . PRO B 1 163 ? -6.547 15.922 1.48 1 98.81 163 PRO B N 1
ATOM 2892 C CA . PRO B 1 163 ? -6.422 17.188 0.749 1 98.81 163 PRO B CA 1
ATOM 2893 C C . PRO B 1 163 ? -5.297 17.156 -0.283 1 98.81 163 PRO B C 1
ATOM 2895 O O . PRO B 1 163 ? -4.129 16.984 0.076 1 98.81 163 PRO B O 1
ATOM 2898 N N . LEU B 1 164 ? -5.621 17.375 -1.493 1 97.69 164 LEU B N 1
ATOM 2899 C CA . LEU B 1 164 ? -4.652 17.234 -2.574 1 97.69 164 LEU B CA 1
ATOM 2900 C C . LEU B 1 164 ? -3.531 18.25 -2.438 1 97.69 164 LEU B C 1
ATOM 2902 O O . LEU B 1 164 ? -2.385 17.984 -2.795 1 97.69 164 LEU B O 1
ATOM 2906 N N . ASP B 1 165 ? -3.785 19.438 -1.864 1 98.38 165 ASP B N 1
ATOM 2907 C CA . ASP B 1 165 ? -2.77 20.484 -1.705 1 98.38 165 ASP B CA 1
ATOM 2908 C C . ASP B 1 165 ? -1.982 20.281 -0.412 1 98.38 165 ASP B C 1
ATOM 2910 O O . ASP B 1 165 ? -1.143 21.109 -0.059 1 98.38 165 ASP B O 1
ATOM 2914 N N . GLY B 1 166 ? -2.244 19.188 0.326 1 98.69 166 GLY B N 1
ATOM 2915 C CA . GLY B 1 166 ? -1.554 18.875 1.568 1 98.69 166 GLY B CA 1
ATOM 2916 C C . GLY B 1 166 ? -0.603 17.703 1.447 1 98.69 166 GLY B C 1
ATOM 2917 O O . GLY B 1 166 ? -0.019 17.266 2.441 1 98.69 166 GLY B O 1
ATOM 2918 N N . ILE B 1 167 ? -0.461 17.125 0.204 1 98.69 167 ILE B N 1
ATOM 2919 C CA . ILE B 1 167 ? 0.471 16.031 -0.001 1 98.69 167 ILE B CA 1
ATOM 2920 C C . ILE B 1 167 ? 1.412 16.359 -1.157 1 98.69 167 ILE B C 1
ATOM 2922 O O . ILE B 1 167 ? 1.065 17.141 -2.047 1 98.69 167 ILE B O 1
ATOM 2926 N N . SER B 1 168 ? 2.553 15.805 -1.095 1 98.69 168 SER B N 1
ATOM 2927 C CA . SER B 1 168 ? 3.541 16.016 -2.146 1 98.69 168 SER B CA 1
ATOM 2928 C C . SER B 1 168 ? 4.156 14.695 -2.605 1 98.69 168 SER B C 1
ATOM 2930 O O . SER B 1 168 ? 4.184 13.727 -1.852 1 98.69 168 SER B O 1
ATOM 2932 N N . ALA B 1 169 ? 4.562 14.648 -3.855 1 97.75 169 ALA B N 1
ATOM 2933 C CA . ALA B 1 169 ? 5.164 13.477 -4.48 1 97.75 169 ALA B CA 1
ATOM 2934 C C . ALA B 1 169 ? 6.383 13.859 -5.312 1 97.75 169 ALA B C 1
ATOM 2936 O O . ALA B 1 169 ? 6.598 15.039 -5.602 1 97.75 169 ALA B O 1
ATOM 2937 N N . ILE B 1 170 ? 7.145 12.898 -5.676 1 96 170 ILE B N 1
ATOM 2938 C CA . ILE B 1 170 ? 8.344 13.109 -6.477 1 96 170 ILE B CA 1
ATOM 2939 C C . ILE B 1 170 ? 7.953 13.383 -7.926 1 96 170 ILE B C 1
ATOM 2941 O O . ILE B 1 170 ? 8.5 14.289 -8.562 1 96 170 ILE B O 1
ATOM 2945 N N . THR B 1 171 ? 7 12.609 -8.453 1 96.38 171 THR B N 1
ATOM 2946 C CA . THR B 1 171 ? 6.531 12.805 -9.82 1 96.38 171 THR B CA 1
ATOM 2947 C C . THR B 1 171 ? 5.016 13 -9.852 1 96.38 171 THR B C 1
ATOM 2949 O O . THR B 1 171 ? 4.316 12.594 -8.922 1 96.38 171 THR B O 1
ATOM 2952 N N . GLU B 1 172 ? 4.547 13.57 -10.914 1 96.25 172 GLU B N 1
ATOM 2953 C CA . GLU B 1 172 ? 3.107 13.719 -11.094 1 96.25 172 GLU B CA 1
ATOM 2954 C C . GLU B 1 172 ? 2.416 12.359 -11.172 1 96.25 172 GLU B C 1
ATOM 2956 O O . GLU B 1 172 ? 1.297 12.203 -10.68 1 96.25 172 GLU B O 1
ATOM 2961 N N . PHE B 1 173 ? 3.086 11.391 -11.805 1 97.31 173 PHE B N 1
ATOM 2962 C CA . PHE B 1 173 ? 2.529 10.047 -11.914 1 97.31 173 PHE B CA 1
ATOM 2963 C C . PHE B 1 173 ? 2.279 9.445 -10.531 1 97.31 173 PHE B C 1
ATOM 2965 O O . PHE B 1 173 ? 1.212 8.883 -10.281 1 97.31 173 PHE B O 1
ATOM 2972 N N . ASP B 1 174 ? 3.254 9.609 -9.664 1 97.56 174 ASP B N 1
ATOM 2973 C CA . ASP B 1 174 ? 3.131 9.086 -8.305 1 97.56 174 ASP B CA 1
ATOM 2974 C C . ASP B 1 174 ? 2.021 9.805 -7.539 1 97.56 174 ASP B C 1
ATOM 2976 O O . ASP B 1 174 ? 1.302 9.188 -6.754 1 97.56 174 ASP B O 1
ATOM 2980 N N . PHE B 1 175 ? 1.942 11.109 -7.82 1 98 175 PHE B N 1
ATOM 2981 C CA . PHE B 1 175 ? 0.911 11.93 -7.191 1 98 175 PHE B CA 1
ATOM 2982 C C . PHE B 1 175 ? -0.479 11.43 -7.566 1 98 175 PHE B C 1
ATOM 2984 O O . PHE B 1 175 ? -1.289 11.117 -6.691 1 98 175 PHE B O 1
ATOM 2991 N N . TYR B 1 176 ? -0.761 11.203 -8.773 1 98.25 176 TYR B N 1
ATOM 2992 C CA . TYR B 1 176 ? -2.086 10.812 -9.242 1 98.25 176 TYR B CA 1
ATOM 2993 C C . TYR B 1 176 ? -2.363 9.344 -8.938 1 98.25 176 TYR B C 1
ATOM 2995 O O . TYR B 1 176 ? -3.51 8.961 -8.688 1 98.25 176 TYR B O 1
ATOM 3003 N N . SER B 1 177 ? -1.313 8.523 -8.945 1 98.19 177 SER B N 1
ATOM 3004 C CA . SER B 1 177 ? -1.487 7.137 -8.523 1 98.19 177 SER B CA 1
ATOM 3005 C C . SER B 1 177 ? -1.983 7.055 -7.086 1 98.19 177 SER B C 1
ATOM 3007 O O . SER B 1 177 ? -2.818 6.207 -6.762 1 98.19 177 SER B O 1
ATOM 3009 N N . THR B 1 178 ? -1.461 7.957 -6.246 1 98.69 178 THR B N 1
ATOM 3010 C CA . THR B 1 178 ? -1.883 8.008 -4.852 1 98.69 178 THR B CA 1
ATOM 3011 C C . THR B 1 178 ? -3.346 8.43 -4.746 1 98.69 178 THR B C 1
ATOM 3013 O O . THR B 1 178 ? -4.133 7.789 -4.047 1 98.69 178 THR B O 1
ATOM 3016 N N . LEU B 1 179 ? -3.709 9.461 -5.48 1 98.69 179 LEU B N 1
ATOM 3017 C CA . LEU B 1 179 ? -5.09 9.93 -5.453 1 98.69 179 LEU B CA 1
ATOM 3018 C C . LEU B 1 179 ? -6.047 8.852 -5.945 1 98.69 179 LEU B C 1
A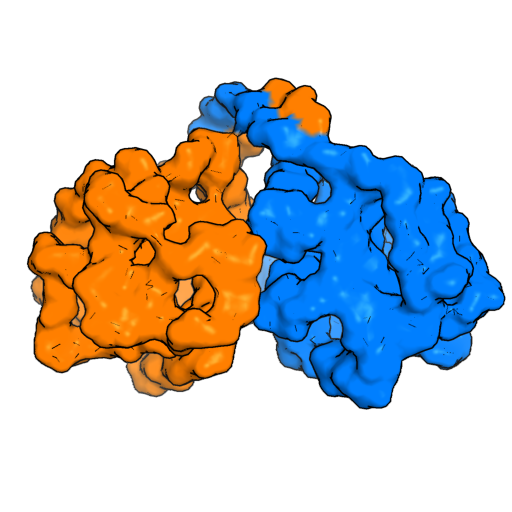TOM 3020 O O . LEU B 1 179 ? -7.117 8.656 -5.371 1 98.69 179 LEU B O 1
ATOM 3024 N N . ARG B 1 180 ? -5.652 8.141 -6.945 1 98.25 180 ARG B N 1
ATOM 3025 C CA . ARG B 1 180 ? -6.457 7.074 -7.523 1 98.25 180 ARG B CA 1
ATOM 3026 C C . ARG B 1 180 ? -6.695 5.957 -6.508 1 98.25 180 ARG B C 1
ATOM 3028 O O . ARG B 1 180 ? -7.82 5.473 -6.367 1 98.25 180 ARG B O 1
ATOM 3035 N N . GLN B 1 181 ? -5.66 5.566 -5.828 1 98.5 181 GLN B N 1
ATOM 3036 C CA . GLN B 1 181 ? -5.793 4.516 -4.824 1 98.5 181 GLN B CA 1
ATOM 3037 C C . GLN B 1 181 ? -6.734 4.941 -3.701 1 98.5 181 GLN B C 1
ATOM 3039 O O . GLN B 1 181 ? -7.617 4.18 -3.303 1 98.5 181 GLN B O 1
ATOM 3044 N N . VAL B 1 182 ? -6.547 6.164 -3.246 1 98.75 182 VAL B N 1
ATOM 3045 C CA . VAL B 1 182 ? -7.328 6.652 -2.113 1 98.75 182 VAL B CA 1
ATOM 3046 C C . VAL B 1 182 ? -8.805 6.75 -2.506 1 98.75 182 VAL B C 1
ATOM 3048 O O . VAL B 1 182 ? -9.68 6.316 -1.758 1 98.75 182 VAL B O 1
ATOM 3051 N N . ASP B 1 183 ? -9.039 7.289 -3.686 1 98.38 183 ASP B N 1
ATOM 3052 C CA . ASP B 1 183 ? -10.414 7.465 -4.137 1 98.38 183 ASP B CA 1
ATOM 3053 C C . ASP B 1 183 ? -11.062 6.125 -4.469 1 98.38 183 ASP B C 1
ATOM 3055 O O . ASP B 1 183 ? -12.086 5.762 -3.893 1 98.38 183 ASP B O 1
ATOM 3059 N N . PHE B 1 184 ? -10.438 5.367 -5.289 1 97.88 184 PHE B N 1
ATOM 3060 C CA . PHE B 1 184 ? -11.023 4.168 -5.875 1 97.88 184 PHE B CA 1
ATOM 3061 C C . PHE B 1 184 ? -11.039 3.027 -4.863 1 97.88 184 PHE B C 1
ATOM 3063 O O . PHE B 1 184 ? -12.086 2.404 -4.641 1 97.88 184 PHE B O 1
ATOM 3070 N N . LEU B 1 185 ? -9.945 2.756 -4.246 1 98.06 185 LEU B N 1
ATOM 3071 C CA . LEU B 1 185 ? -9.781 1.54 -3.455 1 98.06 185 LEU B CA 1
ATOM 3072 C C . LEU B 1 185 ? -10.211 1.771 -2.01 1 98.06 185 LEU B C 1
ATOM 3074 O O . LEU B 1 185 ? -10.914 0.939 -1.427 1 98.06 185 LEU B O 1
ATOM 3078 N N . TYR B 1 186 ? -9.812 2.893 -1.479 1 98.31 186 TYR B N 1
ATOM 3079 C CA . TYR B 1 186 ? -10.047 3.115 -0.056 1 98.31 186 TYR B CA 1
ATOM 3080 C C . TYR B 1 186 ? -11.32 3.912 0.174 1 98.31 186 TYR B C 1
ATOM 3082 O O . TYR B 1 186 ? -11.719 4.148 1.318 1 98.31 186 TYR B O 1
ATOM 3090 N N . LYS B 1 187 ? -11.945 4.371 -0.909 1 98 187 LYS B N 1
ATOM 3091 C CA . LYS B 1 187 ? -13.172 5.168 -0.871 1 98 187 LYS B CA 1
ATOM 3092 C C . LYS B 1 187 ? -12.992 6.406 -0 1 98 187 LYS B C 1
ATOM 3094 O O . LYS B 1 187 ? -13.914 6.82 0.701 1 98 187 LYS B O 1
ATOM 3099 N N . GLY B 1 188 ? -11.758 6.867 0.017 1 98.44 188 GLY B N 1
ATOM 3100 C CA . GLY B 1 188 ? -11.484 8.133 0.677 1 98.44 188 GLY B CA 1
ATOM 3101 C C . GLY B 1 188 ? -12.016 9.328 -0.083 1 98.44 188 GLY B C 1
ATOM 3102 O O . GLY B 1 188 ? -12.391 9.219 -1.252 1 98.44 188 GLY B O 1
ATOM 3103 N N . LYS B 1 189 ? -12.031 10.461 0.588 1 98.69 189 LYS B N 1
ATOM 3104 C CA . LYS B 1 189 ? -12.453 11.711 -0.035 1 98.69 189 LYS B CA 1
ATOM 3105 C C . LYS B 1 189 ? -11.25 12.57 -0.417 1 98.69 189 LYS B C 1
ATOM 3107 O O . LYS B 1 189 ? -10.438 12.93 0.44 1 98.69 189 LYS B O 1
ATOM 3112 N N . ILE B 1 190 ? -11.164 12.797 -1.705 1 98.75 190 ILE B N 1
ATOM 3113 C CA . ILE B 1 190 ? -10.188 13.766 -2.191 1 98.75 190 ILE B CA 1
ATOM 3114 C C . ILE B 1 190 ? -10.797 15.164 -2.18 1 98.75 190 ILE B C 1
ATOM 3116 O O . ILE B 1 190 ? -11.906 15.375 -2.68 1 98.75 190 ILE B O 1
ATOM 3120 N N . THR B 1 191 ? -10.07 16.125 -1.592 1 98.56 191 THR B N 1
ATOM 3121 C CA . THR B 1 191 ? -10.578 17.484 -1.463 1 98.56 191 THR B CA 1
ATOM 3122 C C . THR B 1 191 ? -9.438 18.5 -1.469 1 98.56 191 THR B C 1
ATOM 3124 O O . THR B 1 191 ? -8.305 18.156 -1.819 1 98.56 191 THR B O 1
ATOM 3127 N N . ALA B 1 192 ? -9.742 19.734 -1.266 1 97.56 192 ALA B N 1
ATOM 3128 C CA . ALA B 1 192 ? -8.758 20.766 -0.962 1 97.56 192 ALA B CA 1
ATOM 3129 C C . ALA B 1 192 ? -8.734 21.078 0.531 1 97.56 192 ALA B C 1
ATOM 3131 O O . ALA B 1 192 ? -9.703 20.812 1.246 1 97.56 192 ALA B O 1
ATOM 3132 N N . SER B 1 193 ? -7.594 21.625 0.969 1 97.88 193 SER B N 1
ATOM 3133 C CA . SER B 1 193 ? -7.469 21.984 2.377 1 97.88 193 SER B CA 1
ATOM 3134 C C . SER B 1 193 ? -8.633 22.859 2.832 1 97.88 193 SER B C 1
ATOM 3136 O O . SER B 1 193 ? -9.148 22.688 3.938 1 97.88 193 SER B O 1
ATOM 3138 N N . ASP B 1 194 ? -9.086 23.719 1.961 1 97.25 194 ASP B N 1
ATOM 3139 C CA . ASP B 1 194 ? -10.125 24.672 2.334 1 97.25 194 ASP B CA 1
ATOM 3140 C C . ASP B 1 194 ? -11.508 24.016 2.287 1 97.25 194 ASP B C 1
ATOM 3142 O O . ASP B 1 194 ? -12.5 24.625 2.697 1 97.25 194 ASP B O 1
ATOM 3146 N N . GLY B 1 195 ? -11.617 22.797 1.776 1 97.88 195 GLY B N 1
ATOM 3147 C CA . GLY B 1 195 ? -12.883 22.094 1.698 1 97.88 195 GLY B CA 1
ATOM 3148 C C . GLY B 1 195 ? -13.219 21.312 2.963 1 97.88 195 GLY B C 1
ATOM 3149 O O . GLY B 1 195 ? -14.305 20.75 3.086 1 97.88 195 GLY B O 1
ATOM 3150 N N . ILE B 1 196 ? -12.32 21.297 3.975 1 98.62 196 ILE B N 1
ATOM 3151 C CA . ILE B 1 196 ? -12.5 20.531 5.199 1 98.62 196 ILE B CA 1
ATOM 3152 C C . ILE B 1 196 ? -13.039 21.438 6.305 1 98.62 196 ILE B C 1
ATOM 3154 O O . ILE B 1 196 ? -12.477 22.5 6.57 1 98.62 196 ILE B O 1
ATOM 3158 N N . THR B 1 197 ? -14.094 21.062 6.871 1 98.5 197 THR B N 1
ATOM 3159 C CA . THR B 1 197 ? -14.68 21.766 8.008 1 98.5 197 THR B CA 1
ATOM 3160 C C . THR B 1 197 ? -14.805 20.828 9.211 1 98.5 197 THR B C 1
ATOM 3162 O O . THR B 1 197 ? -15.328 19.719 9.094 1 98.5 197 THR B O 1
ATOM 3165 N N . PHE B 1 198 ? -14.352 21.281 10.305 1 98.44 198 PHE B N 1
ATOM 3166 C CA . PHE B 1 198 ? -14.508 20.562 11.562 1 98.44 198 PHE B CA 1
ATOM 3167 C C . PHE B 1 198 ? -15.68 21.109 12.359 1 98.44 198 PHE B C 1
ATOM 3169 O O . PHE B 1 198 ? -15.633 22.25 12.836 1 98.44 198 PHE B O 1
ATOM 3176 N N . LYS B 1 199 ? -16.781 20.312 12.531 1 95.25 199 LYS B N 1
ATOM 3177 C CA . LYS B 1 199 ? -17.953 20.734 13.273 1 95.25 199 LYS B CA 1
ATOM 3178 C C . LYS B 1 199 ? -18.781 19.531 13.719 1 95.25 199 LYS B C 1
ATOM 3180 O O . LYS B 1 199 ? -18.797 18.5 13.039 1 95.25 199 LYS B O 1
#

Solvent-accessible surface area (backbone atoms only — not comparable to full-atom values): 20130 Å² total; per-residue (Å²): 82,70,49,82,38,57,47,70,79,44,74,70,47,68,71,45,81,36,50,22,74,29,26,30,39,38,39,26,34,56,14,26,11,32,40,32,84,87,23,71,55,52,31,84,43,34,58,72,17,49,61,43,43,50,53,45,50,51,51,33,52,76,54,56,23,44,51,35,36,38,28,54,44,29,59,94,81,42,72,63,32,79,76,71,43,76,54,22,36,60,92,39,74,35,27,35,59,33,80,92,65,57,77,57,93,84,46,47,74,44,73,24,80,58,58,28,56,58,61,92,47,62,48,61,60,51,38,57,77,58,54,47,47,33,38,38,48,31,28,34,41,24,63,46,32,38,37,41,29,50,50,55,39,35,78,70,68,37,44,42,33,35,27,60,55,19,41,17,32,85,44,70,52,41,38,51,48,32,52,44,44,36,38,70,74,52,65,23,45,33,28,42,51,86,20,58,42,64,95,82,70,49,82,38,58,48,70,78,45,72,70,46,68,72,43,83,34,49,21,75,30,25,30,39,37,40,27,34,56,13,26,12,33,39,33,84,89,23,70,55,52,31,83,42,36,58,72,18,49,61,44,42,49,53,44,49,51,52,33,53,76,53,55,23,46,50,34,37,38,28,54,44,30,59,94,80,42,74,63,33,82,76,73,44,77,55,22,35,60,89,38,73,36,26,34,59,32,80,93,65,56,77,57,94,84,44,48,72,46,71,25,78,58,56,27,56,58,61,92,48,64,47,62,58,52,38,57,76,58,54,48,47,34,37,39,49,32,29,32,40,25,64,45,31,39,36,42,30,52,51,55,39,34,78,70,69,37,44,43,33,35,28,60,54,18,41,17,32,85,44,71,50,40,38,50,48,32,52,43,44,37,40,71,72,51,65,23,46,36,27,43,49,86,21,57,42,63,94

Organism: NCBI:txid1293036

pLDDT: mean 97.92, std 1.49, range [89.31, 99.0]

Nearest PDB structures (foldseek):
  3eef-assembly1_A  TM=9.470E-01  e=9.402E-20  Thermoplasma acidophilum
  3hb7-assembly4_G  TM=9.549E-01  e=4.547E-18  Alkaliphilus metalliredigens QYMF
  5gle-assembly1_A  TM=8.066E-01  e=1.398E-15  Vibrio anguillarum 775
  5gle-assembly1_B  TM=8.140E-01  e=2.861E-15  Vibrio anguillarum 775
  5wxv-assembly4_E  TM=8.141E-01  e=4.452E-14  Vibrio anguillarum 775

InterPro domains:
  IPR000868 Isochorismatase-like domain [PF00857] (23-173)
  IPR036380 Isochorismatase-like superfamily [G3DSA:3.40.50.850] (10-198)
  IPR036380 Isochorismatase-like superfamily [SSF52499] (15-196)
  IPR050272 Isochorismatase-like hydrolase [PTHR43540] (18-192)

Secondary structure (DSSP, 8-state):
---EEEPPP----S-EEE-GGGEEEEEE--BHHHHSTTSTT--TTSGGGHHHHHHHHHHHHHHT-EEEEEEE-B-TT-TTHHHH-S-SBTTSGGGSBPGGGPPPTT-EEEEESSS-TTTTSSHHHHHHHTT--EEEEEEE-IIIIIHHHHHHHHHTT-EEEEEGGGEE-SSHHHHHHHHHIIIIIT-PEEE-GGGEEE-/---EEEPPP----S-EEE-GGGEEEEEE--BHHHHSTTSTT--TTSGGGHHHHHHHHHHHHHHT-EEEEEEE-B-TT-TTHHHH-S-SBTTSGGGSBPGGGPPPTT-EEEEESSS-TTTTSSHHHHHHHTT--EEEEEEE-IIIIIHHHHHHHHHTT-EEEEEGGGEE-SSHHHHHHHHHIIIIIT-PEEE-GGGEEE-